Protein AF-A0A3D5D8F0-F1 (afdb_monomer_lite)

pLDDT: mean 74.07, std 18.64, range [22.62, 97.81]

Sequence (676 aa):
MRKVPIIALNAFMELIRQPVFLLLFTLAPLLCVALALPSYFGFGGTTTGPVNADLETTKDGALMVAFLSGLAAAVLCATASISREIETGTALAVLSKPVGRVHFLFGKYLGIVAALTVGAYLNLIGVLLASRMSHDAYTQYDIVGTITLLIVVALAYLAGGLVNYFLQKPFVPNTVLYLVVAMTAGFLIICAQDKTAAYYFIDDSAGIKASFWEIWKWTDTQGYYPPREAGADPEILPKLPEDKNLWQDVDFGLVPLNVLILFALWTIGAVAVACSTRLKWMPTMIICIGVFMAGMMSDYLLGKASEGGGAISPGEYLSYEPPPRKGGVVDAFIIEPRGIKRLDKLEYQVRISTGRKHEGAHLRREKGMVKSRWVAAESEAPLTEGIMLDAGAIENINISGGAGQRKESVQLEHEELRLLMRRELKDRWNQPLHQAIISVAREIMPSEFPAEDWETAAFVRSEEFLTEKDKKIAGWKQQAEQAGEDYSQREGELTANLIDIIRREKEEEMVQEIYLKLDQNEVELRLGEYELDPSGKSDDDIEEFKEQQKARYEHLQYLRGQAQMDTLPGHLSFWVRPQEGTVRKLNRRTGQDEPISRGSSAAKFLYVLLPNWQLFWLSDAVSPEEEELKVLRQDMEFKKGTVSWSYVLTSLFYVLFYVGLMLCGAFWLFEKRELS

Secondary structure (DSSP, 8-state):
-THHHHHHHHHHHHHTTSHHHHHHHHHHHHHHHHTTSS-SS--PPPTTSS--HHHHHHHHHHHHHHHHHHHHHHHHHHIIIIIHHHHTTHHHHHHTSS--HHHHHHHHHHHHHHHHHHHHHHHHHHHHHHHHH---SSSPP-HHHHHHHHHHHHHHHHHHHHHHHHH---HHHHHHHHHHHHHHHHHHHHHTB-HHHHHHTT--TTS-B--TTTTBTT-SEEEEEPPSSTTPPPEEEEPPTTTT-TTTT--TTHHHHHHHHHHHHHHHHHHHHHHHTTS-HHHHHHHHHHHHHHHHTHIIIIIHHHHB-EEE-TT-EEEEE--TT--SEEEEEEEEEESSTTTTT--EEEEEE---SSSTTTT-S-S-B--PEEPPSS--------------SS--EEE-PPSSS----EEEEHHHHHHHHHHHHHHHHHHHHHHHHHHHHHHH-TTTS-SSSTTSTTGGGSHHHHHHHHHHHHHHHHHHHHHT--HHHHHHHHHHTHHHHHHHHHHHHHHHHHHHHHHHSHHHHHHT-TT---TT--HHHHHHHHHHHHHHHHHHHHHHHHHT-SS-SS--EEEEEE-SSEEEEEETTTTEEEEEPBPPHHHHHHHHHS--GGGG--HHHHS-TTTTTGGG-SS------PPPHHHHHHHHHHHHHHHHHHHHHHHHHHHT----

Foldseek 3Di:
DVLLQVLLVVLLVVLLLDVVLLCLLPVLLLVLQVLQVDQDPLPAAPPLGDDRVQLLCSLQSLLVSLLVSLLVLLLVSLQVSFLVCLVVLVVVVVVVPPADPLSNLSSNLSNSLVSSVLSLLSSLLSSQNSLLQHDHNVDDGQPVLSVLLVVLLVVLLVVLVVCCVPVVDRRRNSSSVSSSVSSVVSSQVSLQFQRQLSRLCPDCVVQWHHDPVLRGLPDQFSTWRDDPDPPDDTHTHGDDPLSSDSPNRGDPLCVLLSLLSSLVSSLLSLQSNLCSLPDHSPVSVVVSVVLVVCLQCLCVVQVCQAQFFDKDFAFWKKKFFFDPDDAAKDFFWWKFKDDQVLRRPDIATEIEGRHADPVCPLVPDDFAEFPWDFDDDDDDDDDDDDDDGDDDPRDHRYYDDDDDDPGGITMDHPVSVCVRCLVVVLLSVCQVLLVVLLVLLCVQCVVVRPPDDDVDPVVCVDPVVVVVLVVVVVVVVVVCVVSVHDCVVCVCVRVVCSSVVVSSVVSVVVSVVSVVVCVVCVVCLCQLNPPDDPPPDDPVVSVVSSVVSNLSNVLSVLSVVVSPDSDDPDTIMMTMATDGGWMWIQDPVPRDTHTRDGNDPVSNVVSLLRNNSVLSVPSVQQPPPCPSPVVRHSDDDDPGRRDDVVSSVVSVVSSVVSSVVSSVSSSVSNVPDDSD

Structure (mmCIF, N/CA/C/O backbone):
data_AF-A0A3D5D8F0-F1
#
_entry.id   AF-A0A3D5D8F0-F1
#
loop_
_atom_site.group_PDB
_atom_site.id
_atom_site.type_symbol
_atom_site.label_atom_id
_atom_site.label_alt_id
_atom_site.label_comp_id
_atom_site.label_asym_id
_atom_site.label_entity_id
_atom_site.label_seq_id
_atom_site.pdbx_PDB_ins_code
_atom_site.Cartn_x
_atom_site.Cartn_y
_atom_site.Cartn_z
_atom_site.occupancy
_atom_site.B_iso_or_equiv
_atom_site.auth_seq_id
_atom_site.auth_comp_id
_atom_site.auth_asym_id
_atom_site.auth_atom_id
_atom_site.pdbx_PDB_model_num
ATOM 1 N N . MET A 1 1 ? -32.001 -15.604 0.451 1.00 57.38 1 MET A N 1
ATOM 2 C CA . MET A 1 1 ? -30.707 -15.118 -0.087 1.00 57.38 1 MET A CA 1
ATOM 3 C C . MET A 1 1 ? -30.798 -14.457 -1.471 1.00 57.38 1 MET A C 1
ATOM 5 O O . MET A 1 1 ? -30.353 -13.324 -1.555 1.00 57.38 1 MET A O 1
ATOM 9 N N . ARG A 1 2 ? -31.416 -15.051 -2.519 1.00 74.31 2 ARG A N 1
ATOM 10 C CA . ARG A 1 2 ? -31.452 -14.507 -3.916 1.00 74.31 2 ARG A CA 1
ATOM 11 C C . ARG A 1 2 ? -31.753 -12.998 -4.098 1.00 74.31 2 ARG A C 1
ATOM 13 O O . ARG A 1 2 ? -31.352 -12.433 -5.103 1.00 74.31 2 ARG A O 1
ATOM 20 N N . LYS A 1 3 ? -32.440 -12.341 -3.154 1.00 80.75 3 LYS A N 1
ATOM 21 C CA . LYS A 1 3 ? -32.781 -10.904 -3.212 1.00 80.75 3 LYS A CA 1
ATOM 22 C C . LYS A 1 3 ? -31.572 -9.969 -3.014 1.00 80.75 3 LYS A C 1
ATOM 24 O O . LYS A 1 3 ? -31.519 -8.932 -3.660 1.00 80.75 3 LYS A O 1
ATOM 29 N N . VAL A 1 4 ? -30.602 -10.335 -2.168 1.00 86.38 4 VAL A N 1
ATOM 30 C CA . VAL A 1 4 ? -29.426 -9.495 -1.846 1.00 86.38 4 VAL A CA 1
ATOM 31 C C . VAL A 1 4 ? -28.535 -9.211 -3.066 1.00 86.38 4 VAL A C 1
ATOM 33 O O . VAL A 1 4 ? -28.307 -8.034 -3.330 1.00 86.38 4 VAL A O 1
ATOM 36 N N . PRO A 1 5 ? -28.068 -10.209 -3.851 1.00 89.44 5 PRO A N 1
ATOM 37 C CA . PRO A 1 5 ? -27.195 -9.935 -4.996 1.00 89.44 5 PRO A CA 1
ATOM 38 C C . PRO A 1 5 ? -27.885 -9.113 -6.093 1.00 89.44 5 PRO A C 1
ATOM 40 O O . PRO A 1 5 ? -27.224 -8.337 -6.768 1.00 89.44 5 PRO A O 1
ATOM 43 N N . ILE A 1 6 ? -29.213 -9.216 -6.237 1.00 89.06 6 ILE A N 1
ATOM 44 C CA . ILE A 1 6 ? -29.982 -8.385 -7.180 1.00 89.06 6 ILE A CA 1
ATOM 45 C C . ILE A 1 6 ? -29.978 -6.915 -6.729 1.00 89.06 6 ILE A C 1
ATOM 47 O O . ILE A 1 6 ? -29.779 -6.022 -7.547 1.00 89.06 6 ILE A O 1
ATOM 51 N N . ILE A 1 7 ? -30.160 -6.654 -5.428 1.00 89.12 7 ILE A N 1
ATOM 52 C CA . ILE A 1 7 ? -30.079 -5.294 -4.868 1.00 89.12 7 ILE A CA 1
ATOM 53 C C . ILE A 1 7 ? -28.654 -4.745 -5.013 1.00 89.12 7 ILE A C 1
ATOM 55 O O . ILE A 1 7 ? -28.494 -3.603 -5.432 1.00 89.12 7 ILE A O 1
ATOM 59 N N . ALA A 1 8 ? -27.634 -5.563 -4.736 1.00 92.56 8 ALA A N 1
ATOM 60 C CA . ALA A 1 8 ? -26.232 -5.175 -4.873 1.00 92.56 8 ALA A CA 1
ATOM 61 C C . ALA A 1 8 ? -25.850 -4.841 -6.322 1.00 92.56 8 ALA A C 1
ATOM 63 O O . ALA A 1 8 ? -25.269 -3.788 -6.566 1.00 92.56 8 ALA A O 1
ATOM 64 N N . LEU A 1 9 ? -26.241 -5.678 -7.290 1.00 91.94 9 LEU A N 1
ATOM 65 C CA . LEU A 1 9 ? -25.990 -5.430 -8.712 1.00 91.94 9 LEU A CA 1
ATOM 66 C C . LEU A 1 9 ? -26.713 -4.169 -9.207 1.00 91.94 9 LEU A C 1
ATOM 68 O O . LEU A 1 9 ? -26.135 -3.382 -9.952 1.00 91.94 9 LEU A O 1
ATOM 72 N N . ASN A 1 10 ? -27.953 -3.939 -8.765 1.00 90.31 10 ASN A N 1
ATOM 73 C CA . ASN A 1 10 ? -28.688 -2.723 -9.111 1.00 90.31 10 ASN A CA 1
ATOM 74 C C . ASN A 1 10 ? -28.026 -1.469 -8.518 1.00 90.31 10 ASN A C 1
ATOM 76 O O . ASN A 1 10 ? -27.846 -0.496 -9.243 1.00 90.31 10 ASN A O 1
ATOM 80 N N . ALA A 1 11 ? -27.612 -1.504 -7.247 1.00 90.50 11 ALA A N 1
ATOM 81 C CA . ALA A 1 11 ? -26.903 -0.403 -6.590 1.00 90.50 11 ALA A CA 1
ATOM 82 C C . ALA A 1 11 ? -25.530 -0.123 -7.234 1.00 90.50 11 ALA A C 1
ATOM 84 O O . ALA A 1 11 ? -25.157 1.027 -7.440 1.00 90.50 11 ALA A O 1
ATOM 85 N N . PHE A 1 12 ? -24.799 -1.166 -7.627 1.00 94.00 12 PHE A N 1
ATOM 86 C CA . PHE A 1 12 ? -23.557 -1.056 -8.395 1.00 94.00 12 PHE A CA 1
ATOM 87 C C . PHE A 1 12 ? -23.777 -0.377 -9.759 1.00 94.00 12 PHE A C 1
ATOM 89 O O . PHE A 1 12 ? -23.085 0.581 -10.103 1.00 94.00 12 PHE A O 1
ATOM 96 N N . MET A 1 13 ? -24.789 -0.818 -10.516 1.00 91.00 13 MET A N 1
ATOM 97 C CA . MET A 1 13 ? -25.143 -0.239 -11.821 1.00 91.00 13 MET A CA 1
ATOM 98 C C . MET A 1 13 ? -25.723 1.180 -11.729 1.00 91.00 13 MET A C 1
ATOM 100 O O . MET A 1 13 ? -25.656 1.936 -12.699 1.00 91.00 13 MET A O 1
ATOM 104 N N . GLU A 1 14 ? -26.317 1.541 -10.592 1.00 90.62 14 GLU A N 1
ATOM 105 C CA . GLU A 1 14 ? -26.758 2.897 -10.264 1.00 90.62 14 GLU A CA 1
ATOM 106 C C . GLU A 1 14 ? -25.559 3.822 -10.010 1.00 90.62 14 GLU A C 1
ATOM 108 O O . GLU A 1 14 ? -25.517 4.924 -10.557 1.00 90.62 14 GLU A O 1
ATOM 113 N N . LEU A 1 15 ? -24.570 3.358 -9.237 1.00 90.56 15 LEU A N 1
ATOM 114 C CA . LEU A 1 15 ? -23.336 4.090 -8.946 1.00 90.56 15 LEU A CA 1
ATOM 115 C C . LEU A 1 15 ? -22.508 4.323 -10.210 1.00 90.56 15 LEU A C 1
ATOM 117 O O . LEU A 1 15 ? -22.285 5.469 -10.586 1.00 90.56 15 LEU A O 1
ATOM 121 N N . ILE A 1 16 ? -22.141 3.264 -10.936 1.00 89.69 16 ILE A N 1
ATOM 122 C CA . ILE A 1 16 ? -21.297 3.357 -12.143 1.00 89.69 16 ILE A CA 1
ATOM 123 C C . ILE A 1 16 ? -21.939 4.193 -13.270 1.00 89.69 16 ILE A C 1
ATOM 125 O O . ILE A 1 16 ? -21.250 4.677 -14.165 1.00 89.69 16 ILE A O 1
ATOM 129 N N . ARG A 1 17 ? -23.256 4.436 -13.229 1.00 90.62 17 ARG A N 1
ATOM 130 C CA . ARG A 1 17 ? -23.937 5.329 -14.179 1.00 90.62 17 ARG A CA 1
ATOM 131 C C . ARG A 1 17 ? -23.672 6.818 -13.924 1.00 90.62 17 ARG A C 1
ATOM 133 O O . ARG A 1 17 ? -23.916 7.622 -14.823 1.00 90.62 17 ARG A O 1
ATOM 140 N N . GLN A 1 18 ? -23.225 7.216 -12.733 1.00 90.06 18 GLN A N 1
ATOM 141 C CA . GLN A 1 18 ? -23.055 8.634 -12.403 1.00 90.06 18 GLN A CA 1
ATOM 142 C C . GLN A 1 18 ? -21.754 9.170 -13.034 1.00 90.06 18 GLN A C 1
ATOM 144 O O . GLN A 1 18 ? -20.693 8.592 -12.794 1.00 90.06 18 GLN A O 1
ATOM 149 N N . PRO A 1 19 ? -21.785 10.286 -13.797 1.00 91.88 19 PRO A N 1
ATOM 150 C CA . PRO A 1 19 ? -20.609 10.796 -14.516 1.00 91.88 19 PRO A CA 1
ATOM 151 C C . PRO A 1 19 ? -19.379 11.067 -13.639 1.00 91.88 19 PRO A C 1
ATOM 153 O O . PRO A 1 19 ? -18.253 10.949 -14.112 1.00 91.88 19 PRO A O 1
ATOM 156 N N . VAL A 1 20 ? -19.593 11.391 -12.358 1.00 90.44 20 VAL A N 1
ATOM 157 C CA . VAL A 1 20 ? -18.526 11.649 -11.380 1.00 90.44 20 VAL A CA 1
ATOM 158 C C . VAL A 1 20 ? -17.618 10.429 -11.191 1.00 90.44 20 VAL A C 1
ATOM 160 O O . VAL A 1 20 ? -16.410 10.606 -11.087 1.00 90.44 20 VAL A O 1
ATOM 163 N N . PHE A 1 21 ? -18.154 9.201 -11.213 1.00 88.12 21 PHE A N 1
ATOM 164 C CA . PHE A 1 21 ? -17.317 8.001 -11.086 1.00 88.12 21 PHE A CA 1
ATOM 165 C C . PHE A 1 21 ? -16.481 7.747 -12.328 1.00 88.12 21 PHE A C 1
ATOM 167 O O . PHE A 1 21 ? -15.310 7.436 -12.180 1.00 88.12 21 PHE A O 1
ATOM 174 N N . LEU A 1 22 ? -17.032 7.937 -13.533 1.00 93.50 22 LEU A N 1
ATOM 175 C CA . LEU A 1 22 ? -16.235 7.823 -14.756 1.00 93.50 22 LEU A CA 1
ATOM 176 C C . LEU A 1 22 ? -15.065 8.817 -14.736 1.00 93.50 22 LEU A C 1
ATOM 178 O O . LEU A 1 22 ? -13.939 8.399 -14.958 1.00 93.50 22 LEU A O 1
ATOM 182 N N . LEU A 1 23 ? -15.313 10.087 -14.388 1.00 93.62 23 LEU A N 1
ATOM 183 C CA . LEU A 1 23 ? -14.253 11.097 -14.262 1.00 93.62 23 LEU A CA 1
ATOM 184 C C . LEU A 1 23 ? -13.202 10.724 -13.208 1.00 93.62 23 LEU A C 1
ATOM 186 O O . LEU A 1 23 ? -12.008 10.867 -13.457 1.00 93.62 23 LEU A O 1
ATOM 190 N N . LEU A 1 24 ? -13.628 10.245 -12.038 1.00 92.38 24 LEU A N 1
ATOM 191 C CA . LEU A 1 24 ? -12.727 9.884 -10.942 1.00 92.38 24 LEU A CA 1
ATOM 192 C C . LEU A 1 24 ? -11.881 8.647 -11.283 1.00 92.38 24 LEU A C 1
ATOM 194 O O . LEU A 1 24 ? -10.673 8.650 -11.066 1.00 92.38 24 LEU A O 1
ATOM 198 N N . PHE A 1 25 ? -12.505 7.629 -11.880 1.00 92.19 25 PHE A N 1
ATOM 199 C CA . PHE A 1 25 ? -11.874 6.381 -12.318 1.00 92.19 25 PHE A CA 1
ATOM 200 C C . PHE A 1 25 ? -10.908 6.563 -13.496 1.00 92.19 25 PHE A C 1
ATOM 202 O O . PHE A 1 25 ? -10.105 5.673 -13.751 1.00 92.19 25 PHE A O 1
ATOM 209 N N . THR A 1 26 ? -10.971 7.687 -14.214 1.00 95.44 26 THR A N 1
ATOM 210 C CA . THR A 1 26 ? -10.030 8.012 -15.298 1.00 95.44 26 THR A CA 1
ATOM 211 C C . THR A 1 26 ? -8.958 8.988 -14.851 1.00 95.44 26 THR A C 1
ATOM 213 O O . THR A 1 26 ? -7.794 8.818 -15.193 1.00 95.44 26 THR A O 1
ATOM 216 N N . LEU A 1 27 ? -9.334 10.009 -14.076 1.00 96.38 27 LEU A N 1
ATOM 217 C CA . LEU A 1 27 ? -8.407 11.052 -13.656 1.00 96.38 27 LEU A CA 1
ATOM 218 C C . LEU A 1 27 ? -7.424 10.544 -12.600 1.00 96.38 27 LEU A C 1
ATOM 220 O O . LEU A 1 27 ? -6.264 10.929 -12.650 1.00 96.38 27 LEU A O 1
ATOM 224 N N . ALA A 1 28 ? -7.850 9.678 -11.673 1.00 96.00 28 ALA A N 1
ATOM 225 C CA . ALA A 1 28 ? -6.959 9.183 -10.626 1.00 96.00 28 ALA A CA 1
ATOM 226 C C . ALA A 1 28 ? -5.826 8.283 -11.166 1.00 96.00 28 ALA A C 1
ATOM 228 O O . ALA A 1 28 ? -4.676 8.597 -10.871 1.00 96.00 28 ALA A O 1
ATOM 229 N N . PRO A 1 29 ? -6.065 7.271 -12.030 1.00 95.69 29 PRO A N 1
ATOM 230 C CA . PRO A 1 29 ? -4.969 6.488 -12.608 1.00 95.69 29 PRO A CA 1
ATOM 231 C C . PRO A 1 29 ? -4.057 7.304 -13.533 1.00 95.69 29 PRO A C 1
ATOM 233 O O . PRO A 1 29 ? -2.846 7.094 -13.534 1.00 95.69 29 PRO A O 1
ATOM 236 N N . LEU A 1 30 ? -4.618 8.259 -14.290 1.00 96.12 30 LEU A N 1
ATOM 237 C CA . LEU A 1 30 ? -3.822 9.194 -15.093 1.00 96.12 30 LEU A CA 1
ATOM 238 C C . LEU A 1 30 ? -2.969 10.111 -14.212 1.00 96.12 30 LEU A C 1
ATOM 240 O O . LEU A 1 30 ? -1.837 10.402 -14.579 1.00 96.12 30 LEU A O 1
ATOM 244 N N . LEU A 1 31 ? -3.474 10.539 -13.051 1.00 95.56 31 LEU A N 1
ATOM 245 C CA . LEU A 1 31 ? -2.707 11.329 -12.093 1.00 95.56 31 LEU A CA 1
ATOM 246 C C . LEU A 1 31 ? -1.598 10.494 -11.436 1.00 95.56 31 LEU A C 1
ATOM 248 O O . LEU A 1 31 ? -0.494 11.006 -11.315 1.00 95.56 31 LEU A O 1
ATOM 252 N N . CYS A 1 32 ? -1.837 9.219 -11.097 1.00 93.75 32 CYS A N 1
ATOM 253 C CA . CYS A 1 32 ? -0.778 8.309 -10.638 1.00 93.75 32 CYS A CA 1
ATOM 254 C C . CYS A 1 32 ? 0.381 8.249 -11.644 1.00 93.75 32 CYS A C 1
ATOM 256 O O . CYS A 1 32 ? 1.532 8.417 -11.262 1.00 93.75 32 CYS A O 1
ATOM 258 N N . VAL A 1 33 ? 0.077 8.072 -12.934 1.00 92.94 33 VAL A N 1
ATOM 259 C CA . VAL A 1 33 ? 1.092 8.069 -14.000 1.00 92.94 33 VAL A CA 1
ATOM 260 C C . VAL A 1 33 ? 1.709 9.453 -14.220 1.00 92.94 33 VAL A C 1
ATOM 262 O O . VAL A 1 33 ? 2.906 9.556 -14.465 1.00 92.94 33 VAL A O 1
ATOM 265 N N . ALA A 1 34 ? 0.944 10.535 -14.073 1.00 91.62 34 ALA A N 1
ATOM 266 C CA . ALA A 1 34 ? 1.472 11.892 -14.187 1.00 91.62 34 ALA A CA 1
ATOM 267 C C . ALA A 1 34 ? 2.459 12.260 -13.063 1.00 91.62 34 ALA A C 1
ATOM 269 O O . ALA A 1 34 ? 3.264 13.167 -13.251 1.00 91.62 34 ALA A O 1
ATOM 270 N N . LEU A 1 35 ? 2.450 11.557 -11.925 1.00 90.31 35 LEU A N 1
ATOM 271 C CA . LEU A 1 35 ? 3.495 11.687 -10.904 1.00 90.31 35 LEU A CA 1
ATOM 272 C C . LEU A 1 35 ? 4.840 11.085 -11.344 1.00 90.31 35 LEU A C 1
ATOM 274 O O . LEU A 1 35 ? 5.859 11.446 -10.779 1.00 90.31 35 LEU A O 1
ATOM 278 N N . ALA A 1 36 ? 4.872 10.250 -12.388 1.00 86.44 36 ALA A N 1
ATOM 279 C CA . ALA A 1 36 ? 6.113 9.774 -13.001 1.00 86.44 36 ALA A CA 1
ATOM 280 C C . ALA A 1 36 ? 6.684 10.730 -14.076 1.00 86.44 36 ALA A C 1
ATOM 282 O O . ALA A 1 36 ? 7.716 10.417 -14.664 1.00 86.44 36 ALA A O 1
ATOM 283 N N . LEU A 1 37 ? 6.024 11.866 -14.364 1.00 83.12 37 LEU A N 1
ATOM 284 C CA . LEU A 1 37 ? 6.527 12.914 -15.273 1.00 83.12 37 LEU A CA 1
ATOM 285 C C . LEU A 1 37 ? 7.642 13.789 -14.664 1.00 83.12 37 LEU A C 1
ATOM 287 O O . LEU A 1 37 ? 8.612 14.047 -15.373 1.00 83.12 37 LEU A O 1
ATOM 291 N N . PRO A 1 38 ? 7.527 14.322 -13.429 1.00 80.88 38 PRO A N 1
ATOM 292 C CA . PRO A 1 38 ? 8.589 15.132 -12.841 1.00 80.88 38 PRO A CA 1
ATOM 293 C C . PRO A 1 38 ? 9.701 14.269 -12.231 1.00 80.88 38 PRO A C 1
ATOM 295 O O . PRO A 1 38 ? 9.440 13.405 -11.400 1.00 80.88 38 PRO A O 1
ATOM 298 N N . SER A 1 39 ? 10.956 14.597 -12.535 1.00 70.94 39 SER A N 1
ATOM 299 C CA . SER A 1 39 ? 12.087 14.253 -11.668 1.00 70.94 39 SER A CA 1
ATOM 300 C C . SER A 1 39 ? 11.975 15.073 -10.373 1.00 70.94 39 SER A C 1
ATOM 302 O O . SER A 1 39 ? 12.033 16.306 -10.431 1.00 70.94 39 SER A O 1
ATOM 304 N N . TYR A 1 40 ? 11.771 14.429 -9.221 1.00 69.31 40 TYR A N 1
ATOM 305 C CA . TYR A 1 40 ? 11.432 15.122 -7.969 1.00 69.31 40 TYR A CA 1
ATOM 306 C C . TYR A 1 40 ? 12.613 15.864 -7.345 1.00 69.31 40 TYR A C 1
ATOM 308 O O . TYR A 1 40 ? 12.556 17.076 -7.135 1.00 69.31 40 TYR A O 1
ATOM 316 N N . PHE A 1 41 ? 13.668 15.124 -7.025 1.00 61.66 41 PHE A N 1
ATOM 317 C CA . PHE A 1 41 ? 14.844 15.607 -6.319 1.00 61.66 41 PHE A CA 1
ATOM 318 C C . PHE A 1 41 ? 16.076 15.640 -7.218 1.00 61.66 41 PHE A C 1
ATOM 320 O O . PHE A 1 41 ? 16.954 16.473 -7.003 1.00 61.66 41 PHE A O 1
ATOM 327 N N . GLY A 1 42 ? 16.158 14.749 -8.211 1.00 56.09 42 GLY A N 1
ATOM 328 C CA . GLY A 1 42 ? 17.287 14.667 -9.140 1.00 56.09 42 GLY A CA 1
ATOM 329 C C . GLY A 1 42 ? 18.597 14.195 -8.499 1.00 56.09 42 GLY A C 1
ATOM 330 O O . GLY A 1 42 ? 19.615 14.078 -9.180 1.00 56.09 42 GLY A O 1
ATOM 331 N N . PHE A 1 43 ? 18.567 13.869 -7.205 1.00 52.38 43 PHE A N 1
ATOM 332 C CA . PHE A 1 43 ? 19.565 13.045 -6.539 1.00 52.38 43 PHE A CA 1
ATOM 333 C C . PHE A 1 43 ? 19.288 11.583 -6.899 1.00 52.38 43 PHE A C 1
ATOM 335 O O . PHE A 1 43 ? 18.796 10.811 -6.075 1.00 52.38 43 PHE A O 1
ATOM 342 N N . GLY A 1 44 ? 19.581 11.215 -8.149 1.00 44.47 44 GLY A N 1
ATOM 343 C CA . GLY A 1 44 ? 19.626 9.810 -8.531 1.00 44.47 44 GLY A CA 1
ATOM 344 C C . GLY A 1 44 ? 20.651 9.103 -7.650 1.00 44.47 44 GLY A C 1
ATOM 345 O O . GLY A 1 44 ? 21.806 9.535 -7.580 1.00 44.47 44 GLY A O 1
ATOM 346 N N . GLY A 1 45 ? 20.237 8.035 -6.968 1.00 44.41 45 GLY A N 1
ATOM 347 C CA . GLY A 1 45 ? 21.208 7.081 -6.461 1.00 44.41 45 GLY A CA 1
ATOM 348 C C . GLY A 1 45 ? 21.977 6.548 -7.664 1.00 44.41 45 GLY A C 1
ATOM 349 O O . GLY A 1 45 ? 21.402 6.304 -8.728 1.00 44.41 45 GLY A O 1
ATOM 350 N N . THR A 1 46 ? 23.294 6.412 -7.535 1.00 38.69 46 THR A N 1
ATOM 351 C CA . THR A 1 46 ? 24.043 5.679 -8.554 1.00 38.69 46 THR A CA 1
ATOM 352 C C . THR A 1 46 ? 23.484 4.260 -8.635 1.00 38.69 46 THR A C 1
ATOM 354 O O . THR A 1 46 ? 22.948 3.738 -7.657 1.00 38.69 46 THR A O 1
ATOM 357 N N . THR A 1 47 ? 23.696 3.580 -9.759 1.00 40.56 47 THR A N 1
ATOM 358 C CA . THR A 1 47 ? 23.421 2.138 -9.932 1.00 40.56 47 THR A CA 1
ATOM 359 C C . THR A 1 47 ? 24.171 1.226 -8.938 1.00 40.56 47 THR A C 1
ATOM 361 O O . THR A 1 47 ? 24.057 0.010 -9.007 1.00 40.56 47 THR A O 1
ATOM 364 N N . THR A 1 48 ? 24.913 1.821 -8.000 1.00 36.56 48 THR A N 1
ATOM 365 C CA . THR A 1 48 ? 25.753 1.237 -6.949 1.00 36.56 48 THR A CA 1
ATOM 366 C C . THR A 1 48 ? 25.504 1.882 -5.565 1.00 36.56 48 THR A C 1
ATOM 368 O O . THR A 1 48 ? 26.369 1.821 -4.691 1.00 36.56 48 THR A O 1
ATOM 371 N N . GLY A 1 49 ? 24.361 2.561 -5.357 1.00 35.66 49 GLY A N 1
ATOM 372 C CA . GLY A 1 49 ? 24.044 3.326 -4.136 1.00 35.66 49 GLY A CA 1
ATOM 373 C C . GLY A 1 49 ? 22.636 3.073 -3.553 1.00 35.66 49 GLY A C 1
ATOM 374 O O . GLY A 1 49 ? 21.764 2.569 -4.257 1.00 35.66 49 GLY A O 1
ATOM 375 N N . PRO A 1 50 ? 22.375 3.383 -2.260 1.00 43.47 50 PRO A N 1
ATOM 376 C CA . PRO A 1 50 ? 21.415 2.574 -1.493 1.00 43.47 50 PRO A CA 1
ATOM 377 C C . PRO A 1 50 ? 19.910 2.878 -1.612 1.00 43.47 50 PRO A C 1
ATOM 379 O O . PRO A 1 50 ? 19.129 2.051 -1.157 1.00 43.47 50 PRO A O 1
ATOM 382 N N . VAL A 1 51 ? 19.458 4.021 -2.146 1.00 49.69 51 VAL A N 1
ATOM 383 C CA . VAL A 1 51 ? 18.014 4.290 -2.361 1.00 49.69 51 VAL A CA 1
ATOM 384 C C . VAL A 1 51 ? 17.814 5.276 -3.516 1.00 49.69 51 VAL A C 1
ATOM 386 O O . VAL A 1 51 ? 18.302 6.404 -3.461 1.00 49.69 51 VAL A O 1
ATOM 389 N N . ASN A 1 52 ? 17.013 4.902 -4.520 1.00 62.41 52 ASN A N 1
ATOM 390 C CA . ASN A 1 52 ? 16.535 5.826 -5.555 1.00 62.41 52 ASN A CA 1
ATOM 391 C C . ASN A 1 52 ? 15.272 6.564 -5.084 1.00 62.41 52 ASN A C 1
ATOM 393 O O . ASN A 1 52 ? 14.147 6.186 -5.420 1.00 62.41 52 ASN A O 1
ATOM 397 N N . ALA A 1 53 ? 15.476 7.639 -4.316 1.00 65.81 53 ALA A N 1
ATOM 398 C CA . ALA A 1 53 ? 14.409 8.419 -3.684 1.00 65.81 53 ALA A CA 1
ATOM 399 C C . ALA A 1 53 ? 13.363 8.975 -4.676 1.00 65.81 53 ALA A C 1
ATOM 401 O O . ALA A 1 53 ? 12.189 9.080 -4.325 1.00 65.81 53 ALA A O 1
ATOM 402 N N . ASP A 1 54 ? 13.748 9.285 -5.920 1.00 70.50 54 ASP A N 1
ATOM 403 C CA . ASP A 1 54 ? 12.824 9.735 -6.977 1.00 70.50 54 ASP A CA 1
ATOM 404 C C . ASP A 1 54 ? 11.789 8.650 -7.350 1.00 70.50 54 ASP A C 1
ATOM 406 O O . ASP A 1 54 ? 10.589 8.925 -7.475 1.00 70.50 54 ASP A O 1
ATOM 410 N N . LEU A 1 55 ? 12.228 7.390 -7.465 1.00 77.31 55 LEU A N 1
ATOM 411 C CA . LEU A 1 55 ? 11.361 6.252 -7.790 1.00 77.31 55 LEU A CA 1
ATOM 412 C C . LEU A 1 55 ? 10.438 5.900 -6.614 1.00 77.31 55 LEU A C 1
ATOM 414 O O . LEU A 1 55 ? 9.273 5.563 -6.825 1.00 77.31 55 LEU A O 1
ATOM 418 N N . GLU A 1 56 ? 10.940 5.981 -5.382 1.00 74.88 56 GLU A N 1
ATOM 419 C CA . GLU A 1 56 ? 10.151 5.752 -4.167 1.00 74.88 56 GLU A CA 1
ATOM 420 C C . GLU A 1 56 ? 9.084 6.841 -3.980 1.00 74.88 56 GLU A C 1
ATOM 422 O O . GLU A 1 56 ? 7.898 6.523 -3.893 1.00 74.88 56 GLU A O 1
ATOM 427 N N . THR A 1 57 ? 9.471 8.118 -4.089 1.00 81.00 57 THR A N 1
ATOM 428 C CA . THR A 1 57 ? 8.556 9.276 -4.034 1.00 81.00 57 THR A CA 1
ATOM 429 C C . THR A 1 57 ? 7.430 9.160 -5.067 1.00 81.00 57 THR A C 1
ATOM 431 O O . THR A 1 57 ? 6.274 9.470 -4.767 1.00 81.00 57 THR A O 1
ATOM 434 N N . THR A 1 58 ? 7.735 8.665 -6.273 1.00 85.44 58 THR A N 1
ATOM 435 C CA . THR A 1 58 ? 6.732 8.421 -7.323 1.00 85.44 58 THR A CA 1
ATOM 436 C C . THR A 1 58 ? 5.718 7.346 -6.911 1.00 85.44 58 THR A C 1
ATOM 438 O O . THR A 1 58 ? 4.509 7.536 -7.075 1.00 85.44 58 THR A O 1
ATOM 441 N N . LYS A 1 59 ? 6.186 6.213 -6.366 1.00 85.81 59 LYS A N 1
ATOM 442 C CA . LYS A 1 59 ? 5.329 5.093 -5.934 1.00 85.81 59 LYS A CA 1
ATOM 443 C C . LYS A 1 59 ? 4.451 5.482 -4.752 1.00 85.81 59 LYS A C 1
ATOM 445 O O . LYS A 1 59 ? 3.241 5.259 -4.802 1.00 85.81 59 LYS A O 1
ATOM 450 N N . ASP A 1 60 ? 5.040 6.108 -3.737 1.00 83.31 60 ASP A N 1
ATOM 451 C CA . ASP A 1 60 ? 4.314 6.623 -2.580 1.00 83.31 60 ASP A CA 1
ATOM 452 C C . ASP A 1 60 ? 3.274 7.645 -3.023 1.00 83.31 60 ASP A C 1
ATOM 454 O O . ASP A 1 60 ? 2.094 7.486 -2.715 1.00 83.31 60 ASP A O 1
ATOM 458 N N . GLY A 1 61 ? 3.662 8.626 -3.844 1.00 87.50 61 GLY A N 1
ATOM 459 C CA . GLY A 1 61 ? 2.755 9.601 -4.447 1.00 87.50 61 GLY A CA 1
ATOM 460 C C . GLY A 1 61 ? 1.571 8.955 -5.178 1.00 87.50 61 GLY A C 1
ATOM 461 O O . GLY A 1 61 ? 0.420 9.359 -4.982 1.00 87.50 61 GLY A O 1
ATOM 462 N N . ALA A 1 62 ? 1.819 7.914 -5.976 1.00 92.12 62 ALA A N 1
ATOM 463 C CA . ALA A 1 62 ? 0.770 7.168 -6.667 1.00 92.12 62 ALA A CA 1
ATOM 464 C C . ALA A 1 62 ? -0.168 6.430 -5.688 1.00 92.12 62 ALA A C 1
ATOM 466 O O . ALA A 1 62 ? -1.386 6.424 -5.895 1.00 92.12 62 ALA A O 1
ATOM 467 N N . LEU A 1 63 ? 0.355 5.874 -4.589 1.00 90.44 63 LEU A N 1
ATOM 468 C CA . LEU A 1 63 ? -0.454 5.312 -3.500 1.00 90.44 63 LEU A CA 1
ATOM 469 C C . LEU A 1 63 ? -1.270 6.400 -2.772 1.00 90.44 63 LEU A C 1
ATOM 471 O O . LEU A 1 63 ? -2.451 6.168 -2.492 1.00 90.44 63 LEU A O 1
ATOM 475 N N . MET A 1 64 ? -0.718 7.607 -2.553 1.00 89.94 64 MET A N 1
ATOM 476 C CA . MET A 1 64 ? -1.469 8.755 -2.013 1.00 89.94 64 MET A CA 1
ATOM 477 C C . MET A 1 64 ? -2.688 9.061 -2.892 1.00 89.94 64 MET A C 1
ATOM 479 O O . MET A 1 64 ? -3.806 9.212 -2.397 1.00 89.94 64 MET A O 1
ATOM 483 N N . VAL A 1 65 ? -2.481 9.149 -4.212 1.00 93.50 65 VAL A N 1
ATOM 484 C CA . VAL A 1 65 ? -3.536 9.458 -5.188 1.00 93.50 65 VAL A CA 1
ATOM 485 C C . VAL A 1 65 ? -4.582 8.348 -5.223 1.00 93.50 65 VAL A C 1
ATOM 487 O O . VAL A 1 65 ? -5.783 8.642 -5.184 1.00 93.50 65 VAL A O 1
ATOM 490 N N . ALA A 1 66 ? -4.159 7.082 -5.232 1.00 93.19 66 ALA A N 1
ATOM 491 C CA . ALA A 1 66 ? -5.055 5.931 -5.190 1.00 93.19 66 ALA A CA 1
ATOM 492 C C . ALA A 1 66 ? -5.949 5.939 -3.937 1.00 93.19 66 ALA A C 1
ATOM 494 O O . ALA A 1 66 ? -7.159 5.713 -4.032 1.00 93.19 66 ALA A O 1
ATOM 495 N N . PHE A 1 67 ? -5.372 6.264 -2.778 1.00 90.19 67 PHE A N 1
ATOM 496 C CA . PHE A 1 67 ? -6.079 6.341 -1.505 1.00 90.19 67 PHE A CA 1
ATOM 497 C C . PHE A 1 67 ? -7.025 7.545 -1.415 1.00 90.19 67 PHE A C 1
ATOM 499 O O . PHE A 1 67 ? -8.204 7.370 -1.109 1.00 90.19 67 PHE A O 1
ATOM 506 N N . LEU A 1 68 ? -6.560 8.761 -1.722 1.00 90.25 68 LEU A N 1
ATOM 507 C CA . LEU A 1 68 ? -7.372 9.982 -1.624 1.00 90.25 68 LEU A CA 1
ATOM 508 C C . LEU A 1 68 ? -8.544 9.975 -2.615 1.00 90.25 68 LEU A C 1
ATOM 510 O O . LEU A 1 68 ? -9.671 10.323 -2.249 1.00 90.25 68 LEU A O 1
ATOM 514 N N . SER A 1 69 ? -8.309 9.531 -3.855 1.00 93.00 69 SER A N 1
ATOM 515 C CA . SER A 1 69 ? -9.378 9.360 -4.848 1.00 93.00 69 SER A CA 1
ATOM 516 C C . SER A 1 69 ? -10.366 8.265 -4.438 1.00 93.00 69 SER A C 1
ATOM 518 O O . SER A 1 69 ? -11.577 8.458 -4.550 1.00 93.00 69 SER A O 1
ATOM 520 N N . GLY A 1 70 ? -9.874 7.150 -3.888 1.00 91.75 70 GLY A N 1
ATOM 521 C CA . GLY A 1 70 ? -10.699 6.078 -3.341 1.00 91.75 70 GLY A CA 1
ATOM 522 C C . GLY A 1 70 ? -11.557 6.523 -2.153 1.00 91.75 70 GLY A C 1
ATOM 523 O O . GLY A 1 70 ? -12.740 6.186 -2.085 1.00 91.75 70 GLY A O 1
ATOM 524 N N . LEU A 1 71 ? -11.002 7.323 -1.240 1.00 88.88 71 LEU A N 1
ATOM 525 C CA . LEU A 1 71 ? -11.716 7.857 -0.080 1.00 88.88 71 LEU A CA 1
ATOM 526 C C . LEU A 1 71 ? -12.820 8.825 -0.522 1.00 88.88 71 LEU A C 1
ATOM 528 O O . LEU A 1 71 ? -13.962 8.698 -0.075 1.00 88.88 71 LEU A O 1
ATOM 532 N N . ALA A 1 72 ? -12.530 9.716 -1.476 1.00 88.50 72 ALA A N 1
ATOM 533 C CA . ALA A 1 72 ? -13.550 10.548 -2.111 1.00 88.50 72 ALA A CA 1
ATOM 534 C C . ALA A 1 72 ? -14.646 9.695 -2.782 1.00 88.50 72 ALA A C 1
ATOM 536 O O . ALA A 1 72 ? -15.836 9.942 -2.565 1.00 88.50 72 ALA A O 1
ATOM 537 N N . ALA A 1 73 ? -14.271 8.644 -3.524 1.00 91.38 73 ALA A N 1
ATOM 538 C CA . ALA A 1 73 ? -15.218 7.714 -4.138 1.00 91.38 73 ALA A CA 1
ATOM 539 C C . ALA A 1 73 ? -16.124 7.037 -3.097 1.00 91.38 73 ALA A C 1
ATOM 541 O O . ALA A 1 73 ? -17.327 6.920 -3.321 1.00 91.38 73 ALA A O 1
ATOM 542 N N . ALA A 1 74 ? -15.580 6.614 -1.952 1.00 90.50 74 ALA A N 1
ATOM 543 C CA . ALA A 1 74 ? -16.314 5.865 -0.932 1.00 90.50 74 ALA A CA 1
ATOM 544 C C . ALA A 1 74 ? -17.411 6.698 -0.270 1.00 90.50 74 ALA A C 1
ATOM 546 O O . ALA A 1 74 ? -18.552 6.235 -0.147 1.00 90.50 74 ALA A O 1
ATOM 547 N N . VAL A 1 75 ? -17.104 7.946 0.090 1.00 86.00 75 VAL A N 1
ATOM 548 C CA . VAL A 1 75 ? -18.097 8.822 0.719 1.00 86.00 75 VAL A CA 1
ATOM 549 C C . VAL A 1 75 ? -19.142 9.300 -0.299 1.00 86.00 75 VAL A C 1
ATOM 551 O O . VAL A 1 75 ? -20.333 9.330 0.028 1.00 86.00 75 VAL A O 1
ATOM 554 N N . LEU A 1 76 ? -18.747 9.570 -1.552 1.00 87.69 76 LEU A N 1
ATOM 555 C CA . LEU A 1 76 ? -19.684 9.872 -2.645 1.00 87.69 76 LEU A CA 1
ATOM 556 C C . LEU A 1 76 ? -20.618 8.685 -2.943 1.00 87.69 76 LEU A C 1
ATOM 558 O O . LEU A 1 76 ? -21.831 8.878 -3.040 1.00 87.69 76 LEU A O 1
ATOM 562 N N . CYS A 1 77 ? -20.085 7.459 -3.015 1.00 87.75 77 CYS A N 1
ATOM 563 C CA . CYS A 1 77 ? -20.847 6.224 -3.223 1.00 87.75 77 CYS A CA 1
ATOM 564 C C . CYS A 1 77 ? -21.950 6.043 -2.175 1.00 87.75 77 CYS A C 1
ATOM 566 O O . CYS A 1 77 ? -23.124 5.903 -2.520 1.00 87.75 77 CYS A O 1
ATOM 568 N N . ALA A 1 78 ? -21.592 6.057 -0.888 1.00 83.38 78 ALA A N 1
ATOM 569 C CA . ALA A 1 78 ? -22.554 5.846 0.193 1.00 83.38 78 ALA A CA 1
ATOM 570 C C . ALA A 1 78 ? -23.640 6.930 0.228 1.00 83.38 78 ALA A C 1
ATOM 572 O O . ALA A 1 78 ? -24.833 6.635 0.349 1.00 83.38 78 ALA A O 1
ATOM 573 N N . THR A 1 79 ? -23.224 8.180 0.037 1.00 83.81 79 THR A N 1
ATOM 574 C CA . THR A 1 79 ? -24.103 9.348 0.025 1.00 83.81 79 THR A CA 1
ATOM 575 C C . THR A 1 79 ? -25.110 9.292 -1.128 1.00 83.81 79 THR A C 1
ATOM 577 O O . THR A 1 79 ? -26.314 9.458 -0.911 1.00 83.81 79 THR A O 1
ATOM 580 N N . ALA A 1 80 ? -24.649 9.011 -2.350 1.00 82.25 80 ALA A N 1
ATOM 581 C CA . ALA A 1 80 ? -25.508 8.955 -3.528 1.00 82.25 80 ALA A CA 1
ATOM 582 C C . ALA A 1 80 ? -26.431 7.723 -3.538 1.00 82.25 80 ALA A C 1
ATOM 584 O O . ALA A 1 80 ? -27.561 7.829 -4.002 1.00 82.25 80 ALA A O 1
ATOM 585 N N . SER A 1 81 ? -25.968 6.588 -3.004 1.00 84.94 81 SER A N 1
ATOM 586 C CA . SER A 1 81 ? -26.694 5.309 -2.993 1.00 84.94 81 SER A CA 1
ATOM 587 C C . SER A 1 81 ? -27.801 5.234 -1.932 1.00 84.94 81 SER A C 1
ATOM 589 O O . SER A 1 81 ? -28.792 4.534 -2.141 1.00 84.94 81 SER A O 1
ATOM 591 N N . ILE A 1 82 ? -27.648 5.937 -0.798 1.00 83.25 82 ILE A N 1
ATOM 592 C CA . ILE A 1 82 ? -28.568 5.848 0.354 1.00 83.25 82 ILE A CA 1
ATOM 593 C C . ILE A 1 82 ? -29.230 7.188 0.676 1.00 83.25 82 ILE A C 1
ATOM 595 O O . ILE A 1 82 ? -30.457 7.275 0.645 1.00 83.25 82 ILE A O 1
ATOM 599 N N . SER A 1 83 ? -28.456 8.238 0.983 1.00 82.44 83 SER A N 1
ATOM 600 C CA . SER A 1 83 ? -29.031 9.516 1.444 1.00 82.44 83 SER A CA 1
ATOM 601 C C . SER A 1 83 ? -29.994 10.086 0.399 1.00 82.44 83 SER A C 1
ATOM 603 O O . SER A 1 83 ? -31.100 10.503 0.739 1.00 82.44 83 SER A O 1
ATOM 605 N N . ARG A 1 84 ? -29.608 10.036 -0.882 1.00 79.31 84 ARG A N 1
ATOM 606 C CA . ARG A 1 84 ? -30.416 10.547 -1.996 1.00 79.31 84 ARG A CA 1
ATOM 607 C C . ARG A 1 84 ? -31.696 9.740 -2.245 1.00 79.31 84 ARG A C 1
ATOM 609 O O . ARG A 1 84 ? -32.723 10.337 -2.557 1.00 79.31 84 ARG A O 1
ATOM 616 N N . GLU A 1 85 ? -31.676 8.414 -2.090 1.00 83.19 85 GLU A N 1
ATOM 617 C CA . GLU A 1 85 ? -32.890 7.586 -2.222 1.00 83.19 85 GLU A CA 1
ATOM 618 C C . GLU A 1 85 ? -33.888 7.815 -1.084 1.00 83.19 85 GLU A C 1
ATOM 620 O O . GLU A 1 85 ? -35.100 7.725 -1.286 1.00 83.19 85 GLU A O 1
ATOM 625 N N . ILE A 1 86 ? -33.395 8.124 0.118 1.00 80.50 86 ILE A N 1
ATOM 626 C CA . ILE A 1 86 ? -34.266 8.464 1.243 1.00 80.50 86 ILE A CA 1
ATOM 627 C C . ILE A 1 86 ? -34.844 9.875 1.055 1.00 80.50 86 ILE A C 1
ATOM 629 O O . ILE A 1 86 ? -36.045 10.056 1.224 1.00 80.50 86 ILE A O 1
ATOM 633 N N . GLU A 1 87 ? -34.036 10.861 0.647 1.00 79.88 87 GLU A N 1
ATOM 634 C CA . GLU A 1 87 ? -34.511 12.231 0.373 1.00 79.88 87 GLU A CA 1
ATOM 635 C C . GLU A 1 87 ? -35.503 12.314 -0.800 1.00 79.88 87 GLU A C 1
ATOM 637 O O . GLU A 1 87 ? -36.389 13.164 -0.788 1.00 79.88 87 GLU A O 1
ATOM 642 N N . THR A 1 88 ? -35.385 11.437 -1.801 1.00 81.12 88 THR A N 1
ATOM 643 C CA . THR A 1 88 ? -36.312 11.374 -2.950 1.00 81.12 88 THR A CA 1
ATOM 644 C C . THR A 1 88 ? -37.510 10.443 -2.730 1.00 81.12 88 THR A C 1
ATOM 646 O O . THR A 1 88 ? -38.332 10.286 -3.631 1.00 81.12 88 THR A O 1
ATOM 649 N N . GLY A 1 89 ? -37.620 9.799 -1.561 1.00 78.56 89 GLY A N 1
ATOM 650 C CA . GLY A 1 89 ? -38.694 8.854 -1.232 1.00 78.56 89 GLY A CA 1
ATOM 651 C C . GLY A 1 89 ? -38.647 7.517 -1.992 1.00 78.56 89 GLY A C 1
ATOM 652 O O . GLY A 1 89 ? -39.478 6.640 -1.747 1.00 78.56 89 GLY A O 1
ATOM 653 N N . THR A 1 90 ? -37.674 7.302 -2.883 1.00 80.94 90 THR A N 1
ATOM 654 C CA . THR A 1 90 ? -37.571 6.080 -3.699 1.00 80.94 90 THR A CA 1
ATOM 655 C C . THR A 1 90 ? -37.260 4.841 -2.858 1.00 80.94 90 THR A C 1
ATOM 657 O O . THR A 1 90 ? -37.753 3.754 -3.171 1.00 80.94 90 THR A O 1
ATOM 660 N N . ALA A 1 91 ? -36.551 5.000 -1.734 1.00 76.50 91 ALA A N 1
ATOM 661 C CA . ALA A 1 91 ? -36.307 3.924 -0.772 1.00 76.50 91 ALA A CA 1
ATOM 662 C C . ALA A 1 91 ? -37.615 3.296 -0.237 1.00 76.50 91 ALA A C 1
ATOM 664 O O . ALA A 1 91 ? -37.701 2.074 -0.073 1.00 76.50 91 ALA A O 1
ATOM 665 N N . LEU A 1 92 ? -38.667 4.099 -0.024 1.00 73.00 92 LEU A N 1
ATOM 666 C CA . LEU A 1 92 ? -39.967 3.619 0.463 1.00 73.00 92 LEU A CA 1
ATOM 667 C C . LEU A 1 92 ? -40.654 2.696 -0.562 1.00 73.00 92 LEU A C 1
ATOM 669 O O . LEU A 1 92 ? -41.239 1.680 -0.190 1.00 73.00 92 LEU A O 1
ATOM 673 N N . ALA A 1 93 ? -40.510 2.987 -1.859 1.00 77.12 93 ALA A N 1
ATOM 674 C CA . ALA A 1 93 ? -41.056 2.174 -2.951 1.00 77.12 93 ALA A CA 1
ATOM 675 C C . ALA A 1 93 ? -40.336 0.821 -3.147 1.00 77.12 93 ALA A C 1
ATOM 677 O O . ALA A 1 93 ? -40.874 -0.091 -3.784 1.00 77.12 93 ALA A O 1
ATOM 678 N N . VAL A 1 94 ? -39.122 0.667 -2.605 1.00 74.81 94 VAL A N 1
ATOM 679 C CA . VAL A 1 94 ? -38.409 -0.621 -2.555 1.00 74.81 94 VAL A CA 1
ATOM 680 C C . VAL A 1 94 ? -38.799 -1.409 -1.303 1.00 74.81 94 VAL A C 1
ATOM 682 O O . VAL A 1 94 ? -39.000 -2.621 -1.387 1.00 74.81 94 VAL A O 1
ATOM 685 N N . LEU A 1 95 ? -38.961 -0.729 -0.164 1.00 76.56 95 LEU A N 1
ATOM 686 C CA . LEU A 1 95 ? -39.331 -1.333 1.122 1.00 76.56 95 LEU A CA 1
ATOM 687 C C . LEU A 1 95 ? -40.817 -1.714 1.240 1.00 76.56 95 LEU A C 1
ATOM 689 O O . LEU A 1 95 ? -41.165 -2.507 2.111 1.00 76.56 95 LEU A O 1
ATOM 693 N N . SER A 1 96 ? -41.686 -1.209 0.359 1.00 75.25 96 SER A N 1
ATOM 694 C CA . SER A 1 96 ? -43.081 -1.663 0.231 1.00 75.25 96 SER A CA 1
ATOM 695 C C . SER A 1 96 ? -43.215 -3.052 -0.413 1.00 75.25 96 SER A C 1
ATOM 697 O O . SER A 1 96 ? -44.255 -3.702 -0.301 1.00 75.25 96 SER A O 1
ATOM 699 N N . LYS A 1 97 ? -42.158 -3.544 -1.072 1.00 80.75 97 LYS A N 1
ATOM 700 C CA . LYS A 1 97 ? -42.041 -4.936 -1.538 1.00 80.75 97 LYS A CA 1
ATOM 701 C C . LYS A 1 97 ? -41.582 -5.821 -0.368 1.00 80.75 97 LYS A C 1
ATOM 703 O O . LYS A 1 97 ? -40.985 -5.309 0.573 1.00 80.75 97 LYS A O 1
ATOM 708 N N . PRO A 1 98 ? -41.766 -7.158 -0.407 1.00 76.69 98 PRO A N 1
ATOM 709 C CA . PRO A 1 98 ? -41.339 -8.054 0.675 1.00 76.69 98 PRO A CA 1
ATOM 710 C C . PRO A 1 98 ? -39.804 -8.216 0.729 1.00 76.69 98 PRO A C 1
ATOM 712 O O . PRO A 1 98 ? -39.251 -9.271 0.394 1.00 76.69 98 PRO A O 1
ATOM 715 N N . VAL A 1 99 ? -39.099 -7.156 1.123 1.00 78.75 99 VAL A N 1
ATOM 716 C CA . VAL A 1 99 ? -37.645 -7.040 1.268 1.00 78.75 99 VAL A CA 1
ATOM 717 C C . VAL A 1 99 ? -37.376 -6.379 2.618 1.00 78.75 99 VAL A C 1
ATOM 719 O O . VAL A 1 99 ? -37.678 -5.208 2.815 1.00 78.75 99 VAL A O 1
ATOM 722 N N . GLY A 1 100 ? -36.819 -7.127 3.572 1.00 80.25 100 GLY A N 1
ATOM 723 C CA . GLY A 1 100 ? -36.522 -6.577 4.897 1.00 80.25 100 GLY A CA 1
ATOM 724 C C . GLY A 1 100 ? -35.427 -5.506 4.847 1.00 80.25 100 GLY A C 1
ATOM 725 O O . GLY A 1 100 ? -34.475 -5.637 4.074 1.00 80.25 100 GLY A O 1
ATOM 726 N N . ARG A 1 101 ? -35.522 -4.496 5.725 1.00 84.00 101 ARG A N 1
ATOM 727 C CA . ARG A 1 101 ? -34.583 -3.357 5.821 1.00 84.00 101 ARG A CA 1
ATOM 728 C C . ARG A 1 101 ? -33.103 -3.782 5.839 1.00 84.00 101 ARG A C 1
ATOM 730 O O . ARG A 1 101 ? -32.303 -3.201 5.113 1.00 84.00 101 ARG A O 1
ATOM 737 N N . VAL A 1 102 ? -32.764 -4.852 6.571 1.00 84.19 102 VAL A N 1
ATOM 738 C CA . VAL A 1 102 ? -31.415 -5.465 6.603 1.00 84.19 102 VAL A CA 1
ATOM 739 C C . VAL A 1 102 ? -30.925 -5.858 5.205 1.00 84.19 102 VAL A C 1
ATOM 741 O O . VAL A 1 102 ? -29.814 -5.523 4.812 1.00 84.19 102 VAL A O 1
ATOM 744 N N . HIS A 1 103 ? -31.763 -6.554 4.430 1.00 87.31 103 HIS A N 1
ATOM 745 C CA . HIS A 1 103 ? -31.403 -7.073 3.107 1.00 87.31 103 HIS A CA 1
ATOM 746 C C . HIS A 1 103 ? -31.220 -5.949 2.080 1.00 87.31 103 HIS A C 1
ATOM 748 O O . HIS A 1 103 ? -30.401 -6.079 1.173 1.00 87.31 103 HIS A O 1
ATOM 754 N N . PHE A 1 104 ? -31.981 -4.861 2.228 1.00 87.56 104 PHE A N 1
ATOM 755 C CA . PHE A 1 104 ? -31.837 -3.651 1.425 1.00 87.56 104 PHE A CA 1
ATOM 756 C C . PHE A 1 104 ? -30.513 -2.936 1.727 1.00 87.56 104 PHE A C 1
ATOM 758 O O . PHE A 1 104 ? -29.707 -2.746 0.819 1.00 87.56 104 PHE A O 1
ATOM 765 N N . LEU A 1 105 ? -30.251 -2.626 3.002 1.00 89.56 105 LEU A N 1
ATOM 766 C CA . LEU A 1 105 ? -29.052 -1.901 3.430 1.00 89.56 105 LEU A CA 1
ATOM 767 C C . LEU A 1 105 ? -27.762 -2.682 3.131 1.00 89.56 105 LEU A C 1
ATOM 769 O O . LEU A 1 105 ? -26.816 -2.129 2.575 1.00 89.56 105 LEU A O 1
ATOM 773 N N . PHE A 1 106 ? -27.746 -3.985 3.427 1.00 90.81 106 PHE A N 1
ATOM 774 C CA . PHE A 1 106 ? -26.604 -4.856 3.142 1.00 90.81 106 PHE A CA 1
ATOM 775 C C . PHE A 1 106 ? -26.363 -5.019 1.633 1.00 90.81 106 PHE A C 1
ATOM 777 O O . PHE A 1 106 ? -25.222 -4.970 1.182 1.00 90.81 106 PHE A O 1
ATOM 784 N N . GLY A 1 107 ? -27.428 -5.132 0.828 1.00 91.06 107 GLY A N 1
ATOM 785 C CA . GLY A 1 107 ? -27.318 -5.130 -0.633 1.00 91.06 107 GLY A CA 1
ATOM 786 C C . GLY A 1 107 ? -26.726 -3.824 -1.172 1.00 91.06 107 GLY A C 1
ATOM 787 O O . GLY A 1 107 ? -25.800 -3.861 -1.977 1.00 91.06 107 GLY A O 1
ATOM 788 N N . LYS A 1 108 ? -27.198 -2.669 -0.683 1.00 91.81 108 LYS A N 1
ATOM 789 C CA . LYS A 1 108 ? -26.659 -1.345 -1.040 1.00 91.81 108 LYS A CA 1
ATOM 790 C C . LYS A 1 108 ? -25.176 -1.207 -0.673 1.00 91.81 108 LYS A C 1
ATOM 792 O O . LYS A 1 108 ? -24.401 -0.751 -1.512 1.00 91.81 108 LYS A O 1
ATOM 797 N N . TYR A 1 109 ? -24.760 -1.673 0.509 1.00 94.00 109 TYR A N 1
ATOM 798 C CA . TYR A 1 109 ? -23.344 -1.712 0.898 1.00 94.00 109 TYR A CA 1
ATOM 799 C C . TYR A 1 109 ? -22.497 -2.602 -0.027 1.00 94.00 109 TYR A C 1
ATOM 801 O O . TYR A 1 109 ? -21.453 -2.161 -0.496 1.00 94.00 109 TYR A O 1
ATOM 809 N N . LEU A 1 110 ? -22.958 -3.809 -0.376 1.00 95.00 110 LEU A N 1
ATOM 810 C CA . LEU A 1 110 ? -22.239 -4.675 -1.323 1.00 95.00 110 LEU A CA 1
ATOM 811 C C . LEU A 1 110 ? -22.107 -4.050 -2.726 1.00 95.00 110 LEU A C 1
ATOM 813 O O . LEU A 1 110 ? -21.085 -4.237 -3.381 1.00 95.00 110 LEU A O 1
ATOM 817 N N . GLY A 1 111 ? -23.101 -3.276 -3.177 1.00 94.25 111 GLY A N 1
ATOM 818 C CA . GLY A 1 111 ? -23.008 -2.508 -4.425 1.00 94.25 111 GLY A CA 1
ATOM 819 C C . GLY A 1 111 ? -21.961 -1.387 -4.370 1.00 94.25 111 GLY A C 1
ATOM 820 O O . GLY A 1 111 ? -21.235 -1.180 -5.341 1.00 94.25 111 GLY A O 1
ATOM 821 N N . ILE A 1 112 ? -21.838 -0.710 -3.220 1.00 94.38 112 ILE A N 1
ATOM 822 C CA . ILE A 1 112 ? -20.792 0.293 -2.951 1.00 94.38 112 ILE A CA 1
ATOM 823 C C . ILE A 1 112 ? -19.407 -0.363 -2.940 1.00 94.38 112 ILE A C 1
ATOM 825 O O . ILE A 1 112 ? -18.508 0.112 -3.628 1.00 94.38 112 ILE A O 1
ATOM 829 N N . VAL A 1 113 ? -19.250 -1.481 -2.225 1.00 95.38 113 VAL A N 1
ATOM 830 C CA . VAL A 1 113 ? -18.015 -2.283 -2.190 1.00 95.38 113 VAL A CA 1
ATOM 831 C C . VAL A 1 113 ? -17.581 -2.680 -3.601 1.00 95.38 113 VAL A C 1
ATOM 833 O O . VAL A 1 113 ? -16.435 -2.446 -3.967 1.00 95.38 113 VAL A O 1
ATOM 836 N N . ALA A 1 114 ? -18.495 -3.198 -4.428 1.00 95.31 114 ALA A N 1
ATOM 837 C CA . ALA A 1 114 ? -18.185 -3.566 -5.808 1.00 95.31 114 ALA A CA 1
ATOM 838 C C . ALA A 1 114 ? -17.743 -2.362 -6.665 1.00 95.31 114 ALA A C 1
ATOM 840 O O . ALA A 1 114 ? -16.794 -2.482 -7.439 1.00 95.31 114 ALA A O 1
ATOM 841 N N . ALA A 1 115 ? -18.382 -1.196 -6.513 1.00 94.44 115 ALA A N 1
ATOM 842 C CA . ALA A 1 115 ? -17.994 0.019 -7.234 1.00 94.44 115 ALA A CA 1
ATOM 843 C C . ALA A 1 115 ? -16.603 0.520 -6.802 1.00 94.44 115 ALA A C 1
ATOM 845 O O . ALA A 1 115 ? -15.797 0.915 -7.644 1.00 94.44 115 ALA A O 1
ATOM 846 N N . LEU A 1 116 ? -16.295 0.439 -5.504 1.00 95.06 116 LEU A N 1
ATOM 847 C CA . LEU A 1 116 ? -14.981 0.777 -4.953 1.00 95.06 116 LEU A CA 1
ATOM 848 C C . LEU A 1 116 ? -13.883 -0.182 -5.408 1.00 95.06 116 LEU A C 1
ATOM 850 O O . LEU A 1 116 ? -12.797 0.276 -5.743 1.00 95.06 116 LEU A O 1
ATOM 854 N N . THR A 1 117 ? -14.168 -1.481 -5.504 1.00 96.25 117 THR A N 1
ATOM 855 C CA . THR A 1 117 ? -13.223 -2.463 -6.051 1.00 96.25 117 THR A CA 1
ATOM 856 C C . THR A 1 117 ? -12.886 -2.178 -7.518 1.00 96.25 117 THR A C 1
ATOM 858 O O . THR A 1 117 ? -11.726 -2.305 -7.896 1.00 96.25 117 THR A O 1
ATOM 861 N N . VAL A 1 118 ? -13.846 -1.730 -8.341 1.00 96.00 118 VAL A N 1
ATOM 862 C CA . VAL A 1 118 ? -13.563 -1.312 -9.731 1.00 96.00 118 VAL A CA 1
ATOM 863 C C . VAL A 1 118 ? -12.649 -0.082 -9.769 1.00 96.00 118 VAL A C 1
ATOM 865 O O . VAL A 1 118 ? -11.666 -0.083 -10.507 1.00 96.00 118 VAL A O 1
ATOM 868 N N . GLY A 1 119 ? -12.918 0.936 -8.945 1.00 95.25 119 GLY A N 1
ATOM 869 C CA . GLY A 1 119 ? -12.052 2.118 -8.843 1.00 95.25 119 GLY A CA 1
ATOM 870 C C . GLY A 1 119 ? -10.640 1.784 -8.348 1.00 95.25 119 GLY A C 1
ATOM 871 O O . GLY A 1 119 ? -9.658 2.201 -8.955 1.00 95.25 119 GLY A O 1
ATOM 872 N N . ALA A 1 120 ? -10.526 0.967 -7.299 1.00 95.81 120 ALA A N 1
ATOM 873 C CA . ALA A 1 120 ? -9.245 0.522 -6.751 1.00 95.81 120 ALA A CA 1
ATOM 874 C C . ALA A 1 120 ? -8.460 -0.393 -7.708 1.00 95.81 120 ALA A C 1
ATOM 876 O O . ALA A 1 120 ? -7.235 -0.412 -7.652 1.00 95.81 120 ALA A O 1
ATOM 877 N N . TYR A 1 121 ? -9.135 -1.131 -8.596 1.00 97.44 121 TYR A N 1
ATOM 878 C CA . TYR A 1 121 ? -8.487 -1.911 -9.655 1.00 97.44 121 TYR A CA 1
ATOM 879 C C . TYR A 1 121 ? -7.904 -1.018 -10.760 1.00 97.44 121 TYR A C 1
ATOM 881 O O . TYR A 1 121 ? -6.776 -1.229 -11.199 1.00 97.44 121 TYR A O 1
ATOM 889 N N . LEU A 1 122 ? -8.636 0.017 -11.180 1.00 97.12 122 LEU A N 1
ATOM 890 C CA . LEU A 1 122 ? -8.124 1.003 -12.138 1.00 97.12 122 LEU A CA 1
ATOM 891 C C . LEU A 1 122 ? -6.957 1.804 -11.541 1.00 97.12 122 LEU A C 1
ATOM 893 O O . LEU A 1 122 ? -5.944 2.004 -12.211 1.00 97.12 122 LEU A O 1
ATOM 897 N N . ASN A 1 123 ? -7.053 2.178 -10.261 1.00 96.12 123 ASN A N 1
ATOM 898 C CA . ASN A 1 123 ? -5.950 2.791 -9.522 1.00 96.12 123 ASN A CA 1
ATOM 899 C C . ASN A 1 123 ? -4.749 1.839 -9.379 1.00 96.12 123 ASN A C 1
ATOM 901 O O . ASN A 1 123 ? -3.629 2.300 -9.559 1.00 96.12 123 ASN A O 1
ATOM 905 N N . LEU A 1 124 ? -4.947 0.530 -9.155 1.00 96.38 124 LEU A N 1
ATOM 906 C CA . LEU A 1 124 ? -3.849 -0.451 -9.150 1.00 96.38 124 LEU A CA 1
ATOM 907 C C . LEU A 1 124 ? -3.080 -0.440 -10.473 1.00 96.38 124 LEU A C 1
ATOM 909 O O . LEU A 1 124 ? -1.855 -0.405 -10.460 1.00 96.38 124 LEU A O 1
ATOM 913 N N . ILE A 1 125 ? -3.786 -0.438 -11.609 1.00 96.75 125 ILE A N 1
ATOM 914 C CA . ILE A 1 125 ? -3.137 -0.336 -12.921 1.00 96.75 125 ILE A CA 1
ATOM 915 C C . ILE A 1 125 ? -2.363 0.985 -13.027 1.00 96.75 125 ILE A C 1
ATOM 917 O O . ILE A 1 125 ? -1.212 0.972 -13.448 1.00 96.75 125 ILE A O 1
ATOM 921 N N . GLY A 1 126 ? -2.950 2.107 -12.597 1.00 95.94 126 GLY A N 1
ATOM 922 C CA . GLY A 1 126 ? -2.265 3.404 -12.556 1.00 95.94 126 GLY A CA 1
ATOM 923 C C . GLY A 1 126 ? -1.000 3.408 -11.689 1.00 95.94 126 GLY A C 1
ATOM 924 O O . GLY A 1 126 ? 0.007 3.971 -12.096 1.00 95.94 126 GLY A O 1
ATOM 925 N N . VAL A 1 127 ? -1.022 2.747 -10.528 1.00 94.44 127 VAL A N 1
ATOM 926 C CA . VAL A 1 127 ? 0.116 2.622 -9.598 1.00 94.44 127 VAL A CA 1
ATOM 927 C C . VAL A 1 127 ? 1.214 1.711 -10.164 1.00 94.44 127 VAL A C 1
ATOM 929 O O . VAL A 1 127 ? 2.389 2.068 -10.118 1.00 94.44 127 VAL A O 1
ATOM 932 N N . LEU A 1 128 ? 0.856 0.566 -10.756 1.00 94.50 128 LEU A N 1
ATOM 933 C CA . LEU A 1 128 ? 1.822 -0.331 -11.405 1.00 94.50 128 LEU A CA 1
ATOM 934 C C . LEU A 1 128 ? 2.459 0.317 -12.645 1.00 94.50 128 LEU A C 1
ATOM 936 O O . LEU A 1 128 ? 3.663 0.184 -12.856 1.00 94.50 128 LEU A O 1
ATOM 940 N N . LEU A 1 129 ? 1.677 1.062 -13.435 1.00 94.19 129 LEU A N 1
ATOM 941 C CA . LEU A 1 129 ? 2.192 1.848 -14.560 1.00 94.19 129 LEU A CA 1
ATOM 942 C C . LEU A 1 129 ? 3.078 3.005 -14.092 1.00 94.19 129 L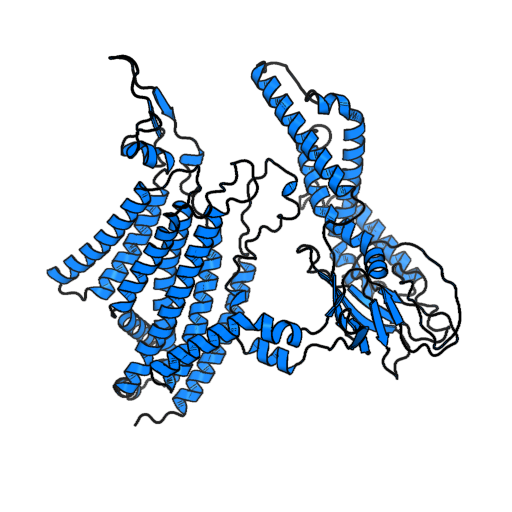EU A C 1
ATOM 944 O O . LEU A 1 129 ? 4.144 3.192 -14.665 1.00 94.19 129 LEU A O 1
ATOM 948 N N . ALA A 1 130 ? 2.708 3.721 -13.026 1.00 92.25 130 ALA A N 1
ATOM 949 C CA . ALA A 1 130 ? 3.556 4.754 -12.430 1.00 92.25 130 ALA A CA 1
ATOM 950 C C . ALA A 1 130 ? 4.906 4.182 -11.966 1.00 92.25 130 ALA A C 1
ATOM 952 O O . ALA A 1 130 ? 5.943 4.789 -12.214 1.00 92.25 130 ALA A O 1
ATOM 953 N N . SER A 1 131 ? 4.920 2.974 -11.389 1.00 88.69 131 SER A N 1
ATOM 954 C CA . SER A 1 131 ? 6.170 2.279 -11.065 1.00 88.69 131 SER A CA 1
ATOM 955 C C . SER A 1 131 ? 7.012 1.951 -12.302 1.00 88.69 131 SER A C 1
ATOM 957 O O . SER A 1 131 ? 8.229 2.090 -12.235 1.00 88.69 131 SER A O 1
ATOM 959 N N . ARG A 1 132 ? 6.397 1.534 -13.418 1.00 88.75 132 ARG A N 1
ATOM 960 C CA . ARG A 1 132 ? 7.101 1.235 -14.682 1.00 88.75 132 ARG A CA 1
ATOM 961 C C . ARG A 1 132 ? 7.656 2.497 -15.354 1.00 88.75 132 ARG A C 1
ATOM 963 O O . ARG A 1 132 ? 8.743 2.488 -15.926 1.00 88.75 132 ARG A O 1
ATOM 970 N N . MET A 1 133 ? 6.885 3.579 -15.288 1.00 89.06 133 MET A N 1
ATOM 971 C CA . MET A 1 133 ? 7.162 4.870 -15.925 1.00 89.06 133 MET A CA 1
ATOM 972 C C . MET A 1 133 ? 8.091 5.769 -15.105 1.00 89.06 133 MET A C 1
ATOM 974 O O . MET A 1 133 ? 8.638 6.724 -15.653 1.00 89.06 133 MET A O 1
ATOM 978 N N . SER A 1 134 ? 8.277 5.474 -13.813 1.00 84.06 134 SER A N 1
ATOM 979 C CA . SER A 1 134 ? 9.182 6.225 -12.939 1.00 84.06 134 SER A CA 1
ATOM 980 C C . SER A 1 134 ? 10.618 6.254 -13.480 1.00 84.06 134 SER A C 1
ATOM 982 O O . SER A 1 134 ? 11.081 5.327 -14.154 1.00 84.06 134 SER A O 1
ATOM 984 N N . HIS A 1 135 ? 11.301 7.367 -13.232 1.00 79.12 135 HIS A N 1
ATOM 985 C CA . HIS A 1 135 ? 12.663 7.634 -13.678 1.00 79.12 135 HIS A CA 1
ATOM 986 C C . HIS A 1 135 ? 13.356 8.558 -12.667 1.00 79.12 135 HIS A C 1
ATOM 988 O O . HIS A 1 135 ? 12.691 9.272 -11.915 1.00 79.12 135 HIS A O 1
ATOM 994 N N . ASP A 1 136 ? 14.682 8.511 -12.637 1.00 73.25 136 ASP A N 1
ATOM 995 C CA . ASP A 1 136 ? 15.542 9.455 -11.920 1.00 73.25 136 ASP A CA 1
ATOM 996 C C . ASP A 1 136 ? 16.187 10.438 -12.921 1.00 73.25 136 ASP A C 1
ATOM 998 O O . ASP A 1 136 ? 15.854 10.439 -14.106 1.00 73.25 136 ASP A O 1
ATOM 1002 N N . ALA A 1 137 ? 17.109 11.290 -12.464 1.00 66.06 137 ALA A N 1
ATOM 1003 C CA . ALA A 1 137 ? 17.783 12.276 -13.318 1.00 66.06 137 ALA A CA 1
ATOM 1004 C C . ALA A 1 137 ? 18.710 11.692 -14.407 1.00 66.06 137 ALA A C 1
ATOM 1006 O O . ALA A 1 137 ? 19.129 12.438 -15.294 1.00 66.06 137 ALA A O 1
ATOM 1007 N N . TYR A 1 138 ? 19.058 10.404 -14.340 1.00 65.12 138 TYR A N 1
ATOM 1008 C CA . TYR A 1 138 ? 19.965 9.738 -15.283 1.00 65.12 138 TYR A CA 1
ATOM 1009 C C . TYR A 1 138 ? 19.237 8.718 -16.175 1.00 65.12 138 TYR A C 1
ATOM 1011 O O . TYR A 1 138 ? 19.711 8.386 -17.261 1.00 65.12 138 TYR A O 1
ATOM 1019 N N . THR A 1 139 ? 18.072 8.249 -15.732 1.00 67.62 139 THR A N 1
ATOM 1020 C CA . THR A 1 139 ? 17.221 7.270 -16.406 1.00 67.62 139 THR A CA 1
ATOM 1021 C C . THR A 1 139 ? 16.252 7.939 -17.381 1.00 67.62 139 THR A C 1
ATOM 1023 O O . THR A 1 139 ? 15.647 8.973 -17.110 1.00 67.62 139 THR A O 1
ATOM 1026 N N . GLN A 1 140 ? 16.047 7.299 -18.528 1.00 74.19 140 GLN A N 1
ATOM 1027 C CA . GLN A 1 140 ? 15.181 7.790 -19.597 1.00 74.19 140 GLN A CA 1
ATOM 1028 C C . GLN A 1 140 ? 13.686 7.752 -19.224 1.00 74.19 140 GLN A C 1
ATOM 1030 O O . GLN A 1 140 ? 13.198 6.800 -18.607 1.00 74.19 140 GLN A O 1
ATOM 1035 N N . TYR A 1 141 ? 12.936 8.776 -19.643 1.00 77.56 141 TYR A N 1
ATOM 1036 C CA . TYR A 1 141 ? 11.489 8.856 -19.431 1.00 77.56 141 TYR A CA 1
ATOM 1037 C C . TYR A 1 141 ? 10.697 8.013 -20.452 1.00 77.56 141 TYR A C 1
ATOM 1039 O O . TYR A 1 141 ? 10.946 8.058 -21.657 1.00 77.56 141 TYR A O 1
ATOM 1047 N N . ASP A 1 142 ? 9.695 7.266 -19.974 1.00 86.38 142 ASP A N 1
ATOM 1048 C CA . ASP A 1 142 ? 8.862 6.358 -20.777 1.00 86.38 142 ASP A CA 1
ATOM 1049 C C . ASP A 1 142 ? 7.751 7.097 -21.553 1.00 86.38 142 ASP A C 1
ATOM 1051 O O . ASP A 1 142 ? 6.552 7.035 -21.246 1.00 86.38 142 ASP A O 1
ATOM 1055 N N . ILE A 1 143 ? 8.163 7.822 -22.595 1.00 87.31 143 ILE A N 1
ATOM 1056 C CA . ILE A 1 143 ? 7.255 8.580 -23.465 1.00 87.31 143 ILE A CA 1
ATOM 1057 C C . ILE A 1 143 ? 6.326 7.633 -24.247 1.00 87.31 143 ILE A C 1
ATOM 1059 O O . ILE A 1 143 ? 5.123 7.892 -24.333 1.00 87.31 143 ILE A O 1
ATOM 1063 N N . VAL A 1 144 ? 6.843 6.523 -24.799 1.00 91.19 144 VAL A N 1
ATOM 1064 C CA . VAL A 1 144 ? 6.044 5.582 -25.614 1.00 91.19 144 VAL A CA 1
ATOM 1065 C C . VAL A 1 144 ? 4.953 4.913 -24.782 1.00 91.19 144 VAL A C 1
ATOM 1067 O O . VAL A 1 144 ? 3.802 4.873 -25.225 1.00 91.19 144 VAL A O 1
ATOM 1070 N N . GLY A 1 145 ? 5.264 4.437 -23.572 1.00 92.00 145 GLY A N 1
ATOM 1071 C CA . GLY A 1 145 ? 4.268 3.846 -22.680 1.00 92.00 145 GLY A CA 1
ATOM 1072 C C . GLY A 1 145 ? 3.201 4.859 -22.268 1.00 92.00 145 GLY A C 1
ATOM 1073 O O . GLY A 1 145 ? 2.008 4.547 -22.270 1.00 92.00 145 GLY A O 1
ATOM 1074 N N . THR A 1 146 ? 3.602 6.105 -22.005 1.00 91.81 146 THR A N 1
ATOM 1075 C CA . THR A 1 146 ? 2.678 7.186 -21.631 1.00 91.81 146 THR A CA 1
ATOM 1076 C C . THR A 1 146 ? 1.733 7.554 -22.780 1.00 91.81 146 THR A C 1
ATOM 1078 O O . THR A 1 146 ? 0.519 7.641 -22.584 1.00 91.81 146 THR A O 1
ATOM 1081 N N . ILE A 1 147 ? 2.246 7.688 -24.009 1.00 93.12 147 ILE A N 1
ATOM 1082 C CA . ILE A 1 147 ? 1.419 7.892 -25.210 1.00 93.12 147 ILE A CA 1
ATOM 1083 C C . ILE A 1 147 ? 0.494 6.688 -25.436 1.00 93.12 147 ILE A C 1
ATOM 1085 O O . ILE A 1 147 ? -0.692 6.869 -25.719 1.00 93.12 147 ILE A O 1
ATOM 1089 N N . THR A 1 148 ? 1.000 5.465 -25.257 1.00 94.75 148 THR A N 1
ATOM 1090 C CA . THR A 1 148 ? 0.214 4.228 -25.383 1.00 94.75 148 THR A CA 1
ATOM 1091 C C . THR A 1 148 ? -0.963 4.222 -24.403 1.00 94.75 148 THR A C 1
ATOM 1093 O O . THR A 1 148 ? -2.092 3.953 -24.815 1.00 94.75 148 THR A O 1
ATOM 1096 N N . LEU A 1 149 ? -0.751 4.605 -23.138 1.00 95.38 149 LEU A N 1
ATOM 1097 C CA . LEU A 1 149 ? -1.820 4.738 -22.144 1.00 95.38 149 LEU A CA 1
ATOM 1098 C C . LEU A 1 149 ? -2.875 5.774 -22.561 1.00 95.38 149 LEU A C 1
ATOM 1100 O O . LEU A 1 149 ? -4.073 5.490 -22.494 1.00 95.38 149 LEU A O 1
ATOM 1104 N N . LEU A 1 150 ? -2.456 6.955 -23.026 1.00 95.81 150 LEU A N 1
ATOM 1105 C CA . LEU A 1 150 ? -3.381 8.002 -23.477 1.00 95.81 150 LEU A CA 1
ATOM 1106 C C . LEU A 1 150 ? -4.224 7.545 -24.678 1.00 95.81 150 LEU A C 1
ATOM 1108 O O . LEU A 1 150 ? -5.434 7.780 -24.697 1.00 95.81 150 LEU A O 1
ATOM 1112 N N . ILE A 1 151 ? -3.622 6.838 -25.640 1.00 96.88 151 ILE A N 1
ATOM 1113 C CA . ILE A 1 151 ? -4.331 6.231 -26.779 1.00 96.88 151 ILE A CA 1
ATOM 1114 C C . ILE A 1 151 ? -5.342 5.190 -26.288 1.00 96.88 151 ILE A C 1
ATOM 1116 O O . ILE A 1 151 ? -6.501 5.220 -26.696 1.00 96.88 151 ILE A O 1
ATOM 1120 N N . VAL A 1 152 ? -4.940 4.295 -25.385 1.00 97.00 152 VAL A N 1
ATOM 1121 C CA . VAL A 1 152 ? -5.801 3.246 -24.814 1.00 97.00 152 VAL A CA 1
ATOM 1122 C C . VAL A 1 152 ? -7.017 3.840 -24.090 1.00 97.00 152 VAL A C 1
ATOM 1124 O O . VAL A 1 152 ? -8.147 3.393 -24.311 1.00 97.00 152 VAL A O 1
ATOM 1127 N N . VAL A 1 153 ? -6.826 4.889 -23.282 1.00 96.94 153 VAL A N 1
ATOM 1128 C CA . VAL A 1 153 ? -7.927 5.602 -22.612 1.00 96.94 153 VAL A CA 1
ATOM 1129 C C . VAL A 1 153 ? -8.825 6.311 -23.635 1.00 96.94 153 VAL A C 1
ATOM 1131 O O . VAL A 1 153 ? -10.050 6.187 -23.564 1.00 96.94 153 VAL A O 1
ATOM 1134 N N . ALA A 1 154 ? -8.252 6.993 -24.631 1.00 97.81 154 ALA A N 1
ATOM 1135 C CA . ALA A 1 154 ? -9.021 7.648 -25.691 1.00 97.81 154 ALA A CA 1
ATOM 1136 C C . ALA A 1 154 ? -9.862 6.647 -26.508 1.00 97.81 154 ALA A C 1
ATOM 1138 O O . ALA A 1 154 ? -11.025 6.923 -26.808 1.00 97.81 154 ALA A O 1
ATOM 1139 N N . LEU A 1 155 ? -9.323 5.460 -26.806 1.00 97.31 155 LEU A N 1
ATOM 1140 C CA . LEU A 1 155 ? -10.039 4.377 -27.485 1.00 97.31 155 LEU A CA 1
ATOM 1141 C C . LEU A 1 155 ? -11.196 3.823 -26.643 1.00 97.31 155 LEU A C 1
ATOM 1143 O O . LEU A 1 155 ? -12.261 3.553 -27.198 1.00 97.31 155 LEU A O 1
ATOM 1147 N N . ALA A 1 156 ? -11.049 3.710 -25.318 1.00 97.19 156 ALA A N 1
ATOM 1148 C CA . ALA A 1 156 ? -12.146 3.308 -24.431 1.00 97.19 156 ALA A CA 1
ATOM 1149 C C . ALA A 1 156 ? -13.307 4.320 -24.447 1.00 97.19 156 ALA A C 1
ATOM 1151 O O . ALA A 1 156 ? -14.479 3.938 -24.539 1.00 97.19 156 ALA A O 1
ATOM 1152 N N . TYR A 1 157 ? -12.985 5.618 -24.421 1.00 97.25 157 TYR A N 1
ATOM 1153 C CA . TYR A 1 157 ? -13.963 6.700 -24.559 1.00 97.25 157 TYR A CA 1
ATOM 1154 C C . TYR A 1 157 ? -14.628 6.719 -25.936 1.00 97.25 157 TYR A C 1
ATOM 1156 O O . TYR A 1 157 ? -15.851 6.857 -26.021 1.00 97.25 157 TYR A O 1
ATOM 1164 N N . LEU A 1 158 ? -13.849 6.534 -27.004 1.00 97.62 158 LEU A N 1
ATOM 1165 C CA . LEU A 1 158 ? -14.355 6.444 -28.369 1.00 97.62 158 LEU A CA 1
ATOM 1166 C C . LEU A 1 158 ? -15.303 5.248 -28.518 1.00 97.62 158 LEU A C 1
ATOM 1168 O O . LEU A 1 158 ? -16.417 5.422 -29.000 1.00 97.62 158 LEU A O 1
ATOM 1172 N N . ALA A 1 159 ? -14.926 4.062 -28.033 1.00 96.69 159 ALA A N 1
ATOM 1173 C CA . ALA A 1 159 ? -15.780 2.875 -28.036 1.00 96.69 159 ALA A CA 1
ATOM 1174 C C . ALA A 1 159 ? -17.091 3.108 -27.266 1.00 96.69 159 ALA A C 1
ATOM 1176 O O . ALA A 1 159 ? -18.169 2.803 -27.780 1.00 96.69 159 ALA A O 1
ATOM 1177 N N . GLY A 1 160 ? -17.025 3.724 -26.079 1.00 96.12 160 GLY A N 1
ATOM 1178 C CA . GLY A 1 160 ? -18.208 4.131 -25.315 1.00 96.12 160 GLY A CA 1
ATOM 1179 C C . GLY A 1 160 ? -19.112 5.102 -26.082 1.00 96.12 160 GLY A C 1
ATOM 1180 O O . GLY A 1 160 ? -20.334 4.938 -26.090 1.00 96.12 160 GLY A O 1
ATOM 1181 N N . GLY A 1 161 ? -18.519 6.076 -26.779 1.00 97.00 161 GLY A N 1
ATOM 1182 C CA . GLY A 1 161 ? -19.219 7.057 -27.611 1.00 97.00 161 GLY A CA 1
ATOM 1183 C C . GLY A 1 161 ? -19.889 6.433 -28.835 1.00 97.00 161 GLY A C 1
ATOM 1184 O O . GLY A 1 161 ? -21.072 6.667 -29.073 1.00 97.00 161 GLY A O 1
ATOM 1185 N N . LEU A 1 162 ? -19.180 5.571 -29.568 1.00 97.50 162 LEU A N 1
ATOM 1186 C CA . LEU A 1 162 ? -19.709 4.840 -30.724 1.00 97.50 162 LEU A CA 1
ATOM 1187 C C . LEU A 1 162 ? -20.847 3.893 -30.309 1.00 97.50 162 LEU A C 1
ATOM 1189 O O . LEU A 1 162 ? -21.872 3.824 -30.982 1.00 97.50 162 LEU A O 1
ATOM 1193 N N . VAL A 1 163 ? -20.719 3.206 -29.172 1.00 97.00 163 VAL A N 1
ATOM 1194 C CA . VAL A 1 163 ? -21.768 2.329 -28.622 1.00 97.00 163 VAL A CA 1
ATOM 1195 C C . VAL A 1 163 ? -22.985 3.123 -28.143 1.00 97.00 163 VAL A C 1
ATOM 1197 O O . VAL A 1 163 ? -24.118 2.664 -28.305 1.00 97.00 163 VAL A O 1
ATOM 1200 N N . ASN A 1 164 ? -22.789 4.330 -27.611 1.00 96.50 164 ASN A N 1
ATOM 1201 C CA . ASN A 1 164 ? -23.891 5.237 -27.314 1.00 96.50 164 ASN A CA 1
ATOM 1202 C C . ASN A 1 164 ? -24.586 5.733 -28.594 1.00 96.50 164 ASN A C 1
ATOM 1204 O O . ASN A 1 164 ? -25.809 5.671 -28.673 1.00 96.50 164 ASN A O 1
ATOM 1208 N N . TYR A 1 165 ? -23.824 6.139 -29.611 1.00 96.88 165 TYR A N 1
ATOM 1209 C CA . TYR A 1 165 ? -24.349 6.663 -30.872 1.00 96.88 165 TYR A CA 1
ATOM 1210 C C . TYR A 1 165 ? -25.085 5.600 -31.707 1.00 96.88 165 TYR A C 1
ATOM 1212 O O . TYR A 1 165 ? -26.247 5.787 -32.068 1.00 96.88 165 TYR A O 1
ATOM 1220 N N . PHE A 1 166 ? -24.451 4.454 -31.976 1.00 97.62 166 PHE A N 1
ATOM 1221 C CA . PHE A 1 166 ? -25.011 3.415 -32.849 1.00 97.62 166 PHE A CA 1
ATOM 1222 C C . PHE A 1 166 ? -25.995 2.478 -32.146 1.00 97.62 166 PHE A C 1
ATOM 1224 O O . PHE A 1 166 ? -27.003 2.103 -32.738 1.00 97.62 166 PHE A O 1
ATOM 1231 N N . LEU A 1 167 ? -25.720 2.076 -30.899 1.00 95.94 167 LEU A N 1
ATOM 1232 C CA . LEU A 1 167 ? -26.541 1.086 -30.184 1.00 95.94 167 LEU A CA 1
ATOM 1233 C C . LEU A 1 167 ? -27.510 1.718 -29.175 1.00 95.94 167 LEU A C 1
ATOM 1235 O O . LEU A 1 167 ? -28.232 0.982 -28.504 1.00 95.94 167 LEU A O 1
ATOM 1239 N N . GLN A 1 168 ? -27.514 3.052 -29.037 1.00 95.38 168 GLN A N 1
ATOM 1240 C CA . GLN A 1 168 ? -28.376 3.807 -28.112 1.00 95.38 168 GLN A CA 1
ATOM 1241 C C . GLN A 1 168 ? -28.275 3.323 -26.649 1.00 95.38 168 GLN A C 1
ATOM 1243 O O . GLN A 1 168 ? -29.184 3.494 -25.834 1.00 95.38 168 GLN A O 1
ATOM 1248 N N . LYS A 1 169 ? -27.138 2.708 -26.292 1.00 93.56 169 LYS A N 1
ATOM 1249 C CA . LYS A 1 169 ? -26.842 2.224 -24.938 1.00 93.56 169 LYS A CA 1
ATOM 1250 C C . LYS A 1 169 ? -26.315 3.370 -24.063 1.00 93.56 169 LYS A C 1
ATOM 1252 O O . LYS A 1 169 ? -25.692 4.294 -24.582 1.00 93.56 169 LYS A O 1
ATOM 1257 N N . PRO A 1 170 ? -26.522 3.344 -22.733 1.00 93.38 170 PRO A N 1
ATOM 1258 C CA . PRO A 1 170 ? -26.074 4.424 -21.852 1.00 93.38 170 PRO A CA 1
ATOM 1259 C C . PRO A 1 170 ? -24.545 4.554 -21.868 1.00 93.38 170 PRO A C 1
ATOM 1261 O O . PRO A 1 170 ? -23.859 3.585 -21.556 1.00 93.38 170 PRO A O 1
ATOM 1264 N N . PHE A 1 171 ? -24.023 5.741 -22.190 1.00 95.19 171 PHE A N 1
ATOM 1265 C CA . PHE A 1 171 ? -22.582 6.004 -22.319 1.00 95.19 171 PHE A CA 1
ATOM 1266 C C . PHE A 1 171 ? -21.785 5.570 -21.075 1.00 95.19 171 PHE A C 1
ATOM 1268 O O . PHE A 1 171 ? -21.067 4.575 -21.123 1.00 95.19 171 PHE A O 1
ATOM 1275 N N . VAL A 1 172 ? -21.989 6.253 -19.939 1.00 95.56 172 VAL A N 1
ATOM 1276 C CA . VAL A 1 172 ? -21.145 6.148 -18.730 1.00 95.56 172 VAL A CA 1
ATOM 1277 C C . VAL A 1 172 ? -20.819 4.703 -18.302 1.00 95.56 172 VAL A C 1
ATOM 1279 O O . VAL A 1 172 ? -19.633 4.383 -18.234 1.00 95.56 172 VAL A O 1
ATOM 1282 N N . PRO A 1 173 ? -21.791 3.793 -18.064 1.00 93.56 173 PRO A N 1
ATOM 1283 C CA . PRO A 1 173 ? -21.472 2.448 -17.584 1.00 93.56 173 PRO A CA 1
ATOM 1284 C C . PRO A 1 173 ? -20.793 1.556 -18.634 1.00 93.56 173 PRO A C 1
ATOM 1286 O O . PRO A 1 173 ? -20.033 0.668 -18.259 1.00 93.56 173 PRO A O 1
ATOM 1289 N N . ASN A 1 174 ? -21.034 1.782 -19.932 1.00 94.69 174 ASN A N 1
ATOM 1290 C CA . ASN A 1 174 ? -20.306 1.060 -20.979 1.00 94.69 174 ASN A CA 1
ATOM 1291 C C . ASN A 1 174 ? -18.876 1.602 -21.101 1.00 94.69 174 ASN A C 1
ATOM 1293 O O . ASN A 1 174 ? -17.947 0.809 -21.189 1.00 94.69 174 ASN A O 1
ATOM 1297 N N . THR A 1 175 ? -18.678 2.922 -21.011 1.00 96.56 175 THR A N 1
ATOM 1298 C CA . THR A 1 175 ? -17.340 3.532 -20.999 1.00 96.56 175 THR A CA 1
ATOM 1299 C C . THR A 1 175 ? -16.507 3.059 -19.808 1.00 96.56 175 THR A C 1
ATOM 1301 O O . THR A 1 175 ? -15.342 2.743 -20.001 1.00 96.56 175 THR A O 1
ATOM 1304 N N . VAL A 1 176 ? -17.083 2.916 -18.605 1.00 95.50 176 VAL A N 1
ATOM 1305 C CA . VAL A 1 176 ? -16.367 2.331 -17.449 1.00 95.50 176 VAL A CA 1
ATOM 1306 C C . VAL A 1 176 ? -15.967 0.873 -17.713 1.00 95.50 176 VAL A C 1
ATOM 1308 O O . VAL A 1 176 ? -14.837 0.494 -17.418 1.00 95.50 176 VAL A O 1
ATOM 1311 N N . LEU A 1 177 ? -16.841 0.057 -18.314 1.00 95.00 177 LEU A N 1
ATOM 1312 C CA . LEU A 1 177 ? -16.497 -1.322 -18.684 1.00 95.00 177 LEU A CA 1
ATOM 1313 C C . LEU A 1 177 ? -15.375 -1.373 -19.735 1.00 95.00 177 LEU A C 1
ATOM 1315 O O . LEU A 1 177 ? -14.436 -2.155 -19.590 1.00 95.00 177 LEU A O 1
ATOM 1319 N N . TYR A 1 178 ? -15.449 -0.533 -20.771 1.00 96.56 178 TYR A N 1
ATOM 1320 C CA . TYR A 1 178 ? -14.399 -0.441 -21.787 1.00 96.56 178 TYR A CA 1
ATOM 1321 C C . TYR A 1 178 ? -13.093 0.096 -21.216 1.00 96.56 178 TYR A C 1
ATOM 1323 O O . TYR A 1 178 ? -12.047 -0.395 -21.610 1.00 96.56 178 TYR A O 1
ATOM 1331 N N . LEU A 1 179 ? -13.136 1.028 -20.262 1.00 96.56 179 LEU A N 1
ATOM 1332 C CA . LEU A 1 179 ? -11.955 1.538 -19.572 1.00 96.56 179 LEU A CA 1
ATOM 1333 C C . LEU A 1 179 ? -11.248 0.437 -18.778 1.00 96.56 179 LEU A C 1
ATOM 1335 O O . LEU A 1 179 ? -10.035 0.329 -18.881 1.00 96.56 179 LEU A O 1
ATOM 1339 N N . VAL A 1 180 ? -11.987 -0.406 -18.045 1.00 96.94 180 VAL A N 1
ATOM 1340 C CA . VAL A 1 180 ? -11.411 -1.566 -17.340 1.00 96.94 180 VAL A CA 1
ATOM 1341 C C . VAL A 1 180 ? -10.689 -2.482 -18.326 1.00 96.94 180 VAL A C 1
ATOM 1343 O O . VAL A 1 180 ? -9.498 -2.720 -18.167 1.00 96.94 180 VAL A O 1
ATOM 1346 N N . VAL A 1 181 ? -11.370 -2.932 -19.385 1.00 97.50 181 VAL A N 1
ATOM 1347 C CA . VAL A 1 181 ? -10.771 -3.832 -20.388 1.00 97.50 181 VAL A CA 1
ATOM 1348 C C . VAL A 1 181 ? -9.577 -3.181 -21.095 1.00 97.50 181 VAL A C 1
ATOM 1350 O O . VAL A 1 181 ? -8.537 -3.816 -21.263 1.00 97.50 181 VAL A O 1
ATOM 1353 N N . ALA A 1 182 ? -9.714 -1.916 -21.490 1.00 97.06 182 ALA A N 1
ATOM 1354 C CA . ALA A 1 182 ? -8.683 -1.169 -22.191 1.00 97.06 182 ALA A CA 1
ATOM 1355 C C . ALA A 1 182 ? -7.461 -0.938 -21.301 1.00 97.06 182 ALA A C 1
ATOM 1357 O O . ALA A 1 182 ? -6.361 -1.227 -21.744 1.00 97.06 182 ALA A O 1
ATOM 1358 N N . MET A 1 183 ? -7.620 -0.501 -20.048 1.00 96.38 183 MET A N 1
ATOM 1359 C CA . MET A 1 183 ? -6.490 -0.299 -19.136 1.00 96.38 183 MET A CA 1
ATOM 1360 C C . MET A 1 183 ? -5.775 -1.609 -18.794 1.00 96.38 183 MET A C 1
ATOM 1362 O O . MET A 1 183 ? -4.549 -1.612 -18.749 1.00 96.38 183 MET A O 1
ATOM 1366 N N . THR A 1 184 ? -6.489 -2.730 -18.629 1.00 97.25 184 THR A N 1
ATOM 1367 C CA . THR A 1 184 ? -5.846 -4.045 -18.451 1.00 97.25 184 THR A CA 1
ATOM 1368 C C . THR A 1 184 ? -5.038 -4.445 -19.689 1.00 97.25 184 THR A C 1
ATOM 1370 O O . THR A 1 184 ? -3.900 -4.890 -19.561 1.00 97.25 184 THR A O 1
ATOM 1373 N N . ALA A 1 185 ? -5.590 -4.263 -20.894 1.00 97.06 185 ALA A N 1
ATOM 1374 C CA . ALA A 1 185 ? -4.871 -4.537 -22.138 1.00 97.06 185 ALA A CA 1
ATOM 1375 C C . ALA A 1 185 ? -3.683 -3.579 -22.339 1.00 97.06 185 ALA A C 1
ATOM 1377 O O . ALA A 1 185 ? -2.600 -4.016 -22.712 1.00 97.06 185 ALA A O 1
ATOM 1378 N N . GLY A 1 186 ? -3.865 -2.293 -22.038 1.00 96.38 186 GLY A N 1
ATOM 1379 C CA . GLY A 1 186 ? -2.838 -1.259 -22.095 1.00 96.38 186 GLY A CA 1
ATOM 1380 C C . GLY A 1 186 ? -1.680 -1.550 -21.152 1.00 96.38 186 GLY A C 1
ATOM 1381 O O . GLY A 1 186 ? -0.541 -1.471 -21.582 1.00 96.38 186 GLY A O 1
ATOM 1382 N N . PHE A 1 187 ? -1.954 -1.980 -19.917 1.00 96.31 187 PHE A N 1
ATOM 1383 C CA . PHE A 1 187 ? -0.927 -2.452 -18.988 1.00 96.31 187 PHE A CA 1
ATOM 1384 C C . PHE A 1 187 ? -0.074 -3.569 -19.601 1.00 96.31 187 PHE A C 1
ATOM 1386 O O . PHE A 1 187 ? 1.143 -3.443 -19.652 1.00 96.31 187 PHE A O 1
ATOM 1393 N N . LEU A 1 188 ? -0.703 -4.613 -20.151 1.00 95.94 188 LEU A N 1
ATOM 1394 C CA . LEU A 1 188 ? 0.018 -5.724 -20.783 1.00 95.94 188 LEU A CA 1
ATOM 1395 C C . LEU A 1 188 ? 0.813 -5.289 -22.025 1.00 95.94 188 LEU A C 1
ATOM 1397 O O . LEU A 1 188 ? 1.934 -5.749 -22.218 1.00 95.94 188 LEU A O 1
ATOM 1401 N N . ILE A 1 189 ? 0.259 -4.391 -22.846 1.00 95.38 189 ILE A N 1
ATOM 1402 C CA . ILE A 1 189 ? 0.941 -3.816 -24.016 1.00 95.38 189 ILE A CA 1
ATOM 1403 C C . ILE A 1 189 ? 2.167 -3.005 -23.582 1.00 95.38 189 ILE A C 1
ATOM 1405 O O . ILE A 1 189 ? 3.233 -3.165 -24.163 1.00 95.38 189 ILE A O 1
ATOM 1409 N N . ILE A 1 190 ? 2.030 -2.169 -22.553 1.00 94.69 190 ILE A N 1
ATOM 1410 C CA . ILE A 1 190 ? 3.096 -1.307 -22.032 1.00 94.69 190 ILE A CA 1
ATOM 1411 C C . ILE A 1 190 ? 4.202 -2.147 -21.374 1.00 94.69 190 ILE A C 1
ATOM 1413 O O . ILE A 1 190 ? 5.377 -1.896 -21.614 1.00 94.69 190 ILE A O 1
ATOM 1417 N N . CYS A 1 191 ? 3.860 -3.202 -20.626 1.00 92.88 191 CYS A N 1
ATOM 1418 C CA . CYS A 1 191 ? 4.842 -4.167 -20.112 1.00 92.88 191 CYS A CA 1
ATOM 1419 C C . CYS A 1 191 ? 5.553 -4.955 -21.228 1.00 92.88 191 CYS A C 1
ATOM 1421 O O . CYS A 1 191 ? 6.678 -5.406 -21.036 1.00 92.88 191 CYS A O 1
ATOM 1423 N N . ALA A 1 192 ? 4.918 -5.115 -22.394 1.00 93.44 192 ALA A N 1
ATOM 1424 C CA . ALA A 1 192 ? 5.519 -5.730 -23.577 1.00 93.44 192 ALA A CA 1
ATOM 1425 C C . ALA A 1 192 ? 6.376 -4.773 -24.421 1.00 93.44 192 ALA A C 1
ATOM 1427 O O . ALA A 1 192 ? 7.061 -5.229 -25.340 1.00 93.44 192 ALA A O 1
ATOM 1428 N N . GLN A 1 193 ? 6.360 -3.476 -24.116 1.00 92.56 193 GLN A N 1
ATOM 1429 C CA . GLN A 1 193 ? 7.300 -2.506 -24.663 1.00 92.56 193 GLN A CA 1
ATOM 1430 C C . GLN A 1 193 ? 8.577 -2.525 -23.809 1.00 92.56 193 GLN A C 1
ATOM 1432 O O . GLN A 1 193 ? 8.533 -2.557 -22.581 1.00 92.56 193 GLN A O 1
ATOM 1437 N N . ASP A 1 194 ? 9.726 -2.503 -24.461 1.00 89.19 194 ASP A N 1
ATOM 1438 C CA . ASP A 1 194 ? 11.020 -2.200 -23.869 1.00 89.19 194 ASP A CA 1
ATOM 1439 C C . ASP A 1 194 ? 11.140 -0.679 -23.691 1.00 89.19 194 ASP A C 1
ATOM 1441 O O . ASP A 1 194 ? 10.762 0.080 -24.583 1.00 89.19 194 ASP A O 1
ATOM 1445 N N . LYS A 1 195 ? 11.625 -0.234 -22.530 1.00 85.81 195 LYS A N 1
ATOM 1446 C CA . LYS A 1 195 ? 11.786 1.185 -22.188 1.00 85.81 195 LYS A CA 1
ATOM 1447 C C . LYS A 1 195 ? 12.971 1.805 -22.939 1.00 85.81 195 LYS A C 1
ATOM 1449 O O . LYS A 1 195 ? 12.868 2.946 -23.383 1.00 85.81 195 LYS A O 1
ATOM 1454 N N . THR A 1 196 ? 14.038 1.035 -23.145 1.00 84.69 196 THR A N 1
ATOM 1455 C CA . THR A 1 196 ? 15.289 1.495 -23.762 1.00 84.69 196 THR A CA 1
ATOM 1456 C C . THR A 1 196 ? 15.123 1.657 -25.276 1.00 84.69 196 THR A C 1
ATOM 1458 O O . THR A 1 196 ? 15.279 2.759 -25.806 1.00 84.69 196 THR A O 1
ATOM 1461 N N . ALA A 1 197 ? 14.669 0.617 -25.987 1.00 87.38 197 ALA A N 1
ATOM 1462 C CA . ALA A 1 197 ? 14.364 0.729 -27.417 1.00 87.38 197 ALA A CA 1
ATOM 1463 C C . ALA A 1 197 ? 13.214 1.716 -27.720 1.00 87.38 197 ALA A C 1
ATOM 1465 O O . ALA A 1 197 ? 13.209 2.362 -28.769 1.00 87.38 197 ALA A O 1
ATOM 1466 N N . ALA A 1 198 ? 12.251 1.886 -26.802 1.00 88.06 198 ALA A N 1
ATOM 1467 C CA . ALA A 1 198 ? 11.227 2.931 -26.907 1.00 88.06 198 ALA A CA 1
ATOM 1468 C C . ALA A 1 198 ? 11.812 4.352 -26.901 1.00 88.06 198 ALA A C 1
ATOM 1470 O O . ALA A 1 198 ? 11.291 5.223 -27.602 1.00 88.06 198 ALA A O 1
ATOM 1471 N N . TYR A 1 199 ? 12.874 4.594 -26.130 1.00 86.69 199 TYR A N 1
ATOM 1472 C CA . TYR A 1 199 ? 13.549 5.886 -26.098 1.00 86.69 199 TYR A CA 1
ATOM 1473 C C . TYR A 1 199 ? 14.282 6.164 -27.416 1.00 86.69 199 TYR A C 1
ATOM 1475 O O . TYR A 1 199 ? 14.037 7.199 -28.033 1.00 86.69 199 TYR A O 1
ATOM 1483 N N . TYR A 1 200 ? 15.077 5.208 -27.914 1.00 87.06 200 TYR A N 1
ATOM 1484 C CA . TYR A 1 200 ? 15.802 5.318 -29.196 1.00 87.06 200 TYR A CA 1
ATOM 1485 C C . TYR A 1 200 ? 14.896 5.411 -30.440 1.00 87.06 200 TYR A C 1
ATOM 1487 O O . TYR A 1 200 ? 15.372 5.667 -31.546 1.00 87.06 200 TYR A O 1
ATOM 1495 N N . PHE A 1 201 ? 13.589 5.174 -30.293 1.00 87.69 201 PHE A N 1
ATOM 1496 C CA . PHE A 1 201 ? 12.594 5.427 -31.338 1.00 87.69 201 PHE A CA 1
ATOM 1497 C C . PHE A 1 201 ? 12.122 6.896 -31.371 1.00 87.69 201 PHE A C 1
ATOM 1499 O O . PHE A 1 201 ? 11.627 7.361 -32.399 1.00 87.69 201 PHE A O 1
ATOM 1506 N N . ILE A 1 202 ? 12.248 7.625 -30.257 1.00 86.19 202 ILE A N 1
ATOM 1507 C CA . ILE A 1 202 ? 11.796 9.018 -30.108 1.00 86.19 202 ILE A CA 1
ATOM 1508 C C . ILE A 1 202 ? 12.963 10.007 -30.141 1.00 86.19 202 ILE A C 1
ATOM 1510 O O . ILE A 1 202 ? 12.810 11.088 -30.711 1.00 86.19 202 ILE A O 1
ATOM 1514 N N . ASP A 1 203 ? 14.100 9.658 -29.539 1.00 82.94 203 ASP A N 1
ATOM 1515 C CA . ASP A 1 203 ? 15.267 10.529 -29.424 1.00 82.94 203 ASP A CA 1
ATOM 1516 C C . ASP A 1 203 ? 16.535 9.890 -30.013 1.00 82.94 203 ASP A C 1
ATOM 1518 O O . ASP A 1 203 ? 16.993 8.832 -29.584 1.00 82.94 203 ASP A O 1
ATOM 1522 N N . ASP A 1 204 ? 17.124 10.603 -30.974 1.00 78.19 204 ASP A N 1
ATOM 1523 C CA . ASP A 1 204 ? 18.371 10.259 -31.662 1.00 78.19 204 ASP A CA 1
ATOM 1524 C C . ASP A 1 204 ? 19.632 10.708 -30.881 1.00 78.19 204 ASP A C 1
ATOM 1526 O O . ASP A 1 204 ? 20.748 10.513 -31.368 1.00 78.19 204 ASP A O 1
ATOM 1530 N N . SER A 1 205 ? 19.506 11.360 -29.714 1.00 74.75 205 SER A N 1
ATOM 1531 C CA . SER A 1 205 ? 20.629 12.023 -29.015 1.00 74.75 205 SER A CA 1
ATOM 1532 C C . SER A 1 205 ? 21.811 11.109 -28.666 1.00 74.75 205 SER A C 1
ATOM 1534 O O . SER A 1 205 ? 22.954 11.570 -28.651 1.00 74.75 205 SER A O 1
ATOM 1536 N N . ALA A 1 206 ? 21.563 9.814 -28.451 1.00 74.81 206 ALA A N 1
ATOM 1537 C CA . ALA A 1 206 ? 22.592 8.799 -28.211 1.00 74.81 206 ALA A CA 1
ATOM 1538 C C . ALA A 1 206 ? 23.321 8.331 -29.492 1.00 74.81 206 ALA A C 1
ATOM 1540 O O . ALA A 1 206 ? 24.231 7.510 -29.423 1.00 74.81 206 ALA A O 1
ATOM 1541 N N . GLY A 1 207 ? 22.905 8.794 -30.677 1.00 80.50 207 GLY A N 1
ATOM 1542 C CA . GLY A 1 207 ? 23.392 8.314 -31.975 1.00 80.50 207 GLY A CA 1
ATOM 1543 C C . GLY A 1 207 ? 22.865 6.931 -32.383 1.00 80.50 207 GLY A C 1
ATOM 1544 O O . GLY A 1 207 ? 23.173 6.470 -33.481 1.00 80.50 207 GLY A O 1
ATOM 1545 N N . ILE A 1 208 ? 22.064 6.288 -31.530 1.00 85.50 208 ILE A N 1
ATOM 1546 C CA . ILE A 1 208 ? 21.373 5.017 -31.776 1.00 85.50 208 ILE A CA 1
ATOM 1547 C C . ILE A 1 208 ? 20.001 5.320 -32.381 1.00 85.50 208 ILE A C 1
ATOM 1549 O O . ILE A 1 208 ? 19.339 6.267 -31.962 1.00 85.50 208 ILE A O 1
ATOM 1553 N N . LYS A 1 209 ? 19.555 4.501 -33.337 1.00 87.19 209 LYS A N 1
ATOM 1554 C CA . LYS A 1 209 ? 18.200 4.555 -33.900 1.00 87.19 209 LYS A CA 1
ATOM 1555 C C . LYS A 1 209 ? 17.483 3.234 -33.675 1.00 87.19 209 LYS A C 1
ATOM 1557 O O . LYS A 1 209 ? 18.035 2.184 -33.991 1.00 87.19 209 LYS A O 1
ATOM 1562 N N . ALA A 1 210 ? 16.240 3.281 -33.205 1.00 88.50 210 ALA A N 1
ATOM 1563 C CA . ALA A 1 210 ? 15.362 2.114 -33.152 1.00 88.50 210 ALA A CA 1
ATOM 1564 C C . ALA A 1 210 ? 14.173 2.256 -34.109 1.00 88.50 210 ALA A C 1
ATOM 1566 O O . ALA A 1 210 ? 13.638 3.341 -34.343 1.00 88.50 210 ALA A O 1
ATOM 1567 N N . SER A 1 211 ? 13.739 1.132 -34.669 1.00 89.38 211 SER A N 1
ATOM 1568 C CA . SER A 1 211 ? 12.496 1.019 -35.429 1.00 89.38 211 SER A CA 1
ATOM 1569 C C . SER A 1 211 ? 11.321 0.622 -34.525 1.00 89.38 211 SER A C 1
ATOM 1571 O O . SER A 1 211 ? 11.503 0.047 -33.455 1.00 89.38 211 SER A O 1
ATOM 1573 N N . PHE A 1 212 ? 10.082 0.857 -34.977 1.00 90.06 212 PHE A N 1
ATOM 1574 C CA . PHE A 1 212 ? 8.872 0.485 -34.222 1.00 90.06 212 PHE A CA 1
ATOM 1575 C C . PHE A 1 212 ? 8.825 -0.999 -33.805 1.00 90.06 212 PHE A C 1
ATOM 1577 O O . PHE A 1 212 ? 8.231 -1.339 -32.784 1.00 90.06 212 PHE A O 1
ATOM 1584 N N . TRP A 1 213 ? 9.433 -1.891 -34.591 1.00 89.12 213 TRP A N 1
ATOM 1585 C CA . TRP A 1 213 ? 9.475 -3.316 -34.268 1.00 89.12 213 TRP A CA 1
ATOM 1586 C C . TRP A 1 213 ? 10.371 -3.611 -33.064 1.00 89.12 213 TRP A C 1
ATOM 1588 O O . TRP A 1 213 ? 10.028 -4.469 -32.260 1.00 89.12 213 TRP A O 1
ATOM 1598 N N . GLU A 1 214 ? 11.460 -2.866 -32.895 1.00 89.69 214 GLU A N 1
ATOM 1599 C CA . GLU A 1 214 ? 12.469 -3.087 -31.851 1.00 89.69 214 GLU A CA 1
ATOM 1600 C C . GLU A 1 214 ? 12.016 -2.600 -30.474 1.00 89.69 214 GLU A C 1
ATOM 1602 O O . GLU A 1 214 ? 12.575 -3.004 -29.459 1.00 89.69 214 GLU A O 1
ATOM 1607 N N . ILE A 1 215 ? 10.941 -1.808 -30.421 1.00 90.81 215 ILE A N 1
ATOM 1608 C CA . ILE A 1 215 ? 10.271 -1.408 -29.179 1.00 90.81 215 ILE A CA 1
ATOM 1609 C C . ILE A 1 215 ? 9.751 -2.629 -28.403 1.00 90.81 215 ILE A C 1
ATOM 1611 O O . ILE A 1 215 ? 9.599 -2.557 -27.191 1.00 90.81 215 ILE A O 1
ATOM 1615 N N . TRP A 1 216 ? 9.454 -3.763 -29.040 1.00 92.69 216 TRP A N 1
ATOM 1616 C CA . TRP A 1 216 ? 8.810 -4.889 -28.355 1.00 92.69 216 TRP A CA 1
ATOM 1617 C C . TRP A 1 216 ? 9.819 -5.807 -27.646 1.00 92.69 216 TRP A C 1
ATOM 1619 O O . TRP A 1 216 ? 10.869 -6.141 -28.190 1.00 92.69 216 TRP A O 1
ATOM 1629 N N . LYS A 1 217 ? 9.504 -6.274 -26.430 1.00 88.94 217 LYS A N 1
ATOM 1630 C CA . LYS A 1 217 ? 10.409 -7.122 -25.621 1.00 88.94 217 LYS A CA 1
ATOM 1631 C C . LYS A 1 217 ? 10.706 -8.502 -26.231 1.00 88.94 217 LYS A C 1
ATOM 1633 O O . LYS A 1 217 ? 11.662 -9.152 -25.831 1.00 88.94 217 LYS A O 1
ATOM 1638 N N . TRP A 1 218 ? 9.927 -8.949 -27.218 1.00 88.88 218 TRP A N 1
ATOM 1639 C CA . TRP A 1 218 ? 10.157 -10.213 -27.932 1.00 88.88 218 TRP A CA 1
ATOM 1640 C C . TRP A 1 218 ? 11.080 -10.094 -29.159 1.00 88.88 218 TRP A C 1
ATOM 1642 O O . TRP A 1 218 ? 11.245 -11.085 -29.869 1.00 88.88 218 TRP A O 1
ATOM 1652 N N . THR A 1 219 ? 11.648 -8.919 -29.461 1.00 90.06 219 THR A N 1
ATOM 1653 C CA . THR A 1 219 ? 12.688 -8.799 -30.498 1.00 90.06 219 THR A CA 1
ATOM 1654 C C . THR A 1 219 ? 14.076 -9.105 -29.955 1.00 90.06 219 THR A C 1
ATOM 1656 O O . THR A 1 219 ? 14.386 -8.856 -28.791 1.00 90.06 219 THR A O 1
ATOM 1659 N N . ASP A 1 220 ? 14.944 -9.611 -30.829 1.00 88.31 220 ASP A N 1
ATOM 1660 C CA . ASP A 1 220 ? 16.342 -9.878 -30.486 1.00 88.31 220 ASP A CA 1
ATOM 1661 C C . ASP A 1 220 ? 17.245 -8.641 -30.573 1.00 88.31 220 ASP A C 1
ATOM 1663 O O . ASP A 1 220 ? 18.339 -8.658 -30.013 1.00 88.31 220 ASP A O 1
ATOM 1667 N N . THR A 1 221 ? 16.783 -7.565 -31.217 1.00 87.75 221 THR A N 1
ATOM 1668 C CA . THR A 1 221 ? 17.507 -6.295 -31.376 1.00 87.75 221 THR A CA 1
ATOM 1669 C C . THR A 1 221 ? 16.809 -5.158 -30.627 1.00 87.75 221 THR A C 1
ATOM 1671 O O . THR A 1 221 ? 15.590 -5.194 -30.412 1.00 87.75 221 THR A O 1
ATOM 1674 N N . GLN A 1 222 ? 17.598 -4.165 -30.208 1.00 84.12 222 GLN A N 1
ATOM 1675 C CA . GLN A 1 222 ? 17.148 -2.958 -29.492 1.00 84.12 222 GLN A CA 1
ATOM 1676 C C . GLN A 1 222 ? 17.336 -1.654 -30.293 1.00 84.12 222 GLN A C 1
ATOM 1678 O O . GLN A 1 222 ? 16.931 -0.584 -29.844 1.00 84.12 222 GLN A O 1
ATOM 1683 N N . GLY A 1 223 ? 17.943 -1.742 -31.476 1.00 87.50 223 GLY A N 1
ATOM 1684 C CA . GLY A 1 223 ? 18.255 -0.623 -32.360 1.00 87.50 223 GLY A CA 1
ATOM 1685 C C . GLY A 1 223 ? 19.553 -0.868 -33.128 1.00 87.50 223 GLY A C 1
ATOM 1686 O O . GLY A 1 223 ? 20.137 -1.952 -33.070 1.00 87.50 223 GLY A O 1
ATOM 1687 N N . TYR A 1 224 ? 20.027 0.153 -33.835 1.00 88.56 224 TYR A N 1
ATOM 1688 C CA . TYR A 1 224 ? 21.276 0.115 -34.592 1.00 88.56 224 TYR A CA 1
ATOM 1689 C C . TYR A 1 224 ? 21.990 1.471 -34.590 1.00 88.56 224 TYR A C 1
ATOM 1691 O O . TYR A 1 224 ? 21.354 2.527 -34.512 1.00 88.56 224 TYR A O 1
ATOM 1699 N N . TYR A 1 225 ? 23.316 1.451 -34.738 1.00 87.25 225 TYR A N 1
ATOM 1700 C CA . TYR A 1 225 ? 24.068 2.648 -35.107 1.00 87.25 225 TYR A CA 1
ATOM 1701 C C . TYR A 1 225 ? 24.000 2.856 -36.628 1.00 87.25 225 TYR A C 1
ATOM 1703 O O . TYR A 1 225 ? 24.278 1.924 -37.394 1.00 87.25 225 TYR A O 1
ATOM 1711 N N . PRO A 1 226 ? 23.650 4.064 -37.108 1.00 85.19 226 PRO A N 1
ATOM 1712 C CA . PRO A 1 226 ? 23.677 4.367 -38.530 1.00 85.19 226 PRO A CA 1
ATOM 1713 C C . PRO A 1 226 ? 25.125 4.310 -39.055 1.00 85.19 226 PRO A C 1
ATOM 1715 O O . PRO A 1 226 ? 26.046 4.771 -38.372 1.00 85.19 226 PRO A O 1
ATOM 1718 N N . PRO A 1 227 ? 25.354 3.770 -40.266 1.00 84.00 227 PRO A N 1
ATOM 1719 C CA . PRO A 1 227 ? 26.698 3.578 -40.794 1.00 84.00 227 PRO A CA 1
ATOM 1720 C C . PRO A 1 227 ? 27.421 4.917 -40.983 1.00 84.00 227 PRO A C 1
ATOM 1722 O O . PRO A 1 227 ? 26.882 5.862 -41.561 1.00 84.00 227 PRO A O 1
ATOM 1725 N N . ARG A 1 228 ? 28.673 4.988 -40.508 1.00 79.31 228 ARG A N 1
ATOM 1726 C CA . ARG A 1 228 ? 29.520 6.196 -40.588 1.00 79.31 228 ARG A CA 1
ATOM 1727 C C . ARG A 1 228 ? 29.966 6.527 -42.016 1.00 79.31 228 ARG A C 1
ATOM 1729 O O . ARG A 1 228 ? 30.317 7.670 -42.292 1.00 79.31 228 ARG A O 1
ATOM 1736 N N . GLU A 1 229 ? 29.939 5.542 -42.911 1.00 80.25 229 GLU A N 1
ATOM 1737 C CA . GLU A 1 229 ? 30.321 5.665 -44.318 1.00 80.25 229 GLU A CA 1
ATOM 1738 C C . GLU A 1 229 ? 29.185 5.195 -45.237 1.00 80.25 229 GLU A C 1
ATOM 1740 O O . GLU A 1 229 ? 28.450 4.254 -44.929 1.00 80.25 229 GLU A O 1
ATOM 1745 N N . ALA A 1 230 ? 29.031 5.854 -46.388 1.00 68.19 230 ALA A N 1
ATOM 1746 C CA . ALA A 1 230 ? 27.952 5.567 -47.326 1.00 68.19 230 ALA A CA 1
ATOM 1747 C C . ALA A 1 230 ? 28.154 4.203 -48.014 1.00 68.19 230 ALA A C 1
ATOM 1749 O O . ALA A 1 230 ? 28.943 4.086 -48.950 1.00 68.19 230 ALA A O 1
ATOM 1750 N N . GLY A 1 231 ? 27.397 3.195 -47.571 1.00 72.25 231 GLY A N 1
ATOM 1751 C CA . GLY A 1 231 ? 27.422 1.832 -48.116 1.00 72.25 231 GLY A CA 1
ATOM 1752 C C . GLY A 1 231 ? 27.968 0.760 -47.168 1.00 72.25 231 GLY A C 1
ATOM 1753 O O . GLY A 1 231 ? 28.025 -0.397 -47.573 1.00 72.25 231 GLY A O 1
ATOM 1754 N N . ALA A 1 232 ? 28.347 1.115 -45.936 1.00 78.38 232 ALA A N 1
ATOM 1755 C CA . ALA A 1 232 ? 28.618 0.139 -44.881 1.00 78.38 232 ALA A CA 1
ATOM 1756 C C . ALA A 1 232 ? 27.312 -0.393 -44.259 1.00 78.38 232 ALA A C 1
ATOM 1758 O O . ALA A 1 232 ? 26.307 0.324 -44.208 1.00 78.38 232 ALA A O 1
ATOM 1759 N N . ASP A 1 233 ? 27.338 -1.631 -43.762 1.00 81.56 233 ASP A N 1
ATOM 1760 C CA . ASP A 1 233 ? 26.220 -2.219 -43.019 1.00 81.56 233 ASP A CA 1
ATOM 1761 C C . ASP A 1 233 ? 26.059 -1.550 -41.634 1.00 81.56 233 ASP A C 1
ATOM 1763 O O . ASP A 1 233 ? 27.056 -1.146 -41.025 1.00 81.56 233 ASP A O 1
ATOM 1767 N N . PRO A 1 234 ? 24.822 -1.401 -41.118 1.00 84.81 234 PRO A N 1
ATOM 1768 C CA . PRO A 1 234 ? 24.577 -0.837 -39.793 1.00 84.81 234 PRO A CA 1
ATOM 1769 C C . PRO A 1 234 ? 25.016 -1.799 -38.681 1.00 84.81 234 PRO A C 1
ATOM 1771 O O . PRO A 1 234 ? 24.792 -3.008 -38.759 1.00 84.81 234 PRO A O 1
ATOM 1774 N N . GLU A 1 235 ? 25.578 -1.254 -37.604 1.00 87.62 235 GLU A N 1
ATOM 1775 C CA . GLU A 1 235 ? 25.925 -2.028 -36.409 1.00 87.62 235 GLU A CA 1
ATOM 1776 C C . GLU A 1 235 ? 24.660 -2.245 -35.569 1.00 87.62 235 GLU A C 1
ATOM 1778 O O . GLU A 1 235 ? 24.104 -1.303 -35.001 1.00 87.62 235 GLU A O 1
ATOM 1783 N N . ILE A 1 236 ? 24.171 -3.486 -35.543 1.00 87.94 236 ILE A N 1
ATOM 1784 C CA . ILE A 1 236 ? 22.928 -3.875 -34.869 1.00 87.94 236 ILE A CA 1
ATOM 1785 C C . ILE A 1 236 ? 23.210 -4.172 -33.395 1.00 87.94 236 ILE A C 1
ATOM 1787 O O . ILE A 1 236 ? 24.051 -5.011 -33.075 1.00 87.94 236 ILE A O 1
ATOM 1791 N N . LEU A 1 237 ? 22.452 -3.541 -32.500 1.00 85.81 237 LEU A N 1
ATOM 1792 C CA . LEU A 1 237 ? 22.554 -3.760 -31.064 1.00 85.81 237 LEU A CA 1
ATOM 1793 C C . LEU A 1 237 ? 21.650 -4.931 -30.633 1.00 85.81 237 LEU A C 1
ATOM 1795 O O . LEU A 1 237 ? 20.427 -4.852 -30.818 1.00 85.81 237 LEU A O 1
ATOM 1799 N N . PRO A 1 238 ? 22.202 -6.006 -30.038 1.00 87.94 238 PRO A N 1
ATOM 1800 C CA . PRO A 1 238 ? 21.401 -7.073 -29.449 1.00 87.94 238 PRO A CA 1
ATOM 1801 C C . PRO A 1 238 ? 20.703 -6.572 -28.178 1.00 87.94 238 PRO A C 1
ATOM 1803 O O . PRO A 1 238 ? 21.267 -5.786 -27.419 1.00 87.94 238 PRO A O 1
ATOM 1806 N N . LYS A 1 239 ? 19.476 -7.037 -27.940 1.00 85.88 239 LYS A N 1
ATOM 1807 C CA . LYS A 1 239 ? 18.702 -6.739 -26.727 1.00 85.88 239 LYS A CA 1
ATOM 1808 C C . LYS A 1 239 ? 19.135 -7.654 -25.578 1.00 85.88 239 LYS A C 1
ATOM 1810 O O . LYS A 1 239 ? 19.224 -8.871 -25.785 1.00 85.88 239 LYS A O 1
ATOM 1815 N N . LEU A 1 240 ? 19.382 -7.099 -24.386 1.00 82.62 240 LEU A N 1
ATOM 1816 C CA . LEU A 1 240 ? 19.852 -7.883 -23.240 1.00 82.62 240 LEU A CA 1
ATOM 1817 C C . LEU A 1 240 ? 18.781 -8.883 -22.755 1.00 82.62 240 LEU A C 1
ATOM 1819 O O . LEU A 1 240 ? 17.585 -8.667 -22.970 1.00 82.62 240 LEU A O 1
ATOM 1823 N N . PRO A 1 241 ? 19.171 -9.984 -22.079 1.00 82.12 241 PRO A N 1
ATOM 1824 C CA . PRO A 1 241 ? 18.215 -10.949 -21.529 1.00 82.12 241 PRO A CA 1
ATOM 1825 C C . PRO A 1 241 ? 17.198 -10.325 -20.560 1.00 82.12 241 PRO A C 1
ATOM 1827 O O . PRO A 1 241 ? 16.041 -10.744 -20.538 1.00 82.12 241 PRO A O 1
ATOM 1830 N N . GLU A 1 242 ? 17.609 -9.308 -19.798 1.00 76.12 242 GLU A N 1
ATOM 1831 C CA . GLU A 1 242 ? 16.749 -8.579 -18.858 1.00 76.12 242 GLU A CA 1
ATOM 1832 C C . GLU A 1 242 ? 15.703 -7.710 -19.565 1.00 76.12 242 GLU A C 1
ATOM 1834 O O . GLU A 1 242 ? 14.533 -7.733 -19.188 1.00 76.12 242 GLU A O 1
ATOM 1839 N N . ASP A 1 243 ? 16.070 -7.030 -20.653 1.00 80.06 243 ASP A N 1
ATOM 1840 C CA . ASP A 1 243 ? 15.139 -6.207 -21.438 1.00 80.06 243 ASP A CA 1
ATOM 1841 C C . ASP A 1 243 ? 14.056 -7.051 -22.129 1.00 80.06 243 ASP A C 1
ATOM 1843 O O . ASP A 1 243 ? 12.982 -6.548 -22.462 1.00 80.06 243 ASP A O 1
ATOM 1847 N N . LYS A 1 244 ? 14.300 -8.358 -22.313 1.00 83.31 244 LYS A N 1
ATOM 1848 C CA . LYS A 1 244 ? 13.295 -9.325 -22.787 1.00 83.31 244 LYS A CA 1
ATOM 1849 C C . LYS A 1 244 ? 12.316 -9.763 -21.687 1.00 83.31 244 LYS A C 1
ATOM 1851 O O . LYS A 1 244 ? 11.255 -10.311 -21.997 1.00 83.31 244 LYS A O 1
ATOM 1856 N N . ASN A 1 245 ? 12.610 -9.511 -20.407 1.00 86.81 245 ASN A N 1
ATOM 1857 C CA . ASN A 1 245 ? 11.711 -9.821 -19.296 1.00 86.81 245 ASN A CA 1
ATOM 1858 C C . ASN A 1 245 ? 10.539 -8.825 -19.248 1.00 86.81 245 ASN A C 1
ATOM 1860 O O . ASN A 1 245 ? 10.709 -7.629 -18.997 1.00 86.81 245 ASN A O 1
ATOM 1864 N N . LEU A 1 246 ? 9.316 -9.338 -19.418 1.00 85.56 246 LEU A N 1
ATOM 1865 C CA . LEU A 1 246 ? 8.071 -8.558 -19.396 1.00 85.56 246 LEU A CA 1
ATOM 1866 C C . LEU A 1 246 ? 7.868 -7.762 -18.092 1.00 85.56 246 LEU A C 1
ATOM 1868 O O . LEU A 1 246 ? 7.168 -6.752 -18.079 1.00 85.56 246 LEU A O 1
ATOM 1872 N N . TRP A 1 247 ? 8.463 -8.229 -16.993 1.00 85.94 247 TRP A N 1
ATOM 1873 C CA . TRP A 1 247 ? 8.145 -7.781 -15.639 1.00 85.94 247 TRP A CA 1
ATOM 1874 C C . TRP A 1 247 ? 9.234 -6.944 -14.956 1.00 85.94 247 TRP A C 1
ATOM 1876 O O . TRP A 1 247 ? 8.978 -6.457 -13.859 1.00 85.94 247 TRP A O 1
ATOM 1886 N N . GLN A 1 248 ? 10.402 -6.757 -15.587 1.00 80.25 248 GLN A N 1
ATOM 1887 C CA . GLN A 1 248 ? 11.598 -6.135 -14.985 1.00 80.25 248 GLN A CA 1
ATOM 1888 C C . GLN A 1 248 ? 11.298 -4.794 -14.287 1.00 80.25 248 GLN A C 1
ATOM 1890 O O . GLN A 1 248 ? 11.675 -4.569 -13.139 1.00 80.25 248 GLN A O 1
ATOM 1895 N N . ASP A 1 249 ? 10.529 -3.937 -14.958 1.00 81.62 249 ASP A N 1
ATOM 1896 C CA . ASP A 1 249 ? 10.224 -2.569 -14.528 1.00 81.62 249 ASP A CA 1
ATOM 1897 C C . ASP A 1 249 ? 9.032 -2.458 -13.548 1.00 81.62 249 ASP A C 1
ATOM 1899 O O . ASP A 1 249 ? 8.720 -1.374 -13.049 1.00 81.62 249 ASP A O 1
ATOM 1903 N N . VAL A 1 250 ? 8.298 -3.552 -13.299 1.00 87.19 250 VAL A N 1
ATOM 1904 C CA . VAL A 1 250 ? 6.994 -3.517 -12.613 1.00 87.19 250 VAL A CA 1
ATOM 1905 C C . VAL A 1 250 ? 7.121 -3.934 -11.151 1.00 87.19 250 VAL A C 1
ATOM 1907 O O . VAL A 1 250 ? 7.472 -5.066 -10.823 1.00 87.19 250 VAL A O 1
ATOM 1910 N N . ASP A 1 251 ? 6.754 -3.036 -10.238 1.00 84.38 251 ASP A N 1
ATOM 1911 C CA . ASP A 1 251 ? 6.800 -3.318 -8.806 1.00 84.38 251 ASP A CA 1
ATOM 1912 C C . ASP A 1 251 ? 5.521 -3.985 -8.281 1.00 84.38 251 ASP A C 1
ATOM 1914 O O . ASP A 1 251 ? 4.575 -3.341 -7.821 1.00 84.38 251 ASP A O 1
ATOM 1918 N N . PHE A 1 252 ? 5.506 -5.317 -8.313 1.00 87.06 252 PHE A N 1
ATOM 1919 C CA . PHE A 1 252 ? 4.414 -6.110 -7.746 1.00 87.06 252 PHE A CA 1
ATOM 1920 C C . PHE A 1 252 ? 4.290 -6.009 -6.214 1.00 87.06 252 PHE A C 1
ATOM 1922 O O . PHE A 1 252 ? 3.247 -6.393 -5.677 1.00 87.06 252 PHE A O 1
ATOM 1929 N N . GLY A 1 253 ? 5.270 -5.428 -5.504 1.00 81.31 253 GLY A N 1
ATOM 1930 C CA . GLY A 1 253 ? 5.151 -5.100 -4.078 1.00 81.31 253 GLY A CA 1
ATOM 1931 C C . GLY A 1 253 ? 4.028 -4.096 -3.779 1.00 81.31 253 GLY A C 1
ATOM 1932 O O . GLY A 1 253 ? 3.482 -4.082 -2.677 1.00 81.31 253 GLY A O 1
ATOM 1933 N N . LEU A 1 254 ? 3.596 -3.328 -4.786 1.00 86.44 254 LEU A N 1
ATOM 1934 C CA . LEU A 1 254 ? 2.494 -2.368 -4.687 1.00 86.44 254 LEU A CA 1
ATOM 1935 C C . LEU A 1 254 ? 1.101 -3.032 -4.694 1.00 86.44 254 LEU A C 1
ATOM 1937 O O . LEU A 1 254 ? 0.118 -2.419 -4.271 1.00 86.44 254 LEU A O 1
ATOM 1941 N N . VAL A 1 255 ? 0.991 -4.298 -5.122 1.00 91.00 255 VAL A N 1
ATOM 1942 C CA . VAL A 1 255 ? -0.279 -5.049 -5.134 1.00 91.00 255 VAL A CA 1
ATOM 1943 C C . VAL A 1 255 ? -0.866 -5.230 -3.723 1.00 91.00 255 VAL A C 1
ATOM 1945 O O . VAL A 1 255 ? -2.013 -4.817 -3.526 1.00 91.00 255 VAL A O 1
ATOM 1948 N N . PRO A 1 256 ? -0.153 -5.799 -2.723 1.00 87.69 256 PRO A N 1
ATOM 1949 C CA . PRO A 1 256 ? -0.692 -5.934 -1.367 1.00 87.69 256 PRO A CA 1
ATOM 1950 C C . PRO A 1 256 ? -1.002 -4.579 -0.710 1.00 87.69 256 PRO A C 1
ATOM 1952 O O . PRO A 1 256 ? -2.010 -4.474 -0.013 1.00 87.69 256 PRO A O 1
ATOM 1955 N N . LEU A 1 257 ? -0.225 -3.525 -0.989 1.00 87.06 257 LEU A N 1
ATOM 1956 C CA . LEU A 1 257 ? -0.514 -2.165 -0.511 1.00 87.06 257 LEU A CA 1
ATOM 1957 C C . LEU A 1 257 ? -1.848 -1.636 -1.057 1.00 87.06 257 LEU A C 1
ATOM 1959 O O . LEU A 1 257 ? -2.685 -1.158 -0.294 1.00 87.06 257 LEU A O 1
ATOM 1963 N N . ASN A 1 258 ? -2.114 -1.790 -2.356 1.00 90.75 258 ASN A N 1
ATOM 1964 C CA . ASN A 1 258 ? -3.396 -1.376 -2.929 1.00 90.75 258 ASN A CA 1
ATOM 1965 C C . ASN A 1 258 ? -4.580 -2.229 -2.420 1.00 90.75 258 ASN A C 1
ATOM 1967 O O . ASN A 1 258 ? -5.705 -1.736 -2.331 1.00 90.75 258 ASN A O 1
ATOM 1971 N N . VAL A 1 259 ? -4.351 -3.494 -2.043 1.00 92.25 259 VAL A N 1
ATOM 1972 C CA . VAL A 1 259 ? -5.364 -4.322 -1.359 1.00 92.25 259 VAL A CA 1
ATOM 1973 C C . VAL A 1 259 ? -5.665 -3.784 0.046 1.00 92.25 259 VAL A C 1
ATOM 1975 O O . VAL A 1 259 ? -6.835 -3.708 0.423 1.00 92.25 259 VAL A O 1
ATOM 1978 N N . LEU A 1 260 ? -4.653 -3.336 0.797 1.00 89.88 260 LEU A N 1
ATOM 1979 C CA . LEU A 1 260 ? -4.855 -2.657 2.082 1.00 89.88 260 LEU A CA 1
ATOM 1980 C C . LEU A 1 260 ? -5.606 -1.324 1.916 1.00 89.88 260 LEU A C 1
ATOM 1982 O O . LEU A 1 260 ? -6.555 -1.070 2.660 1.00 89.88 260 LEU A O 1
ATOM 1986 N N . ILE A 1 261 ? -5.276 -0.526 0.893 1.00 90.44 261 ILE A N 1
ATOM 1987 C CA . ILE A 1 261 ? -6.049 0.672 0.521 1.00 90.44 261 ILE A CA 1
ATOM 1988 C C . ILE A 1 261 ? -7.517 0.297 0.273 1.00 90.44 261 ILE A C 1
ATOM 1990 O O . ILE A 1 261 ? -8.407 0.898 0.872 1.00 90.44 261 ILE A O 1
ATOM 1994 N N . LEU A 1 262 ? -7.797 -0.728 -0.542 1.00 93.62 262 LEU A N 1
ATOM 1995 C CA . LEU A 1 262 ? -9.163 -1.193 -0.814 1.00 93.62 262 LEU A CA 1
ATOM 1996 C C . LEU A 1 262 ? -9.916 -1.588 0.468 1.00 93.62 262 LEU A C 1
ATOM 1998 O O . LEU A 1 262 ? -11.097 -1.262 0.610 1.00 93.62 262 LEU A O 1
ATOM 2002 N N . PHE A 1 263 ? -9.247 -2.235 1.423 1.00 92.19 263 PHE A N 1
ATOM 2003 C CA . PHE A 1 263 ? -9.841 -2.539 2.722 1.00 92.19 263 PHE A CA 1
ATOM 2004 C C . PHE A 1 263 ? -10.197 -1.276 3.514 1.00 92.19 263 PHE A C 1
ATOM 2006 O O . PHE A 1 263 ? -11.307 -1.197 4.050 1.00 92.19 263 PHE A O 1
ATOM 2013 N N . ALA A 1 264 ? -9.326 -0.261 3.514 1.00 89.56 264 ALA A N 1
ATOM 2014 C CA . ALA A 1 264 ? -9.633 1.031 4.119 1.00 89.56 264 ALA A CA 1
ATOM 2015 C C . ALA A 1 264 ? -10.876 1.680 3.474 1.00 89.56 264 ALA A C 1
ATOM 2017 O O . ALA A 1 264 ? -11.763 2.181 4.182 1.00 89.56 264 ALA A O 1
ATOM 2018 N N . LEU A 1 265 ? -11.002 1.586 2.140 1.00 92.19 265 LEU A N 1
ATOM 2019 C CA . LEU A 1 265 ? -12.171 2.070 1.393 1.00 92.19 265 LEU A CA 1
ATOM 2020 C C . LEU A 1 265 ? -13.469 1.344 1.788 1.00 92.19 265 LEU A C 1
ATOM 2022 O O . LEU A 1 265 ? -14.527 1.972 1.863 1.00 92.19 265 LEU A O 1
ATOM 2026 N N . TRP A 1 266 ? -13.412 0.041 2.077 1.00 94.00 266 TRP A N 1
ATOM 2027 C CA . TRP A 1 266 ? -14.572 -0.719 2.559 1.00 94.00 266 TRP A CA 1
ATOM 2028 C C . TRP A 1 266 ? -15.017 -0.254 3.950 1.00 94.00 266 TRP A C 1
ATOM 2030 O O . TRP A 1 266 ? -16.202 0.007 4.163 1.00 94.00 266 TRP A O 1
ATOM 2040 N N . THR A 1 267 ? -14.081 -0.065 4.883 1.00 91.38 267 THR A N 1
ATOM 2041 C CA . THR A 1 267 ? -14.390 0.440 6.231 1.00 91.38 267 THR A CA 1
ATOM 2042 C C . THR A 1 267 ? -14.957 1.860 6.222 1.00 91.38 267 THR A C 1
ATOM 2044 O O . THR A 1 267 ? -15.996 2.087 6.844 1.00 91.38 267 THR A O 1
ATOM 2047 N N . ILE A 1 268 ? -14.366 2.812 5.483 1.00 90.44 268 ILE A N 1
ATOM 2048 C CA . ILE A 1 268 ? -14.928 4.173 5.395 1.00 90.44 268 ILE A CA 1
ATOM 2049 C C . ILE A 1 268 ? -16.265 4.172 4.636 1.00 90.44 268 ILE A C 1
ATOM 2051 O O . ILE A 1 268 ? -17.179 4.906 5.004 1.00 90.44 268 ILE A O 1
ATOM 2055 N N . GLY A 1 269 ? -16.441 3.277 3.655 1.00 91.88 269 GLY A N 1
ATOM 2056 C CA . GLY A 1 269 ? -17.726 3.020 3.006 1.00 91.88 269 GLY A CA 1
ATOM 2057 C C . GLY A 1 269 ? -18.805 2.538 3.984 1.00 91.88 269 GLY A C 1
ATOM 2058 O O . GLY A 1 269 ? -19.942 3.000 3.910 1.00 91.88 269 GLY A O 1
ATOM 2059 N N . ALA A 1 270 ? -18.465 1.669 4.942 1.00 92.25 270 ALA A N 1
ATOM 2060 C CA . ALA A 1 270 ? -19.396 1.193 5.969 1.00 92.25 270 ALA A CA 1
ATOM 2061 C C . ALA A 1 270 ? -19.793 2.310 6.952 1.00 92.25 270 ALA A C 1
ATOM 2063 O O . ALA A 1 270 ? -20.978 2.462 7.261 1.00 92.25 270 ALA A O 1
ATOM 2064 N N . VAL A 1 271 ? -18.832 3.141 7.377 1.00 91.06 271 VAL A N 1
ATOM 2065 C CA . VAL A 1 271 ? -19.083 4.350 8.188 1.00 91.06 271 VAL A CA 1
ATOM 2066 C C . VAL A 1 271 ? -19.992 5.327 7.435 1.00 91.06 271 VAL 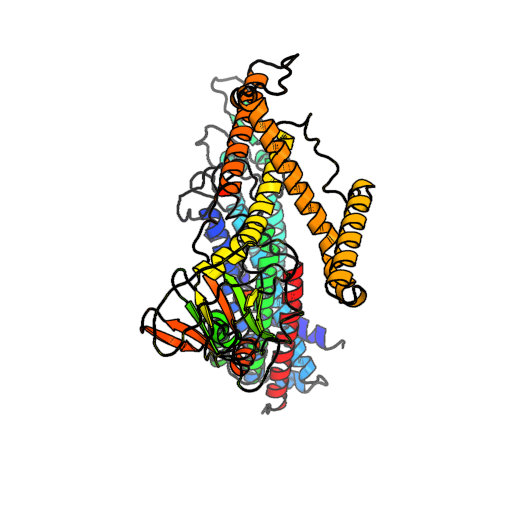A C 1
ATOM 2068 O O . VAL A 1 271 ? -21.017 5.765 7.962 1.00 91.06 271 VAL A O 1
ATOM 2071 N N . ALA A 1 272 ? -19.677 5.620 6.172 1.00 90.69 272 ALA A N 1
ATOM 2072 C CA . ALA A 1 272 ? -20.453 6.531 5.339 1.00 90.69 272 ALA A CA 1
ATOM 2073 C C . ALA A 1 272 ? -21.883 6.018 5.092 1.00 90.69 272 ALA A C 1
ATOM 2075 O O . ALA A 1 272 ? -22.834 6.807 5.117 1.00 90.69 272 ALA A O 1
ATOM 2076 N N . VAL A 1 273 ? -22.064 4.701 4.923 1.00 91.06 273 VAL A N 1
ATOM 2077 C CA . VAL A 1 273 ? -23.382 4.047 4.878 1.00 91.06 273 VAL A CA 1
ATOM 2078 C C . VAL A 1 273 ? -24.136 4.256 6.189 1.00 91.06 273 VAL A C 1
ATOM 2080 O O . VAL A 1 273 ? -25.284 4.700 6.147 1.00 91.06 273 VAL A O 1
ATOM 2083 N N . ALA A 1 274 ? -23.502 4.010 7.341 1.00 90.31 274 ALA A N 1
ATOM 2084 C CA . ALA A 1 274 ? -24.119 4.191 8.655 1.00 90.31 274 ALA A CA 1
ATOM 2085 C C . ALA A 1 274 ? -24.621 5.626 8.864 1.00 90.31 274 ALA A C 1
ATOM 2087 O O . ALA A 1 274 ? -25.793 5.824 9.198 1.00 90.31 274 ALA A O 1
ATOM 2088 N N . CYS A 1 275 ? -23.789 6.630 8.573 1.00 88.25 275 CYS A N 1
ATOM 2089 C CA . CYS A 1 275 ? -24.174 8.039 8.647 1.00 88.25 275 CYS A CA 1
ATOM 2090 C C . CYS A 1 275 ? -25.315 8.382 7.667 1.00 88.25 275 CYS A C 1
ATOM 2092 O O . CYS A 1 275 ? -26.280 9.048 8.053 1.00 88.25 275 CYS A O 1
ATOM 2094 N N . SER A 1 276 ? -25.258 7.877 6.428 1.00 88.62 276 SER A N 1
ATOM 2095 C CA . SER A 1 276 ? -26.259 8.143 5.376 1.00 88.62 276 SER A CA 1
ATOM 2096 C C . SER A 1 276 ? -27.650 7.567 5.674 1.00 88.62 276 SER A C 1
ATOM 2098 O O . SER A 1 276 ? -28.634 8.003 5.079 1.00 88.62 276 SER A O 1
ATOM 2100 N N . THR A 1 277 ? -27.785 6.634 6.627 1.00 86.81 277 THR A N 1
ATOM 2101 C CA . THR A 1 277 ? -29.108 6.149 7.077 1.00 86.81 277 THR A CA 1
ATOM 2102 C C . THR A 1 277 ? -29.952 7.225 7.768 1.00 86.81 277 THR A C 1
ATOM 2104 O O . THR A 1 277 ? -31.179 7.102 7.825 1.00 86.81 277 THR A O 1
ATOM 2107 N N . ARG A 1 278 ? -29.321 8.278 8.304 1.00 84.88 278 ARG A N 1
ATOM 2108 C CA . ARG A 1 278 ? -29.937 9.307 9.165 1.00 84.88 278 ARG A CA 1
ATOM 2109 C C . ARG A 1 278 ? -29.680 10.729 8.685 1.00 84.88 278 ARG A C 1
ATOM 2111 O O . ARG A 1 278 ? -30.559 11.575 8.818 1.00 84.88 278 ARG A O 1
ATOM 2118 N N . LEU A 1 279 ? -28.481 10.986 8.180 1.00 82.94 279 LEU A N 1
ATOM 2119 C CA . LEU A 1 279 ? -27.985 12.322 7.886 1.00 82.94 279 LEU A CA 1
ATOM 2120 C C . LEU A 1 279 ? -28.070 12.633 6.393 1.00 82.94 279 LEU A C 1
ATOM 2122 O O . LEU A 1 279 ? -28.032 11.733 5.558 1.00 82.94 279 LEU A O 1
ATOM 2126 N N . LYS A 1 280 ? -28.170 13.928 6.080 1.00 83.12 280 LYS A N 1
ATOM 2127 C CA . LYS A 1 280 ? -28.066 14.437 4.709 1.00 83.12 280 LYS A CA 1
ATOM 2128 C C . LYS A 1 280 ? -26.626 14.355 4.202 1.00 83.12 280 LYS A C 1
ATOM 2130 O O . LYS A 1 280 ? -25.687 14.262 4.992 1.00 83.12 280 LYS A O 1
ATOM 2135 N N . TRP A 1 281 ? -26.466 14.515 2.892 1.00 78.69 281 TRP A N 1
ATOM 2136 C CA . TRP A 1 281 ? -25.190 14.408 2.180 1.00 78.69 281 TRP A CA 1
ATOM 2137 C C . TRP A 1 281 ? -24.039 15.273 2.730 1.00 78.69 281 TRP A C 1
ATOM 2139 O O . TRP A 1 281 ? -22.882 14.884 2.636 1.00 78.69 281 TRP A O 1
ATOM 2149 N N . MET A 1 282 ? -24.320 16.452 3.296 1.00 83.88 282 MET A N 1
ATOM 2150 C CA . MET A 1 282 ? -23.263 17.362 3.752 1.00 83.88 282 MET A CA 1
ATOM 2151 C C . MET A 1 282 ? -22.719 16.986 5.150 1.00 83.88 282 MET A C 1
ATOM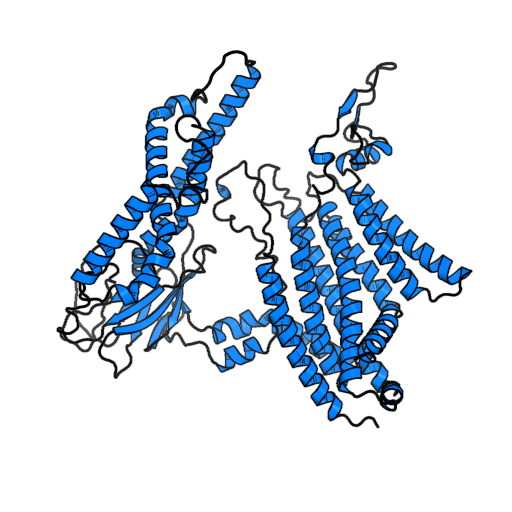 2153 O O . MET A 1 282 ? -21.502 16.857 5.288 1.00 83.88 282 MET A O 1
ATOM 2157 N N . PRO A 1 283 ? -23.555 16.700 6.175 1.00 87.56 283 PRO A N 1
ATOM 2158 C CA . PRO A 1 283 ? -23.065 16.125 7.431 1.00 87.56 283 PRO A CA 1
ATOM 2159 C C . PRO A 1 283 ? -22.385 14.753 7.299 1.00 87.56 283 PRO A C 1
ATOM 2161 O O . PRO A 1 283 ? -21.456 14.487 8.059 1.00 87.56 283 PRO A O 1
ATOM 2164 N N . THR A 1 284 ? -22.797 13.883 6.362 1.00 86.25 284 THR A N 1
ATOM 2165 C CA . THR A 1 284 ? -22.122 12.581 6.161 1.00 86.25 284 THR A CA 1
ATOM 2166 C C . THR A 1 284 ? -20.671 12.769 5.724 1.00 86.25 284 THR A C 1
ATOM 2168 O O . THR A 1 284 ? -19.788 12.144 6.310 1.00 86.25 284 THR A O 1
ATOM 2171 N N . MET A 1 285 ? -20.410 13.675 4.773 1.00 82.25 285 MET A N 1
ATOM 2172 C CA . MET A 1 285 ? -19.054 14.036 4.338 1.00 82.25 285 MET A CA 1
ATOM 2173 C C . MET A 1 285 ? -18.192 14.530 5.506 1.00 82.25 285 MET A C 1
ATOM 2175 O O . MET A 1 285 ? -17.091 14.023 5.711 1.00 82.25 285 MET A O 1
ATOM 2179 N N . ILE A 1 286 ? -18.708 15.470 6.307 1.00 88.19 286 ILE A N 1
ATOM 2180 C CA . ILE A 1 286 ? -17.982 16.056 7.448 1.00 88.19 286 ILE A CA 1
ATOM 2181 C C . ILE A 1 286 ? -17.614 14.983 8.482 1.00 88.19 286 ILE A C 1
ATOM 2183 O O . ILE A 1 286 ? -16.481 14.955 8.959 1.00 88.19 286 ILE A O 1
ATOM 2187 N N . ILE A 1 287 ? -18.535 14.067 8.802 1.00 88.25 287 ILE A N 1
ATOM 2188 C CA . ILE A 1 287 ? -18.266 12.986 9.762 1.00 88.25 287 ILE A CA 1
ATOM 2189 C C . ILE A 1 287 ? -17.258 11.981 9.202 1.00 88.25 287 ILE A C 1
ATOM 2191 O O . ILE A 1 287 ? -16.372 11.563 9.938 1.00 88.25 287 ILE A O 1
ATOM 2195 N N . CYS A 1 288 ? -17.332 11.622 7.917 1.00 86.62 288 CYS A N 1
ATOM 2196 C CA . CYS A 1 288 ? -16.359 10.701 7.320 1.00 86.62 288 CYS A CA 1
ATOM 2197 C C . CYS A 1 288 ? -14.945 11.297 7.318 1.00 86.62 288 CYS A C 1
ATOM 2199 O O . CYS A 1 288 ? -14.000 10.602 7.675 1.00 86.62 288 CYS A O 1
ATOM 2201 N N . ILE A 1 289 ? -14.806 12.590 7.007 1.00 85.12 289 ILE A N 1
ATOM 2202 C CA . ILE A 1 289 ? -13.528 13.313 7.102 1.00 85.12 289 ILE A CA 1
ATOM 2203 C C . ILE A 1 289 ? -13.042 13.368 8.560 1.00 85.12 289 ILE A C 1
ATOM 2205 O O . ILE A 1 289 ? -11.871 13.114 8.823 1.00 85.12 289 ILE A O 1
ATOM 2209 N N . GLY A 1 290 ? -13.934 13.633 9.522 1.00 88.06 290 GLY A N 1
ATOM 2210 C CA . GLY A 1 290 ? -13.597 13.651 10.949 1.00 88.06 290 GLY A CA 1
ATOM 2211 C C . GLY A 1 290 ? -13.141 12.290 11.490 1.00 88.06 290 GLY A C 1
ATOM 2212 O O . GLY A 1 290 ? -12.137 12.223 12.192 1.00 88.06 290 GLY A O 1
ATOM 2213 N N . VAL A 1 291 ? -13.829 11.201 11.130 1.00 86.75 291 VAL A N 1
ATOM 2214 C CA . VAL A 1 291 ? -13.448 9.819 11.487 1.00 86.75 291 VAL A CA 1
ATOM 2215 C C . VAL A 1 291 ? -12.151 9.407 10.791 1.00 86.75 291 VAL A C 1
ATOM 2217 O O . VAL A 1 291 ? -11.319 8.734 11.399 1.00 86.75 291 VAL A O 1
ATOM 2220 N N . PHE A 1 292 ? -11.940 9.838 9.544 1.00 84.69 292 PHE A N 1
ATOM 2221 C CA . PHE A 1 292 ? -10.671 9.637 8.854 1.00 84.69 292 PHE A CA 1
ATOM 2222 C C . PHE A 1 292 ? -9.516 10.333 9.591 1.00 84.69 292 PHE A C 1
ATOM 2224 O O . PHE A 1 292 ? -8.549 9.686 9.980 1.00 84.69 292 PHE A O 1
ATOM 2231 N N . MET A 1 293 ? -9.647 11.628 9.883 1.00 83.69 293 MET A N 1
ATOM 2232 C CA . MET A 1 293 ? -8.593 12.393 10.553 1.00 83.69 293 MET A CA 1
ATOM 2233 C C . MET A 1 293 ? -8.338 11.906 11.991 1.00 83.69 293 MET A C 1
ATOM 2235 O O . MET A 1 293 ? -7.188 11.807 12.408 1.00 83.69 293 MET A O 1
ATOM 2239 N N . ALA A 1 294 ? -9.384 11.519 12.729 1.00 83.44 294 ALA A N 1
ATOM 2240 C CA . ALA A 1 294 ? -9.248 10.931 14.063 1.00 83.44 294 ALA A CA 1
ATOM 2241 C C . ALA A 1 294 ? -8.532 9.569 14.046 1.00 83.44 294 ALA A C 1
ATOM 2243 O O . ALA A 1 294 ? -7.730 9.302 14.937 1.00 83.44 294 ALA A O 1
ATOM 2244 N N . GLY A 1 295 ? -8.787 8.731 13.035 1.00 80.38 295 GLY A N 1
ATOM 2245 C CA . GLY A 1 295 ? -8.091 7.453 12.856 1.00 80.38 295 GLY A CA 1
ATOM 2246 C C . GLY A 1 295 ? -6.647 7.602 12.366 1.00 80.38 295 GLY A C 1
ATOM 2247 O O . GLY A 1 295 ? -5.792 6.823 12.757 1.00 80.38 295 GLY A O 1
ATOM 2248 N N . MET A 1 296 ? -6.329 8.638 11.579 1.00 80.50 296 MET A N 1
ATOM 2249 C CA . MET A 1 296 ? -4.937 8.957 11.214 1.00 80.50 296 MET A CA 1
ATOM 2250 C C . MET A 1 296 ? -4.126 9.407 12.433 1.00 80.50 296 MET A C 1
ATOM 2252 O O . MET A 1 296 ? -2.914 9.215 12.483 1.00 80.50 296 MET A O 1
ATOM 2256 N N . MET A 1 297 ? -4.797 10.002 13.422 1.00 76.69 297 MET A N 1
ATOM 2257 C CA . MET A 1 297 ? -4.197 10.477 14.666 1.00 76.69 297 MET A CA 1
ATOM 2258 C C . MET A 1 297 ? -4.355 9.499 15.845 1.00 76.69 297 MET A C 1
ATOM 2260 O O . MET A 1 297 ? -3.974 9.869 16.957 1.00 76.69 297 MET A O 1
ATOM 2264 N N . SER A 1 298 ? -4.890 8.280 15.661 1.00 74.44 298 SER A N 1
ATOM 2265 C CA . SER A 1 298 ? -5.176 7.355 16.778 1.00 74.44 298 SER A CA 1
ATOM 2266 C C . SER A 1 298 ? -3.939 7.054 17.618 1.00 74.44 298 SER A C 1
ATOM 2268 O O . SER A 1 298 ? -3.997 7.074 18.846 1.00 74.44 298 SER A O 1
ATOM 2270 N N . ASP A 1 299 ? -2.804 6.848 16.966 1.00 67.44 299 ASP A N 1
ATOM 2271 C CA . ASP A 1 299 ? -1.593 6.335 17.607 1.00 67.44 299 ASP A CA 1
ATOM 2272 C C . ASP A 1 299 ? -0.878 7.470 18.357 1.00 67.44 299 ASP A C 1
ATOM 2274 O O . ASP A 1 299 ? -0.381 7.287 19.469 1.00 67.44 299 ASP A O 1
ATOM 2278 N N . TYR A 1 300 ? -0.969 8.694 17.824 1.00 69.00 300 TYR A N 1
ATOM 2279 C CA . TYR A 1 300 ? -0.526 9.913 18.499 1.00 69.00 300 TYR A CA 1
ATOM 2280 C C . TYR A 1 300 ? -1.413 10.289 19.699 1.00 69.00 300 TYR A C 1
ATOM 2282 O O . TYR A 1 300 ? -0.899 10.622 20.767 1.00 69.00 300 TYR A O 1
ATOM 2290 N N . LEU A 1 301 ? -2.742 10.248 19.536 1.00 67.56 301 LEU A N 1
ATOM 2291 C CA . LEU A 1 301 ? -3.706 10.689 20.554 1.00 67.56 301 LEU A CA 1
ATOM 2292 C C . LEU A 1 301 ? -3.912 9.663 21.672 1.00 67.56 301 LEU A C 1
ATOM 2294 O O . LEU A 1 301 ? -4.149 10.041 22.819 1.00 67.56 301 LEU A O 1
ATOM 2298 N N . LEU A 1 302 ? -3.879 8.373 21.333 1.00 66.69 302 LEU A N 1
ATOM 2299 C CA . LEU A 1 302 ? -4.279 7.286 22.221 1.00 66.69 302 LEU A CA 1
ATOM 2300 C C . LEU A 1 302 ? -3.242 6.172 22.345 1.00 66.69 302 LEU A C 1
ATOM 2302 O O . LEU A 1 302 ? -3.292 5.504 23.366 1.00 66.69 302 LEU A O 1
ATOM 2306 N N . GLY A 1 303 ? -2.299 5.978 21.414 1.00 60.25 303 GLY A N 1
ATOM 2307 C CA . GLY A 1 303 ? -1.314 4.880 21.477 1.00 60.25 303 GLY A CA 1
ATOM 2308 C C . GLY A 1 303 ? -0.535 4.854 22.798 1.00 60.25 303 GLY A C 1
ATOM 2309 O O . GLY A 1 303 ? -0.651 3.919 23.588 1.00 60.25 303 GLY A O 1
ATOM 2310 N N . LYS A 1 304 ? 0.138 5.961 23.142 1.00 63.19 304 LYS A N 1
ATOM 2311 C CA . LYS A 1 304 ? 0.846 6.095 24.435 1.00 63.19 304 LYS A CA 1
ATOM 2312 C C . LYS A 1 304 ? -0.070 5.946 25.655 1.00 63.19 304 LYS A C 1
ATOM 2314 O O . LYS A 1 304 ? 0.363 5.452 26.691 1.00 63.19 304 LYS A O 1
ATOM 2319 N N . ALA A 1 305 ? -1.329 6.374 25.553 1.00 65.69 305 ALA A N 1
ATOM 2320 C CA . ALA A 1 305 ? -2.303 6.272 26.640 1.00 65.69 305 ALA A CA 1
ATOM 2321 C C . ALA A 1 305 ? -2.937 4.871 26.753 1.00 65.69 305 ALA A C 1
ATOM 2323 O O . ALA A 1 305 ? -3.438 4.514 27.823 1.00 65.69 305 ALA A O 1
ATOM 2324 N N . SER A 1 306 ? -2.941 4.092 25.668 1.00 58.31 306 SER A N 1
ATOM 2325 C CA . SER A 1 306 ? -3.538 2.764 25.566 1.00 58.31 306 SER A CA 1
ATOM 2326 C C . SER A 1 306 ? -2.532 1.685 25.948 1.00 58.31 306 SER A C 1
ATOM 2328 O O . SER A 1 306 ? -2.869 0.832 26.759 1.00 58.31 306 SER A O 1
ATOM 2330 N N . GLU A 1 307 ? -1.291 1.744 25.472 1.00 61.81 307 GLU A N 1
ATOM 2331 C CA . GLU A 1 307 ? -0.212 0.847 25.903 1.00 61.81 307 GLU A CA 1
ATOM 2332 C C . GLU A 1 307 ? 0.235 1.189 27.330 1.00 61.81 307 GLU A C 1
ATOM 2334 O O . GLU A 1 307 ? 0.322 0.317 28.203 1.00 61.81 307 GLU A O 1
ATOM 2339 N N . GLY A 1 308 ? 0.415 2.488 27.589 1.00 64.69 308 GLY A N 1
ATOM 2340 C CA . GLY A 1 308 ? 1.112 2.993 28.764 1.00 64.69 308 GLY A CA 1
ATOM 2341 C C . GLY A 1 308 ? 2.590 2.616 28.757 1.00 64.69 308 GLY A C 1
ATOM 2342 O O . GLY A 1 308 ? 3.111 2.028 27.809 1.00 64.69 308 GLY A O 1
ATOM 2343 N N . GLY A 1 309 ? 3.267 2.948 29.848 1.00 71.19 309 GLY A N 1
ATOM 2344 C CA . GLY A 1 309 ? 4.716 2.832 29.923 1.00 71.19 309 GLY A CA 1
ATOM 2345 C C . GLY A 1 309 ? 5.453 4.137 29.621 1.00 71.19 309 GLY A C 1
ATOM 2346 O O . GLY A 1 309 ? 4.847 5.195 29.439 1.00 71.19 309 GLY A O 1
ATOM 2347 N N . GLY A 1 310 ? 6.782 4.071 29.634 1.00 74.75 310 GLY A N 1
ATOM 2348 C CA . GLY A 1 310 ? 7.642 5.221 29.369 1.00 74.75 310 GLY A CA 1
ATOM 2349 C C . GLY A 1 310 ? 9.026 4.814 28.879 1.00 74.75 310 GLY A C 1
ATOM 2350 O O . GLY A 1 310 ? 9.595 3.838 29.359 1.00 74.75 310 GLY A O 1
ATOM 2351 N N . ALA A 1 311 ? 9.567 5.583 27.932 1.00 75.31 311 ALA A N 1
ATOM 2352 C CA . ALA A 1 311 ? 10.931 5.425 27.434 1.00 75.31 311 ALA A CA 1
ATOM 2353 C C . ALA A 1 311 ? 11.970 5.980 28.419 1.00 75.31 311 ALA A C 1
ATOM 2355 O O . ALA A 1 311 ? 11.797 7.078 28.956 1.00 75.31 311 ALA A O 1
ATOM 2356 N N . ILE A 1 312 ? 13.087 5.272 28.566 1.00 75.69 312 ILE A N 1
ATOM 2357 C CA . ILE A 1 312 ? 14.297 5.677 29.290 1.00 75.69 312 ILE A CA 1
ATOM 2358 C C . ILE A 1 312 ? 15.427 5.838 28.274 1.00 75.69 312 ILE A C 1
ATOM 2360 O O . ILE A 1 312 ? 15.655 4.960 27.443 1.00 75.69 312 ILE A O 1
ATOM 2364 N N . SER A 1 313 ? 16.135 6.956 28.349 1.00 76.50 313 SER A N 1
ATOM 2365 C CA . SER A 1 313 ? 17.256 7.319 27.480 1.00 76.50 313 SER A CA 1
ATOM 2366 C C . SER A 1 313 ? 18.594 7.288 28.239 1.00 76.50 313 SER A C 1
ATOM 2368 O O . SER A 1 313 ? 18.590 7.309 29.474 1.00 76.50 313 SER A O 1
ATOM 2370 N N . PRO A 1 314 ? 19.746 7.291 27.537 1.00 72.00 314 PRO A N 1
ATOM 2371 C CA . PRO A 1 314 ? 21.069 7.300 28.163 1.00 72.00 314 PRO A CA 1
ATOM 2372 C C . PRO A 1 314 ? 21.233 8.399 29.216 1.00 72.00 314 PRO A C 1
ATOM 2374 O O . PRO A 1 314 ? 21.099 9.587 28.908 1.00 72.00 314 PRO A O 1
ATOM 2377 N N . GLY A 1 315 ? 21.523 7.999 30.459 1.00 69.31 315 GLY A N 1
ATOM 2378 C CA . GLY A 1 315 ? 21.650 8.878 31.630 1.00 69.31 315 GLY A CA 1
ATOM 2379 C C . GLY A 1 315 ? 20.326 9.282 32.303 1.00 69.31 315 GLY A C 1
ATOM 2380 O O . GLY A 1 315 ? 20.234 10.379 32.858 1.00 69.31 315 GLY A O 1
ATOM 2381 N N . GLU A 1 316 ? 19.285 8.461 32.201 1.00 75.94 316 GLU A N 1
ATOM 2382 C CA . GLU A 1 316 ? 18.076 8.518 33.037 1.00 75.94 316 GLU A CA 1
ATOM 2383 C C . GLU A 1 316 ? 18.002 7.262 33.930 1.00 75.94 316 GLU A C 1
ATOM 2385 O O . GLU A 1 316 ? 18.655 6.255 33.640 1.00 75.94 316 GLU A O 1
ATOM 2390 N N . TYR A 1 317 ? 17.212 7.311 35.009 1.00 74.75 317 TYR A N 1
ATOM 2391 C CA . TYR A 1 317 ? 16.999 6.173 35.911 1.00 74.75 317 TYR A CA 1
ATOM 2392 C C . TYR A 1 317 ? 15.511 5.892 36.159 1.00 74.75 317 TYR A C 1
ATOM 2394 O O . TYR A 1 317 ? 14.659 6.783 36.060 1.00 74.75 317 TYR A O 1
ATOM 2402 N N . LEU A 1 318 ? 15.225 4.636 36.503 1.00 74.56 318 LEU A N 1
ATOM 2403 C CA . LEU A 1 318 ? 13.957 4.181 37.068 1.00 74.56 318 LEU A CA 1
ATOM 2404 C C . LEU A 1 318 ? 14.029 4.125 38.588 1.00 74.56 318 LEU A C 1
ATOM 2406 O O . LEU A 1 318 ? 15.059 3.755 39.146 1.00 74.56 318 LEU A O 1
ATOM 2410 N N . SER A 1 319 ? 12.899 4.381 39.238 1.00 74.50 319 SER A N 1
ATOM 2411 C CA . SER A 1 319 ? 12.652 4.076 40.645 1.00 74.50 319 SER A CA 1
ATOM 2412 C C . SER A 1 319 ? 11.445 3.142 40.742 1.00 74.50 319 SER A C 1
ATOM 2414 O O . SER A 1 319 ? 10.377 3.454 40.216 1.00 74.50 319 SER A O 1
ATOM 2416 N N . TYR A 1 320 ? 11.605 1.982 41.374 1.00 72.81 320 TYR A N 1
ATOM 2417 C CA . TYR A 1 320 ? 10.552 0.983 41.556 1.00 72.81 320 TYR A CA 1
ATOM 2418 C C . TYR A 1 320 ? 10.210 0.791 43.034 1.00 72.81 320 TYR A C 1
ATOM 2420 O O . TYR A 1 320 ? 11.082 0.480 43.844 1.00 72.81 320 TYR A O 1
ATOM 2428 N N . GLU A 1 321 ? 8.929 0.907 43.371 1.00 71.31 321 GLU A N 1
ATOM 2429 C CA . GLU A 1 321 ? 8.390 0.704 44.716 1.00 71.31 321 GLU A CA 1
ATOM 2430 C C . GLU A 1 321 ? 7.513 -0.571 44.726 1.00 71.31 321 GLU A C 1
ATOM 2432 O O . GLU A 1 321 ? 6.515 -0.647 43.996 1.00 71.31 321 GLU A O 1
ATOM 2437 N N . PRO A 1 322 ? 7.849 -1.598 45.532 1.00 67.06 322 PRO A N 1
ATOM 2438 C CA . PRO A 1 322 ? 7.104 -2.854 45.553 1.00 67.06 322 PRO A CA 1
ATOM 2439 C C . PRO A 1 322 ? 5.724 -2.720 46.230 1.00 67.06 322 PRO A C 1
ATOM 2441 O O . PRO A 1 322 ? 5.554 -1.935 47.168 1.00 67.06 322 PRO A O 1
ATOM 2444 N N . PRO A 1 323 ? 4.720 -3.525 45.824 1.00 69.19 323 PRO A N 1
ATOM 2445 C CA . PRO A 1 323 ? 3.372 -3.444 46.380 1.00 69.19 323 PRO A CA 1
ATOM 2446 C C . PRO A 1 323 ? 3.341 -3.852 47.872 1.00 69.19 323 PRO A C 1
ATOM 2448 O O . PRO A 1 323 ? 3.928 -4.868 48.253 1.00 69.19 323 PRO A O 1
ATOM 2451 N N . PRO A 1 324 ? 2.598 -3.138 48.743 1.00 58.72 324 PRO A N 1
ATOM 2452 C CA . PRO A 1 324 ? 2.824 -3.134 50.198 1.00 58.72 324 PRO A CA 1
ATOM 2453 C C . PRO A 1 324 ? 2.463 -4.419 50.977 1.00 58.72 324 PRO A C 1
ATOM 2455 O O . PRO A 1 324 ? 2.461 -4.388 52.211 1.00 58.72 324 PRO A O 1
ATOM 2458 N N . ARG A 1 325 ? 2.111 -5.533 50.311 1.00 54.06 325 ARG A N 1
ATOM 2459 C CA . ARG A 1 325 ? 1.634 -6.779 50.959 1.00 54.06 325 ARG A CA 1
ATOM 2460 C C . ARG A 1 325 ? 2.069 -8.111 50.316 1.00 54.06 325 ARG A C 1
ATOM 2462 O O . ARG A 1 325 ? 1.606 -9.145 50.786 1.00 54.06 325 ARG A O 1
ATOM 2469 N N . LYS A 1 326 ? 2.955 -8.130 49.310 1.00 46.97 326 LYS A N 1
ATOM 2470 C CA . LYS A 1 326 ? 3.564 -9.383 48.813 1.00 46.97 326 LYS A CA 1
ATOM 2471 C C . LYS A 1 326 ? 5.004 -9.520 49.317 1.00 46.97 326 LYS A C 1
ATOM 2473 O O . LYS A 1 326 ? 5.847 -8.679 49.012 1.00 46.97 326 LYS A O 1
ATOM 2478 N N . GLY A 1 327 ? 5.272 -10.584 50.071 1.00 51.56 327 GLY A N 1
ATOM 2479 C CA . GLY A 1 327 ? 6.618 -11.143 50.212 1.00 51.56 327 GLY A CA 1
ATOM 2480 C C . GLY A 1 327 ? 6.777 -12.277 49.201 1.00 51.56 327 GLY A C 1
ATOM 2481 O O . GLY A 1 327 ? 5.826 -13.031 48.999 1.00 51.56 327 GLY A O 1
ATOM 2482 N N . GLY A 1 328 ? 7.933 -12.360 48.546 1.00 55.50 328 GLY A N 1
ATOM 2483 C CA . GLY A 1 328 ? 8.215 -13.348 47.500 1.00 55.50 328 GLY A CA 1
ATOM 2484 C C . GLY A 1 328 ? 8.824 -12.703 46.256 1.00 55.50 328 GLY A C 1
ATOM 2485 O O . GLY A 1 328 ? 9.366 -11.601 46.330 1.00 55.50 328 GLY A O 1
ATOM 2486 N N . VAL A 1 329 ? 8.742 -13.389 45.117 1.00 55.53 329 VAL A N 1
ATOM 2487 C CA . VAL A 1 329 ? 9.108 -12.834 43.804 1.00 55.53 329 VAL A CA 1
ATOM 2488 C C . VAL A 1 329 ? 7.917 -12.057 43.237 1.00 55.53 329 VAL A C 1
ATOM 2490 O O . VAL A 1 329 ? 6.786 -12.540 43.273 1.00 55.53 329 VAL A O 1
ATOM 2493 N N . VAL A 1 330 ? 8.170 -10.847 42.740 1.00 60.62 330 VAL A N 1
ATOM 2494 C CA . VAL A 1 330 ? 7.167 -9.945 42.161 1.00 60.62 330 VAL A CA 1
ATOM 2495 C C . VAL A 1 330 ? 7.592 -9.549 40.748 1.00 60.62 330 VAL A C 1
ATOM 2497 O O . VAL A 1 330 ? 8.710 -9.070 40.553 1.00 60.62 330 VAL A O 1
ATOM 2500 N N . ASP A 1 331 ? 6.687 -9.706 39.782 1.00 64.81 331 ASP A N 1
ATOM 2501 C CA . ASP A 1 331 ? 6.855 -9.221 38.409 1.00 64.81 331 ASP A CA 1
ATOM 2502 C C . ASP A 1 331 ? 6.725 -7.691 38.389 1.00 64.81 331 ASP A C 1
ATOM 2504 O O . ASP A 1 331 ? 5.627 -7.145 38.488 1.00 64.81 331 ASP A O 1
ATOM 2508 N N . ALA A 1 332 ? 7.847 -6.981 38.307 1.00 66.00 332 ALA A N 1
ATOM 2509 C CA . ALA A 1 332 ? 7.883 -5.536 38.506 1.00 66.00 332 ALA A CA 1
ATOM 2510 C C . ALA A 1 332 ? 7.449 -4.772 37.244 1.00 66.00 332 ALA A C 1
ATOM 2512 O O . ALA A 1 332 ? 6.518 -3.962 37.272 1.00 66.00 332 ALA A O 1
ATOM 2513 N N . PHE A 1 333 ? 8.112 -5.036 36.117 1.00 70.94 333 PHE A N 1
ATOM 2514 C CA . PHE A 1 333 ? 7.856 -4.388 34.830 1.00 70.94 333 PHE A CA 1
ATOM 2515 C C . PHE A 1 333 ? 8.464 -5.188 33.670 1.00 70.94 333 PHE A C 1
ATOM 2517 O O . PHE A 1 333 ? 9.342 -6.022 33.875 1.00 70.94 333 PHE A O 1
ATOM 2524 N N . ILE A 1 334 ? 7.981 -4.930 32.454 1.00 69.31 334 ILE A N 1
ATOM 2525 C CA . ILE A 1 334 ? 8.583 -5.408 31.202 1.00 69.31 334 ILE A CA 1
ATOM 2526 C C . ILE A 1 334 ? 9.418 -4.277 30.596 1.00 69.31 334 ILE A C 1
ATOM 2528 O O . ILE A 1 334 ? 9.004 -3.117 30.666 1.00 69.31 334 ILE A O 1
ATOM 2532 N N . ILE A 1 335 ? 10.565 -4.614 30.006 1.00 71.56 335 ILE A N 1
ATOM 2533 C CA . ILE A 1 335 ? 11.415 -3.706 29.229 1.00 71.56 335 ILE A CA 1
ATOM 2534 C C . ILE A 1 335 ? 11.438 -4.153 27.763 1.00 71.56 335 ILE A C 1
ATOM 2536 O O . ILE A 1 335 ? 11.666 -5.326 27.483 1.00 71.56 335 ILE A O 1
ATOM 2540 N N . GLU A 1 336 ? 11.280 -3.212 26.837 1.00 68.12 336 GLU A N 1
ATOM 2541 C CA . GLU A 1 336 ? 11.558 -3.383 25.407 1.00 68.12 336 GLU A CA 1
ATOM 2542 C C . GLU A 1 336 ? 12.706 -2.448 24.996 1.00 68.12 336 GLU A C 1
ATOM 2544 O O . GLU A 1 336 ? 12.626 -1.243 25.269 1.00 68.12 336 GLU A O 1
ATOM 2549 N N . PRO A 1 337 ? 13.767 -2.931 24.329 1.00 67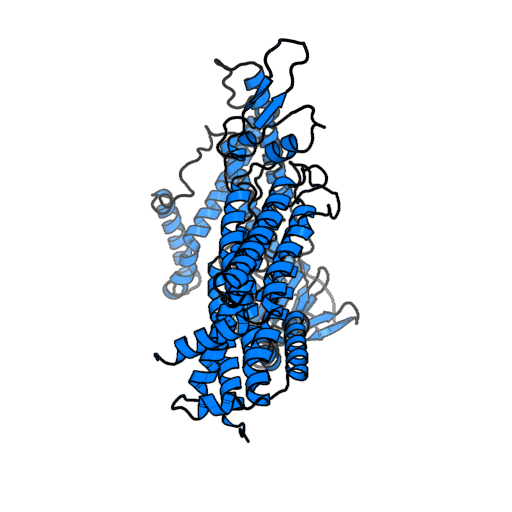.44 337 PRO A N 1
ATOM 2550 C CA . PRO A 1 337 ? 14.725 -2.054 23.675 1.00 67.44 337 PRO A CA 1
ATOM 2551 C C . PRO A 1 337 ? 14.053 -1.393 22.462 1.00 67.44 337 PRO A C 1
ATOM 2553 O O . PRO A 1 337 ? 13.329 -2.041 21.712 1.00 67.44 337 PRO A O 1
ATOM 2556 N N . ARG A 1 338 ? 14.272 -0.089 22.283 1.00 68.31 338 ARG A N 1
ATOM 2557 C CA . ARG A 1 338 ? 13.657 0.736 21.236 1.00 68.31 338 ARG A CA 1
ATOM 2558 C C . ARG A 1 338 ? 14.674 1.647 20.566 1.00 68.31 338 ARG A C 1
ATOM 2560 O O . ARG A 1 338 ? 15.510 2.257 21.242 1.00 68.31 338 ARG A O 1
ATOM 2567 N N . GLY A 1 339 ? 14.532 1.799 19.253 1.00 58.62 339 GLY A N 1
ATOM 2568 C CA . GLY A 1 339 ? 15.369 2.673 18.417 1.00 58.62 339 GLY A CA 1
ATOM 2569 C C . GLY A 1 339 ? 16.286 1.926 17.447 1.00 58.62 339 GLY A C 1
ATOM 2570 O O . GLY A 1 339 ? 17.074 2.570 16.766 1.00 58.62 339 GLY A O 1
ATOM 2571 N N . ILE A 1 340 ? 16.167 0.597 17.388 1.00 58.44 340 ILE A N 1
ATOM 2572 C CA . ILE A 1 340 ? 16.785 -0.289 16.396 1.00 58.44 340 ILE A CA 1
ATOM 2573 C C . ILE A 1 340 ? 15.673 -1.260 15.984 1.00 58.44 340 ILE A C 1
ATOM 2575 O O . ILE A 1 340 ? 15.298 -2.122 16.783 1.00 58.44 340 ILE A O 1
ATOM 2579 N N . LYS A 1 341 ? 15.118 -1.127 14.767 1.00 53.91 341 LYS A N 1
ATOM 2580 C CA . LYS A 1 341 ? 13.865 -1.812 14.345 1.00 53.91 341 LYS A CA 1
ATOM 2581 C C . LYS A 1 341 ? 13.905 -3.337 14.544 1.00 53.91 341 LYS A C 1
ATOM 2583 O O . LYS A 1 341 ? 12.872 -3.969 14.755 1.00 53.91 341 LYS A O 1
ATOM 2588 N N . ARG A 1 342 ? 15.098 -3.935 14.484 1.00 54.50 342 ARG A N 1
ATOM 2589 C CA . ARG A 1 342 ? 15.334 -5.378 14.672 1.00 54.50 342 ARG A CA 1
ATOM 2590 C C . ARG A 1 342 ? 15.236 -5.845 16.129 1.00 54.50 342 ARG A C 1
ATOM 2592 O O . ARG A 1 342 ? 14.938 -7.011 16.366 1.00 54.50 342 ARG A O 1
ATOM 2599 N N . LEU A 1 343 ? 15.466 -4.951 17.090 1.00 55.03 343 LEU A N 1
ATOM 2600 C CA . LEU A 1 343 ? 15.419 -5.234 18.530 1.00 55.03 343 LEU A CA 1
ATOM 2601 C C . LEU A 1 343 ? 14.055 -4.875 19.148 1.00 55.03 343 LEU A C 1
ATOM 2603 O O . LEU A 1 343 ? 13.685 -5.463 20.159 1.00 55.03 343 LEU A O 1
ATOM 2607 N N . ASP A 1 344 ? 13.270 -4.012 18.493 1.00 48.75 344 ASP A N 1
ATOM 2608 C CA . ASP A 1 344 ? 11.940 -3.511 18.902 1.00 48.75 344 ASP A CA 1
ATOM 2609 C C . ASP A 1 344 ? 10.869 -4.587 19.240 1.00 48.75 344 ASP A C 1
ATOM 2611 O O . ASP A 1 344 ? 9.789 -4.242 19.720 1.00 48.75 344 ASP A O 1
ATOM 2615 N N . LYS A 1 345 ? 11.137 -5.880 18.993 1.00 50.06 345 LYS A N 1
ATOM 2616 C CA . LYS A 1 345 ? 10.263 -7.029 19.326 1.00 50.06 345 LYS A CA 1
ATOM 2617 C C . LYS A 1 345 ? 10.724 -7.837 20.554 1.00 50.06 345 LYS A C 1
ATOM 2619 O O . LYS A 1 345 ? 10.087 -8.834 20.885 1.00 50.06 345 LYS A O 1
ATOM 2624 N N . LEU A 1 346 ? 11.836 -7.471 21.195 1.00 56.50 346 LEU A N 1
ATOM 2625 C CA . LEU A 1 346 ? 12.339 -8.154 22.391 1.00 56.50 346 LEU A CA 1
ATOM 2626 C C . LEU A 1 346 ? 11.603 -7.651 23.642 1.00 56.50 346 LEU A C 1
ATOM 2628 O O . LEU A 1 346 ? 11.559 -6.451 23.895 1.00 56.50 346 LEU A O 1
ATOM 2632 N N . GLU A 1 347 ? 11.066 -8.567 24.448 1.00 58.97 347 GLU A N 1
ATOM 2633 C CA . GLU A 1 347 ? 10.440 -8.256 25.739 1.00 58.97 347 GLU A CA 1
ATOM 2634 C C . GLU A 1 347 ? 11.209 -8.938 26.881 1.00 58.97 347 GLU A C 1
ATOM 2636 O O . GLU A 1 347 ? 11.319 -10.163 26.923 1.00 58.97 347 GLU A O 1
ATOM 2641 N N . TYR A 1 348 ? 11.706 -8.145 27.832 1.00 60.94 348 TYR A N 1
ATOM 2642 C CA . TYR A 1 348 ? 12.435 -8.605 29.017 1.00 60.94 348 TYR A CA 1
ATOM 2643 C C . TYR A 1 348 ? 11.569 -8.464 30.269 1.00 60.94 348 TYR A C 1
ATOM 2645 O O . TYR A 1 348 ? 11.132 -7.359 30.597 1.00 60.94 348 TYR A O 1
ATOM 2653 N N . GLN A 1 349 ? 11.334 -9.557 31.002 1.00 59.56 349 GLN A N 1
ATOM 2654 C CA . GLN A 1 349 ? 10.552 -9.531 32.241 1.00 59.56 349 GLN A CA 1
ATOM 2655 C C . GLN A 1 349 ? 11.462 -9.288 33.457 1.00 59.56 349 GLN A C 1
ATOM 2657 O O . GLN A 1 349 ? 12.362 -10.072 33.750 1.00 59.56 349 GLN A O 1
ATOM 2662 N N . VAL A 1 350 ? 11.214 -8.212 34.210 1.00 64.56 350 VAL A N 1
ATOM 2663 C CA . VAL A 1 350 ? 11.986 -7.886 35.421 1.00 64.56 350 VAL A CA 1
ATOM 2664 C C . VAL A 1 350 ? 11.291 -8.438 36.660 1.00 64.56 350 VAL A C 1
ATOM 2666 O O . VAL A 1 350 ? 10.147 -8.075 36.952 1.00 64.56 350 VAL A O 1
ATOM 2669 N N . ARG A 1 351 ? 11.998 -9.283 37.421 1.00 59.69 351 ARG A N 1
ATOM 2670 C CA . ARG A 1 351 ? 11.490 -9.941 38.633 1.00 59.69 351 ARG A CA 1
ATOM 2671 C C . ARG A 1 351 ? 12.291 -9.527 39.865 1.00 59.69 351 ARG A C 1
ATOM 2673 O O . ARG A 1 351 ? 13.516 -9.609 39.909 1.00 59.69 351 ARG A O 1
ATOM 2680 N N . ILE A 1 352 ? 11.591 -9.070 40.901 1.00 63.25 352 ILE A N 1
ATOM 2681 C CA . ILE A 1 352 ? 12.209 -8.496 42.104 1.00 63.25 352 ILE A CA 1
ATOM 2682 C C . ILE A 1 352 ? 11.778 -9.299 43.331 1.00 63.25 352 ILE A C 1
ATOM 2684 O O . ILE A 1 352 ? 10.588 -9.511 43.556 1.00 63.25 352 ILE A O 1
ATOM 2688 N N . SER A 1 353 ? 12.748 -9.752 44.132 1.00 56.44 353 SER A N 1
ATOM 2689 C CA . SER A 1 353 ? 12.496 -10.573 45.323 1.00 56.44 353 SER A CA 1
ATOM 2690 C C . SER A 1 353 ? 12.458 -9.727 46.601 1.00 56.44 353 SER A C 1
ATOM 2692 O O . SER A 1 353 ? 13.437 -9.074 46.963 1.00 56.44 353 SER A O 1
ATOM 2694 N N . THR A 1 354 ? 11.334 -9.759 47.321 1.00 54.78 354 THR A N 1
ATOM 2695 C CA . THR A 1 354 ? 11.065 -8.962 48.535 1.00 54.78 354 THR A CA 1
ATOM 2696 C C . THR A 1 354 ? 11.040 -9.815 49.818 1.00 54.78 354 THR A C 1
ATOM 2698 O O . THR A 1 354 ? 10.167 -9.663 50.675 1.00 54.78 354 THR A O 1
ATOM 2701 N N . GLY A 1 355 ? 11.995 -10.743 49.972 1.00 48.44 355 GLY A N 1
ATOM 2702 C CA . GLY A 1 355 ? 12.034 -11.730 51.068 1.00 48.44 355 GLY A CA 1
ATOM 2703 C C . GLY A 1 355 ? 13.046 -11.466 52.202 1.00 48.44 355 GLY A C 1
ATOM 2704 O O . GLY A 1 355 ? 14.117 -10.891 52.006 1.00 48.44 355 GLY A O 1
ATOM 2705 N N . ARG A 1 356 ? 12.760 -11.968 53.418 1.00 44.19 356 ARG A N 1
ATOM 2706 C CA . ARG A 1 356 ? 13.732 -12.017 54.536 1.00 44.19 356 ARG A CA 1
ATOM 2707 C C . ARG A 1 356 ? 14.594 -13.286 54.470 1.00 44.19 356 ARG A C 1
ATOM 2709 O O . ARG A 1 356 ? 14.168 -14.323 54.956 1.00 44.19 356 ARG A O 1
ATOM 2716 N N . LYS A 1 357 ? 15.825 -13.166 53.955 1.00 40.88 357 LYS A N 1
ATOM 2717 C CA . LYS A 1 357 ? 17.048 -14.000 54.152 1.00 40.88 357 LYS A CA 1
ATOM 2718 C C . LYS A 1 357 ? 17.001 -15.553 54.105 1.00 40.88 357 LYS A C 1
ATOM 2720 O O . LYS A 1 357 ? 18.084 -16.133 54.075 1.00 40.88 357 LYS A O 1
ATOM 2725 N N . HIS A 1 358 ? 15.856 -16.240 54.090 1.00 37.47 358 HIS A N 1
ATOM 2726 C CA . HIS A 1 358 ? 15.766 -17.715 54.077 1.00 37.47 358 HIS A CA 1
ATOM 2727 C C . HIS A 1 358 ? 14.884 -18.316 52.969 1.00 37.47 358 HIS A C 1
ATOM 2729 O O . HIS A 1 358 ? 15.092 -19.472 52.632 1.00 37.47 358 HIS A O 1
ATOM 2735 N N . GLU A 1 359 ? 14.018 -17.547 52.302 1.00 36.00 359 GLU A N 1
ATOM 2736 C CA . GLU A 1 359 ? 13.416 -17.983 51.020 1.00 36.00 359 GLU A CA 1
ATOM 2737 C C . GLU A 1 359 ? 14.354 -17.719 49.825 1.00 36.00 359 GLU A C 1
ATOM 2739 O O . GLU A 1 359 ? 14.331 -18.431 48.827 1.00 36.00 359 GLU A O 1
ATOM 2744 N N . GLY A 1 360 ? 15.280 -16.759 49.954 1.00 36.69 360 GLY A N 1
ATOM 2745 C CA . GLY A 1 360 ? 16.291 -16.439 48.935 1.00 36.69 360 GLY A CA 1
ATOM 2746 C C . GLY A 1 360 ? 17.429 -17.462 48.786 1.00 36.69 360 GLY A C 1
ATOM 2747 O O . GLY A 1 360 ? 18.422 -17.163 48.129 1.00 36.69 360 GLY A O 1
ATOM 2748 N N . ALA A 1 361 ? 17.327 -18.639 49.413 1.00 33.31 361 ALA A N 1
ATOM 2749 C CA . ALA A 1 361 ? 18.284 -19.731 49.230 1.00 33.31 361 ALA A CA 1
ATOM 2750 C C . ALA A 1 361 ? 18.050 -20.500 47.915 1.00 33.31 361 ALA A C 1
ATOM 2752 O O . ALA A 1 361 ? 19.015 -20.972 47.323 1.00 33.31 361 ALA A O 1
ATOM 2753 N N . HIS A 1 362 ? 16.800 -20.560 47.439 1.00 35.94 362 HIS A N 1
ATOM 2754 C CA . HIS A 1 362 ? 16.409 -21.281 46.219 1.00 35.94 362 HIS A CA 1
ATOM 2755 C C . HIS A 1 362 ? 16.577 -20.469 44.922 1.00 35.94 362 HIS A C 1
ATOM 2757 O O . HIS A 1 362 ? 16.496 -21.028 43.841 1.00 35.94 362 HIS A O 1
ATOM 2763 N N . LEU A 1 363 ? 16.863 -19.164 45.010 1.00 36.44 363 LEU A N 1
ATOM 2764 C CA . LEU A 1 363 ? 17.072 -18.268 43.857 1.00 36.44 363 LEU A CA 1
ATOM 2765 C C . LEU A 1 363 ? 18.559 -17.940 43.631 1.00 36.44 363 LEU A C 1
ATOM 2767 O O . LEU A 1 363 ? 18.911 -16.857 43.160 1.00 36.44 363 LEU A O 1
ATOM 2771 N N . ARG A 1 364 ? 19.468 -18.826 44.058 1.00 36.91 364 ARG A N 1
ATOM 2772 C CA . ARG A 1 364 ? 20.907 -18.542 44.083 1.00 36.91 364 ARG A CA 1
ATOM 2773 C C . ARG A 1 364 ? 21.673 -19.453 43.123 1.00 36.91 364 ARG A C 1
ATOM 2775 O O . ARG A 1 364 ? 21.942 -20.597 43.470 1.00 36.91 364 ARG A O 1
ATOM 2782 N N . ARG A 1 365 ? 22.126 -18.850 42.009 1.00 34.06 365 ARG A N 1
ATOM 2783 C CA . ARG A 1 365 ? 22.899 -19.397 40.862 1.00 34.06 365 ARG A CA 1
ATOM 2784 C C . ARG A 1 365 ? 22.109 -19.644 39.562 1.00 34.06 365 ARG A C 1
ATOM 2786 O O . ARG A 1 365 ? 22.375 -20.616 38.869 1.00 34.06 365 ARG A O 1
ATOM 2793 N N . GLU A 1 366 ? 21.272 -18.694 39.158 1.00 29.66 366 GLU A N 1
ATOM 2794 C CA . GLU A 1 366 ? 20.970 -18.487 37.732 1.00 29.66 366 GLU A CA 1
ATOM 2795 C C . GLU A 1 366 ? 21.569 -17.148 37.262 1.00 29.66 366 GLU A C 1
ATOM 2797 O O . GLU A 1 366 ? 21.733 -16.215 38.057 1.00 29.66 366 GLU A O 1
ATOM 2802 N N . LYS A 1 367 ? 21.983 -17.093 35.989 1.00 31.95 367 LYS A N 1
ATOM 2803 C CA . LYS A 1 367 ? 22.625 -15.931 35.346 1.00 31.95 367 LYS A CA 1
ATOM 2804 C C . LYS A 1 367 ? 21.603 -14.785 35.201 1.00 31.95 367 LYS A C 1
ATOM 2806 O O . LYS A 1 367 ? 20.448 -15.049 34.897 1.00 31.95 367 LYS A O 1
ATOM 2811 N N . GLY A 1 368 ? 22.026 -13.528 35.404 1.00 35.94 368 GLY A N 1
ATOM 2812 C CA . GLY A 1 368 ? 21.178 -12.336 35.183 1.00 35.94 368 GLY A CA 1
ATOM 2813 C C . GLY A 1 368 ? 20.788 -11.521 36.430 1.00 35.94 368 GLY A C 1
ATOM 2814 O O . GLY A 1 368 ? 19.611 -11.211 36.615 1.00 35.94 368 GLY A O 1
ATOM 2815 N N . MET A 1 369 ? 21.745 -11.150 37.298 1.00 32.97 369 MET A N 1
ATOM 2816 C CA . MET A 1 369 ? 21.471 -10.269 38.452 1.00 32.97 369 MET A CA 1
ATOM 2817 C C . MET A 1 369 ? 21.887 -8.805 38.231 1.00 32.97 369 MET A C 1
ATOM 2819 O O . MET A 1 369 ? 23.014 -8.529 37.825 1.00 32.97 369 MET A O 1
ATOM 2823 N N . VAL A 1 370 ? 21.006 -7.858 38.583 1.00 34.97 370 VAL A N 1
ATOM 2824 C CA . VAL A 1 370 ? 21.301 -6.408 38.554 1.00 34.97 370 VAL A CA 1
ATOM 2825 C C . VAL A 1 370 ? 22.058 -5.979 39.804 1.00 34.97 370 VAL A C 1
ATOM 2827 O O . VAL A 1 370 ? 21.674 -6.316 40.927 1.00 34.97 370 VAL A O 1
ATOM 2830 N N . LYS A 1 371 ? 23.037 -5.091 39.630 1.00 33.94 371 LYS A N 1
ATOM 2831 C CA . LYS A 1 371 ? 23.630 -4.301 40.714 1.00 33.94 371 LYS A CA 1
ATOM 2832 C C . LYS A 1 371 ? 22.718 -3.128 41.123 1.00 33.94 371 LYS A C 1
ATOM 2834 O O . LYS A 1 371 ? 23.102 -1.975 41.017 1.00 33.94 371 LYS A O 1
ATOM 2839 N N . SER A 1 372 ? 21.505 -3.396 41.607 1.00 35.84 372 SER A N 1
ATOM 2840 C CA . SER A 1 372 ? 20.567 -2.316 41.958 1.00 35.84 372 SER A CA 1
ATOM 2841 C C . SER A 1 372 ? 21.114 -1.392 43.051 1.00 35.84 372 SER A C 1
ATOM 2843 O O . SER A 1 372 ? 21.464 -1.862 44.147 1.00 35.84 372 SER A O 1
ATOM 2845 N N . ARG A 1 373 ? 21.080 -0.076 42.823 1.00 31.11 373 ARG A N 1
ATOM 2846 C CA . ARG A 1 373 ? 21.349 0.900 43.880 1.00 31.11 373 ARG A CA 1
ATOM 2847 C C . ARG A 1 373 ? 20.118 1.041 44.774 1.00 31.11 373 ARG A C 1
ATOM 2849 O O . ARG A 1 373 ? 19.032 1.408 44.337 1.00 31.11 373 ARG A O 1
ATOM 2856 N N . TRP A 1 374 ? 20.304 0.756 46.057 1.00 35.41 374 TRP A N 1
ATOM 2857 C CA . TRP A 1 374 ? 19.289 0.987 47.079 1.00 35.41 374 TRP A CA 1
ATOM 2858 C C . TRP A 1 374 ? 19.553 2.330 47.753 1.00 35.41 374 TRP A C 1
ATOM 2860 O O . TRP A 1 374 ? 20.606 2.500 48.367 1.00 35.41 374 TRP A O 1
ATOM 2870 N N . VAL A 1 375 ? 18.601 3.256 47.670 1.00 29.30 375 VAL A N 1
ATOM 2871 C CA . VAL A 1 375 ? 18.679 4.537 48.380 1.00 29.30 375 VAL A CA 1
ATOM 2872 C C . VAL A 1 375 ? 18.028 4.376 49.751 1.00 29.30 375 VAL A C 1
ATOM 2874 O O . VAL A 1 375 ? 16.853 4.032 49.856 1.00 29.30 375 VAL A O 1
ATOM 2877 N N . ALA A 1 376 ? 18.808 4.595 50.806 1.00 30.38 376 ALA A N 1
ATOM 2878 C CA . ALA A 1 376 ? 18.285 4.827 52.145 1.00 30.38 376 ALA A CA 1
ATOM 2879 C C . ALA A 1 376 ? 18.107 6.335 52.358 1.00 30.38 376 ALA A C 1
ATOM 2881 O O . ALA A 1 376 ? 18.843 7.138 51.778 1.00 30.38 376 ALA A O 1
ATOM 2882 N N . ALA A 1 377 ? 17.163 6.720 53.216 1.00 30.12 377 ALA A N 1
ATOM 2883 C CA . ALA A 1 377 ? 17.159 8.066 53.767 1.00 30.12 377 ALA A CA 1
ATOM 2884 C C . ALA A 1 377 ? 18.392 8.225 54.678 1.00 30.12 377 ALA A C 1
ATOM 2886 O O . ALA A 1 377 ? 18.433 7.648 55.761 1.00 30.12 377 ALA A O 1
ATOM 2887 N N . GLU A 1 378 ? 19.359 9.011 54.196 1.00 32.22 378 GLU A N 1
ATOM 2888 C CA . GLU A 1 378 ? 20.588 9.472 54.866 1.00 32.22 378 GLU A CA 1
ATOM 2889 C C . GLU A 1 378 ? 21.748 8.453 55.053 1.00 32.22 378 GLU A C 1
ATOM 2891 O O . GLU A 1 378 ? 21.578 7.329 55.522 1.00 32.22 378 GLU A O 1
ATOM 2896 N N . SER A 1 379 ? 22.970 8.944 54.772 1.00 26.39 379 SER A N 1
ATOM 2897 C CA . SER A 1 379 ? 24.313 8.390 55.079 1.00 26.39 379 SER A CA 1
ATOM 2898 C C . SER A 1 379 ? 25.087 7.580 54.005 1.00 26.39 379 SER A C 1
ATOM 2900 O O . SER A 1 379 ? 24.573 7.226 52.945 1.00 26.39 379 SER A O 1
ATOM 2902 N N . GLU A 1 380 ? 26.397 7.433 54.244 1.00 28.55 380 GLU A N 1
ATOM 2903 C CA . GLU A 1 380 ? 27.493 7.517 53.257 1.00 28.55 380 GLU A CA 1
ATOM 2904 C C . GLU A 1 380 ? 28.063 6.165 52.728 1.00 28.55 380 GLU A C 1
ATOM 2906 O O . GLU A 1 380 ? 27.906 5.114 53.337 1.00 28.55 380 GLU A O 1
ATOM 2911 N N . ALA A 1 381 ? 28.726 6.251 51.560 1.00 24.80 381 ALA A N 1
ATOM 2912 C CA . ALA A 1 381 ? 29.370 5.266 50.648 1.00 24.80 381 ALA A CA 1
ATOM 2913 C C . ALA A 1 381 ? 30.153 4.036 51.229 1.00 24.80 381 ALA A C 1
ATOM 2915 O O . ALA A 1 381 ? 30.426 4.020 52.426 1.00 24.80 381 ALA A O 1
ATOM 2916 N N . PRO A 1 382 ? 30.629 3.040 50.414 1.00 26.47 382 PRO A N 1
ATOM 2917 C CA . PRO A 1 382 ? 30.660 2.933 48.935 1.00 26.47 382 PRO A CA 1
ATOM 2918 C C . PRO A 1 382 ? 30.133 1.603 48.307 1.00 26.47 382 PRO A C 1
ATOM 2920 O O . PRO A 1 382 ? 29.733 0.668 48.995 1.00 26.47 382 PRO A O 1
ATOM 2923 N N . LEU A 1 383 ? 30.157 1.517 46.963 1.00 35.66 383 LEU A N 1
ATOM 2924 C CA . LEU A 1 383 ? 29.847 0.323 46.138 1.00 35.66 383 LEU A CA 1
ATOM 2925 C C . LEU A 1 383 ? 31.086 -0.612 46.007 1.00 35.66 383 LEU A C 1
ATOM 2927 O O . LEU A 1 383 ? 32.203 -0.110 46.059 1.00 35.66 383 LEU A O 1
ATOM 2931 N N . THR A 1 384 ? 31.004 -1.935 45.762 1.00 24.59 384 THR A N 1
ATOM 2932 C CA . THR A 1 384 ? 30.790 -2.551 44.422 1.00 24.59 384 THR A CA 1
ATOM 2933 C C . THR A 1 384 ? 30.948 -4.088 44.435 1.00 24.59 384 THR A C 1
ATOM 2935 O O . THR A 1 384 ? 31.861 -4.565 45.091 1.00 24.59 384 THR A O 1
ATOM 2938 N N . GLU A 1 385 ? 30.125 -4.804 43.642 1.00 22.62 385 GLU A N 1
ATOM 2939 C CA . GLU A 1 385 ? 30.375 -6.028 42.816 1.00 22.62 385 GLU A CA 1
ATOM 2940 C C . GLU A 1 385 ? 29.059 -6.363 42.042 1.00 22.62 385 GLU A C 1
ATOM 2942 O O . GLU A 1 385 ? 28.046 -5.737 42.354 1.00 22.62 385 GLU A O 1
ATOM 2947 N N . GLY A 1 386 ? 28.945 -7.243 41.025 1.00 24.28 386 GLY A N 1
ATOM 2948 C CA . GLY A 1 386 ? 29.943 -7.951 40.195 1.00 24.28 386 GLY A CA 1
ATOM 2949 C C . GLY A 1 386 ? 29.346 -9.097 39.317 1.00 24.28 386 GLY A C 1
ATOM 2950 O O . GLY A 1 386 ? 28.353 -9.698 39.710 1.00 24.28 386 GLY A O 1
ATOM 2951 N N . ILE A 1 387 ? 30.022 -9.449 38.201 1.00 26.66 387 ILE A N 1
ATOM 2952 C CA . ILE A 1 387 ? 29.933 -10.715 37.397 1.00 26.66 387 ILE A CA 1
ATOM 2953 C C . ILE A 1 387 ? 28.835 -10.832 36.287 1.00 26.66 387 ILE A C 1
ATOM 2955 O O . ILE A 1 387 ? 27.865 -10.087 36.250 1.00 26.66 387 ILE A O 1
ATOM 2959 N N . MET A 1 388 ? 29.114 -11.721 35.311 1.00 24.31 388 MET A N 1
ATOM 2960 C CA . MET A 1 388 ? 28.638 -11.833 33.912 1.00 24.31 388 MET A CA 1
ATOM 2961 C C . MET A 1 388 ? 27.339 -12.644 33.647 1.00 24.31 388 MET A C 1
ATOM 2963 O O . MET A 1 388 ? 26.801 -13.313 34.528 1.00 24.31 388 MET A O 1
ATOM 2967 N N . LEU A 1 389 ? 26.898 -12.608 32.379 1.00 27.83 389 LEU A N 1
ATOM 2968 C CA . LEU A 1 389 ? 25.675 -13.189 31.787 1.00 27.83 389 LEU A CA 1
ATOM 2969 C C . LEU A 1 389 ? 25.940 -14.476 30.979 1.00 27.83 389 LEU A C 1
ATOM 2971 O O . LEU A 1 389 ? 27.105 -14.813 30.755 1.00 27.83 389 LEU A O 1
ATOM 2975 N N . ASP A 1 390 ? 24.870 -15.138 30.503 1.00 25.48 390 ASP A N 1
ATOM 2976 C CA . ASP A 1 390 ? 24.862 -15.937 29.256 1.00 25.48 390 ASP A CA 1
ATOM 2977 C C . ASP A 1 390 ? 23.466 -16.477 28.873 1.00 25.48 390 ASP A C 1
ATOM 2979 O O . ASP A 1 390 ? 22.821 -17.129 29.695 1.00 25.48 390 ASP A O 1
ATOM 2983 N N . ALA A 1 391 ? 23.126 -16.255 27.602 1.00 26.34 391 ALA A N 1
ATOM 2984 C CA . ALA A 1 391 ? 22.085 -16.803 26.724 1.00 26.34 391 ALA A CA 1
ATOM 2985 C C . ALA A 1 391 ? 21.014 -17.799 27.235 1.00 26.34 391 ALA A C 1
ATOM 2987 O O . ALA A 1 391 ? 21.315 -18.923 27.643 1.00 26.34 391 ALA A O 1
ATOM 2988 N N . GLY A 1 392 ? 19.751 -17.478 26.910 1.00 27.98 392 GLY A N 1
ATOM 2989 C CA . GLY A 1 392 ? 18.782 -18.475 26.423 1.00 27.98 392 GLY A CA 1
ATOM 2990 C C . GLY A 1 392 ? 17.371 -18.407 27.017 1.00 27.98 392 GLY A C 1
ATOM 2991 O O . GLY A 1 392 ? 17.112 -19.029 28.036 1.00 27.98 392 GLY A O 1
ATOM 2992 N N . ALA A 1 393 ? 16.444 -17.778 26.279 1.00 28.97 393 ALA A N 1
ATOM 2993 C CA . ALA A 1 393 ? 14.993 -17.705 26.526 1.00 28.97 393 ALA A CA 1
ATOM 2994 C C . ALA A 1 393 ? 14.535 -16.896 27.765 1.00 28.97 393 ALA A C 1
ATOM 2996 O O . ALA A 1 393 ? 14.704 -17.314 28.902 1.00 28.97 393 ALA A O 1
ATOM 2997 N N . ILE A 1 394 ? 13.848 -15.772 27.498 1.00 35.09 394 ILE A N 1
ATOM 2998 C CA . ILE A 1 394 ? 13.117 -14.923 28.464 1.00 35.09 394 ILE A CA 1
ATOM 2999 C C . ILE A 1 394 ? 13.952 -14.623 29.722 1.00 35.09 394 ILE A C 1
ATOM 3001 O O . ILE A 1 394 ? 13.693 -15.143 30.811 1.00 35.09 394 ILE A O 1
ATOM 3005 N N . GLU A 1 395 ? 14.970 -13.768 29.574 1.00 36.72 395 GLU A N 1
ATOM 3006 C CA . GLU A 1 395 ? 15.853 -13.418 30.688 1.00 36.72 395 GLU A CA 1
ATOM 3007 C C . GLU A 1 395 ? 15.085 -12.701 31.811 1.00 36.72 395 GLU A C 1
ATOM 3009 O O . GLU A 1 395 ? 14.656 -11.550 31.685 1.00 36.72 395 GLU A O 1
ATOM 3014 N N . ASN A 1 396 ? 14.937 -13.397 32.942 1.00 38.81 396 ASN A N 1
ATOM 3015 C CA . ASN A 1 396 ? 14.409 -12.829 34.174 1.00 38.81 396 ASN A CA 1
ATOM 3016 C C . ASN A 1 396 ? 15.494 -11.983 34.840 1.00 38.81 396 ASN A C 1
ATOM 3018 O O . ASN A 1 396 ? 16.401 -12.512 35.485 1.00 38.81 396 ASN A O 1
ATOM 3022 N N . ILE A 1 397 ? 15.378 -10.661 34.728 1.00 44.59 397 ILE A N 1
ATOM 3023 C CA . ILE A 1 397 ? 16.297 -9.735 35.391 1.00 44.59 397 ILE A CA 1
ATOM 3024 C C . ILE A 1 397 ? 16.044 -9.796 36.906 1.00 44.59 397 ILE A C 1
ATOM 3026 O O . ILE A 1 397 ? 15.052 -9.251 37.395 1.00 44.59 397 ILE A O 1
ATOM 3030 N N . ASN A 1 398 ? 16.935 -10.471 37.641 1.00 42.59 398 ASN A N 1
ATOM 3031 C CA . ASN A 1 398 ? 16.789 -10.769 39.067 1.00 42.59 398 ASN A CA 1
ATOM 3032 C C . ASN A 1 398 ? 17.465 -9.708 39.949 1.00 42.59 398 ASN A C 1
ATOM 3034 O O . ASN A 1 398 ? 18.677 -9.494 39.891 1.00 42.59 398 ASN A O 1
ATOM 3038 N N . ILE A 1 399 ? 16.703 -9.078 40.845 1.00 48.47 399 ILE A N 1
ATOM 3039 C CA . ILE A 1 399 ? 17.238 -8.092 41.800 1.00 48.47 399 ILE A CA 1
ATOM 3040 C C . ILE A 1 399 ? 17.169 -8.649 43.224 1.00 48.47 399 ILE A C 1
ATOM 3042 O O . ILE A 1 399 ? 16.079 -8.909 43.740 1.00 48.47 399 ILE A O 1
ATOM 3046 N N . SER A 1 400 ? 18.329 -8.813 43.875 1.00 39.44 400 SER A N 1
ATOM 3047 C CA . SER A 1 400 ? 18.431 -9.345 45.242 1.00 39.44 400 SER A CA 1
ATOM 3048 C C . SER A 1 400 ? 18.974 -8.313 46.241 1.00 39.44 400 SER A C 1
ATOM 3050 O O . SER A 1 400 ? 19.930 -7.583 45.981 1.00 39.44 400 SER A O 1
ATOM 3052 N N . GLY A 1 401 ? 18.326 -8.218 47.406 1.00 39.25 401 GLY A N 1
ATOM 3053 C CA . GLY A 1 401 ? 18.640 -7.231 48.441 1.00 39.25 401 GLY A CA 1
ATOM 3054 C C . GLY A 1 401 ? 19.422 -7.808 49.623 1.00 39.25 401 GLY A C 1
ATOM 3055 O O . GLY A 1 401 ? 19.023 -8.805 50.224 1.00 39.25 401 GLY A O 1
ATOM 3056 N N . GLY A 1 402 ? 20.501 -7.129 50.024 1.00 36.09 402 GLY A N 1
ATOM 3057 C CA . GLY A 1 402 ? 21.189 -7.396 51.291 1.00 36.09 402 GLY A CA 1
ATOM 3058 C C . GLY A 1 402 ? 20.260 -7.225 52.503 1.00 36.09 402 GLY A C 1
ATOM 3059 O O . GLY A 1 402 ? 19.456 -6.293 52.562 1.00 36.09 402 GLY A O 1
ATOM 3060 N N . ALA A 1 403 ? 20.363 -8.138 53.469 1.00 31.47 403 ALA A N 1
ATOM 3061 C CA . ALA A 1 403 ? 19.418 -8.242 54.578 1.00 31.47 403 ALA A CA 1
ATOM 3062 C C . ALA A 1 403 ? 19.488 -7.065 55.565 1.00 31.47 403 ALA A C 1
ATOM 3064 O O . ALA A 1 403 ? 20.572 -6.718 56.024 1.00 31.47 403 ALA A O 1
ATOM 3065 N N . GLY A 1 404 ? 18.325 -6.573 56.010 1.00 36.84 404 GLY A N 1
ATOM 3066 C CA . GLY A 1 404 ? 18.228 -5.879 57.303 1.00 36.84 404 GLY A CA 1
ATOM 3067 C C . GLY A 1 404 ? 17.664 -4.459 57.332 1.00 36.84 404 GLY A C 1
ATOM 3068 O O . GLY A 1 404 ? 17.707 -3.861 58.399 1.00 36.84 404 GLY A O 1
ATOM 3069 N N . GLN A 1 405 ? 17.082 -3.926 56.254 1.00 33.28 405 GLN A N 1
ATOM 3070 C CA . GLN A 1 405 ? 16.221 -2.734 56.334 1.00 33.28 405 GLN A CA 1
ATOM 3071 C C . GLN A 1 405 ? 15.013 -2.847 55.400 1.00 33.28 405 GLN A C 1
ATOM 3073 O O . GLN A 1 405 ? 15.040 -3.588 54.416 1.00 33.28 405 GLN A O 1
ATOM 3078 N N . ARG A 1 406 ? 13.939 -2.118 55.725 1.00 39.72 406 ARG A N 1
ATOM 3079 C CA . ARG A 1 406 ? 12.751 -1.972 54.875 1.00 39.72 406 ARG A CA 1
ATOM 3080 C C . ARG A 1 406 ? 13.072 -0.908 53.825 1.00 39.72 406 ARG A C 1
ATOM 3082 O O . ARG A 1 406 ? 12.863 0.271 54.064 1.00 39.72 406 ARG A O 1
ATOM 3089 N N . LYS A 1 407 ? 13.687 -1.328 52.723 1.00 46.56 407 LYS A N 1
ATOM 3090 C CA . LYS A 1 407 ? 14.142 -0.425 51.664 1.00 46.56 407 LYS A CA 1
ATOM 3091 C C . LYS A 1 407 ? 12.968 -0.080 50.748 1.00 46.56 407 LYS A C 1
ATOM 3093 O O . LYS A 1 407 ? 12.282 -0.986 50.281 1.00 46.56 407 LYS A O 1
ATOM 3098 N N . GLU A 1 408 ? 12.710 1.211 50.566 1.00 52.72 408 GLU A N 1
ATOM 3099 C CA . GLU A 1 408 ? 11.414 1.698 50.067 1.00 52.72 408 GLU A CA 1
ATOM 3100 C C . GLU A 1 408 ? 11.338 1.772 48.534 1.00 52.72 408 GLU A C 1
ATOM 3102 O O . GLU A 1 408 ? 10.259 1.574 47.977 1.00 52.72 408 GLU A O 1
ATOM 3107 N N . SER A 1 409 ? 12.476 1.945 47.851 1.00 55.62 409 SER A N 1
ATOM 3108 C CA . SER A 1 409 ? 12.570 1.919 46.388 1.00 55.62 409 SER A CA 1
ATOM 3109 C C . SER A 1 409 ? 13.865 1.273 45.872 1.00 55.62 409 SER A C 1
ATOM 3111 O O . SER A 1 409 ? 14.922 1.329 46.508 1.00 55.62 409 SER A O 1
ATOM 3113 N N . VAL A 1 410 ? 13.770 0.643 44.700 1.00 62.31 410 VAL A N 1
ATOM 3114 C CA . VAL A 1 410 ? 14.881 0.092 43.908 1.00 62.31 410 VAL A CA 1
ATOM 3115 C C . VAL A 1 410 ? 15.182 1.064 42.772 1.00 62.31 410 VAL A C 1
ATOM 3117 O O . VAL A 1 410 ? 14.282 1.339 41.980 1.00 62.31 410 VAL A O 1
ATOM 3120 N N . GLN A 1 411 ? 16.419 1.548 42.647 1.00 65.31 411 GLN A N 1
ATOM 3121 C CA . GLN A 1 411 ? 16.834 2.323 41.474 1.00 65.31 411 GLN A CA 1
ATOM 3122 C C . GLN A 1 411 ? 17.599 1.457 40.465 1.00 65.31 411 GLN A C 1
ATOM 3124 O O . GLN A 1 411 ? 18.402 0.604 40.856 1.00 65.31 411 GLN A O 1
ATOM 3129 N N . LEU A 1 412 ? 17.334 1.691 39.175 1.00 66.25 412 LEU A N 1
ATOM 3130 C CA . LEU A 1 412 ? 18.079 1.130 38.044 1.00 66.25 412 LEU A CA 1
ATOM 3131 C C . LEU A 1 412 ? 18.473 2.248 37.080 1.00 66.25 412 LEU A C 1
ATOM 3133 O O . LEU A 1 412 ? 17.609 2.996 36.613 1.00 66.25 412 LEU A O 1
ATOM 3137 N N . GLU A 1 413 ? 19.757 2.335 36.749 1.00 70.12 413 GLU A N 1
ATOM 3138 C CA . GLU A 1 413 ? 20.264 3.294 35.765 1.00 70.12 413 GLU A CA 1
ATOM 3139 C C . GLU A 1 413 ? 20.201 2.712 34.339 1.00 70.12 413 GLU A C 1
ATOM 3141 O O . GLU A 1 413 ? 20.360 1.506 34.132 1.00 70.12 413 GLU A O 1
ATOM 3146 N N . HIS A 1 414 ? 19.990 3.564 33.325 1.00 75.81 414 HIS A N 1
ATOM 3147 C CA . HIS A 1 414 ? 19.970 3.141 31.912 1.00 75.81 414 HIS A CA 1
ATOM 3148 C C . HIS A 1 414 ? 21.227 2.355 31.506 1.00 75.81 414 HIS A C 1
ATOM 3150 O O . HIS A 1 414 ? 21.114 1.328 30.837 1.00 75.81 414 HIS A O 1
ATOM 3156 N N . GLU A 1 415 ? 22.412 2.795 31.938 1.00 68.75 415 GLU A N 1
ATOM 3157 C CA . GLU A 1 415 ? 23.670 2.161 31.526 1.00 68.75 415 GLU A CA 1
ATOM 3158 C C . GLU A 1 415 ? 23.856 0.779 32.184 1.00 68.75 415 GLU A C 1
ATOM 3160 O O . GLU A 1 415 ? 24.441 -0.112 31.574 1.00 68.75 415 GLU A O 1
ATOM 3165 N N . GLU A 1 416 ? 23.287 0.546 33.375 1.00 66.06 416 GLU A N 1
ATOM 3166 C CA . GLU A 1 416 ? 23.253 -0.782 34.009 1.00 66.06 416 GLU A CA 1
ATOM 3167 C C . GLU A 1 416 ? 22.368 -1.749 33.210 1.00 66.06 416 GLU A C 1
ATOM 3169 O O . GLU A 1 416 ? 22.793 -2.864 32.903 1.00 66.06 416 GLU A O 1
ATOM 3174 N N . LEU A 1 417 ? 21.173 -1.304 32.801 1.00 66.94 417 LEU A N 1
ATOM 3175 C CA . LEU A 1 417 ? 20.285 -2.069 31.916 1.00 66.94 417 LEU A CA 1
ATOM 3176 C C . LEU A 1 417 ? 20.960 -2.375 30.572 1.00 66.94 417 LEU A C 1
ATOM 3178 O O . LEU A 1 417 ? 20.937 -3.515 30.106 1.00 66.94 417 LEU A O 1
ATOM 3182 N N . ARG A 1 418 ? 21.621 -1.377 29.974 1.00 70.00 418 ARG A N 1
ATOM 3183 C CA . ARG A 1 418 ? 22.366 -1.527 28.718 1.00 70.00 418 ARG A CA 1
ATOM 3184 C C . ARG A 1 418 ? 23.521 -2.518 28.840 1.00 70.00 418 ARG A C 1
ATOM 3186 O O . ARG A 1 418 ? 23.742 -3.284 27.910 1.00 70.00 418 ARG A O 1
ATOM 3193 N N . LEU A 1 419 ? 24.263 -2.505 29.948 1.00 67.25 419 LEU A N 1
ATOM 3194 C CA . LEU A 1 419 ? 25.368 -3.438 30.193 1.00 67.25 419 LEU A CA 1
ATOM 3195 C C . LEU A 1 419 ? 24.880 -4.879 30.375 1.00 67.25 419 LEU A C 1
ATOM 3197 O O . LEU A 1 419 ? 25.522 -5.789 29.858 1.00 67.25 419 LEU A O 1
ATOM 3201 N N . LEU A 1 420 ? 23.745 -5.078 31.052 1.00 60.28 420 LEU A N 1
ATOM 3202 C CA . LEU A 1 420 ? 23.133 -6.397 31.237 1.00 60.28 420 LEU A CA 1
ATOM 3203 C C . LEU A 1 420 ? 22.657 -6.994 29.914 1.00 60.28 420 LEU A C 1
ATOM 3205 O O . LEU A 1 420 ? 23.015 -8.113 29.577 1.00 60.28 420 LEU A O 1
ATOM 3209 N N . MET A 1 421 ? 21.925 -6.225 29.113 1.00 64.00 421 MET A N 1
ATOM 3210 C CA . MET A 1 421 ? 21.453 -6.709 27.816 1.00 64.00 421 MET A CA 1
ATOM 3211 C C . MET A 1 421 ? 22.550 -6.668 26.732 1.00 64.00 421 MET A C 1
ATOM 3213 O O . MET A 1 421 ? 22.322 -7.144 25.627 1.00 64.00 421 MET A O 1
ATOM 3217 N N . ARG A 1 422 ? 23.757 -6.134 27.008 1.00 68.06 422 ARG A N 1
ATOM 3218 C CA . ARG A 1 422 ? 24.800 -5.918 25.984 1.00 68.06 422 ARG A CA 1
ATOM 3219 C C . ARG A 1 422 ? 25.149 -7.191 25.220 1.00 68.06 422 ARG A C 1
ATOM 3221 O O . ARG A 1 422 ? 25.277 -7.101 24.005 1.00 68.06 422 ARG A O 1
ATOM 3228 N N . ARG A 1 423 ? 25.335 -8.324 25.913 1.00 62.62 423 ARG A N 1
ATOM 3229 C CA . ARG A 1 423 ? 25.711 -9.588 25.261 1.00 62.62 423 ARG A CA 1
ATOM 3230 C C . ARG A 1 423 ? 24.585 -10.053 24.342 1.00 62.62 423 ARG A C 1
ATOM 3232 O O . ARG A 1 423 ? 24.774 -9.997 23.139 1.00 62.62 423 ARG A O 1
ATOM 3239 N N . GLU A 1 424 ? 23.390 -10.335 24.872 1.00 61.94 424 GLU A N 1
ATOM 3240 C CA . GLU A 1 424 ? 22.293 -10.834 24.029 1.00 61.94 424 GLU A CA 1
ATOM 3241 C C . GLU A 1 424 ? 21.939 -9.856 22.892 1.00 61.94 424 GLU A C 1
ATOM 3243 O O . GLU A 1 424 ? 21.781 -10.281 21.752 1.00 61.94 424 GLU A O 1
ATOM 3248 N N . LEU A 1 425 ? 21.883 -8.540 23.137 1.00 67.56 425 LEU A N 1
ATOM 3249 C CA . LEU A 1 425 ? 21.623 -7.572 22.063 1.00 67.56 425 LEU A CA 1
ATOM 3250 C C . LEU A 1 425 ? 22.732 -7.579 20.998 1.00 67.56 425 LEU A C 1
ATOM 3252 O O . LEU A 1 425 ? 22.425 -7.392 19.824 1.00 67.56 425 LEU A O 1
ATOM 3256 N N . LYS A 1 426 ? 24.000 -7.799 21.377 1.00 71.81 426 LYS A N 1
ATOM 3257 C CA . LYS A 1 426 ? 25.130 -7.912 20.442 1.00 71.81 426 LYS A CA 1
ATOM 3258 C C . LYS A 1 426 ? 25.103 -9.238 19.681 1.00 71.81 426 LYS A C 1
ATOM 3260 O O . LYS A 1 426 ? 25.324 -9.209 18.477 1.00 71.81 426 LYS A O 1
ATOM 3265 N N . ASP A 1 427 ? 24.754 -10.348 20.323 1.00 65.31 427 ASP A N 1
ATOM 3266 C CA . ASP A 1 427 ? 24.618 -11.663 19.682 1.00 65.31 427 ASP A CA 1
ATOM 3267 C C . ASP A 1 427 ? 23.471 -11.637 18.652 1.00 65.31 427 ASP A C 1
ATOM 3269 O O . ASP A 1 427 ? 23.642 -12.003 17.489 1.00 65.31 427 ASP A O 1
ATOM 3273 N N . ARG A 1 428 ? 22.307 -11.088 19.037 1.00 65.50 428 ARG A N 1
ATOM 3274 C CA . ARG A 1 428 ? 21.142 -10.884 18.151 1.00 65.50 428 ARG A CA 1
ATOM 3275 C C . ARG A 1 428 ? 21.436 -9.922 17.003 1.00 65.50 428 ARG A C 1
ATOM 3277 O O . ARG A 1 428 ? 20.955 -10.135 15.893 1.00 65.50 428 ARG A O 1
ATOM 3284 N N . TRP A 1 429 ? 22.212 -8.871 17.263 1.00 70.44 429 TRP A N 1
ATOM 3285 C CA . TRP A 1 429 ? 22.676 -7.929 16.244 1.00 70.44 429 TRP A CA 1
ATOM 3286 C C . TRP A 1 429 ? 23.664 -8.578 15.265 1.00 70.44 429 TRP A C 1
ATOM 3288 O O . TRP A 1 429 ? 23.584 -8.349 14.058 1.00 70.44 429 TRP A O 1
ATOM 3298 N N . ASN A 1 430 ? 24.575 -9.406 15.778 1.00 73.25 430 ASN A N 1
ATOM 3299 C CA . ASN A 1 430 ? 25.596 -10.083 14.994 1.00 73.25 430 ASN A CA 1
ATOM 3300 C C . ASN A 1 430 ? 25.050 -11.282 14.200 1.00 73.25 430 ASN A C 1
ATOM 3302 O O . ASN A 1 430 ? 25.629 -11.596 13.169 1.00 73.25 430 ASN A O 1
ATOM 3306 N N . GLN A 1 431 ? 23.938 -11.918 14.590 1.00 68.94 431 GLN A N 1
ATOM 3307 C CA . GLN A 1 431 ? 23.383 -13.086 13.883 1.00 68.94 431 GLN A CA 1
ATOM 3308 C C . GLN A 1 431 ? 23.259 -12.907 12.343 1.00 68.94 431 GLN A C 1
ATOM 3310 O O . GLN A 1 431 ? 23.787 -13.742 11.606 1.00 68.94 431 GLN A O 1
ATOM 3315 N N . PRO A 1 432 ? 22.646 -11.833 11.799 1.00 68.50 432 PRO A N 1
ATOM 3316 C CA . PRO A 1 432 ? 22.611 -11.623 10.349 1.00 68.50 432 PRO A CA 1
ATOM 3317 C C . PRO A 1 432 ? 23.968 -11.193 9.756 1.00 68.50 432 PRO A C 1
ATOM 3319 O O . PRO A 1 432 ? 24.201 -11.426 8.572 1.00 68.50 432 PRO A O 1
ATOM 3322 N N . LEU A 1 433 ? 24.882 -10.610 10.549 1.00 72.62 433 LEU A N 1
ATOM 3323 C CA . LEU A 1 433 ? 26.268 -10.375 10.113 1.00 72.62 433 LEU A CA 1
ATOM 3324 C C . LEU A 1 433 ? 27.011 -11.707 9.953 1.00 72.62 433 LEU A C 1
ATOM 3326 O O . LEU A 1 433 ? 27.699 -11.885 8.959 1.00 72.62 433 LEU A O 1
ATOM 3330 N N . HIS A 1 434 ? 26.834 -12.657 10.875 1.00 77.31 434 HIS A N 1
ATOM 3331 C CA . HIS A 1 434 ? 27.428 -13.994 10.803 1.00 77.31 434 HIS A CA 1
ATOM 3332 C C . HIS A 1 434 ? 26.971 -14.736 9.541 1.00 77.31 434 HIS A C 1
ATOM 3334 O O . HIS A 1 434 ? 27.802 -15.250 8.800 1.00 77.31 434 HIS A O 1
ATOM 3340 N N . GLN A 1 435 ? 25.675 -14.699 9.220 1.00 76.88 435 GLN A N 1
ATOM 3341 C CA . GLN A 1 435 ? 25.148 -15.289 7.982 1.00 76.88 435 GLN A CA 1
ATOM 3342 C C . GLN A 1 435 ? 25.716 -14.610 6.721 1.00 76.88 435 GLN A C 1
ATOM 3344 O O . GLN A 1 435 ? 26.087 -15.293 5.768 1.00 76.88 435 GLN A O 1
ATOM 3349 N N . ALA A 1 436 ? 25.864 -13.281 6.727 1.00 73.56 436 ALA A N 1
ATOM 3350 C CA . ALA A 1 436 ? 26.494 -12.539 5.632 1.00 73.56 436 ALA A CA 1
ATOM 3351 C C . ALA A 1 436 ? 28.005 -12.826 5.488 1.00 73.56 436 ALA A C 1
ATOM 3353 O O . ALA A 1 436 ? 28.516 -12.860 4.369 1.00 73.56 436 ALA A O 1
ATOM 3354 N N . ILE A 1 437 ? 28.711 -13.050 6.601 1.00 80.69 437 ILE A N 1
ATOM 3355 C CA . ILE A 1 437 ? 30.125 -13.455 6.643 1.00 80.69 437 ILE A CA 1
ATOM 3356 C C . ILE A 1 437 ? 30.277 -14.861 6.062 1.00 80.69 437 ILE A C 1
ATOM 3358 O O . ILE A 1 437 ? 31.109 -15.060 5.184 1.00 80.69 437 ILE A O 1
ATOM 3362 N N . ILE A 1 438 ? 29.438 -15.811 6.488 1.00 81.19 438 ILE A N 1
ATOM 3363 C CA . ILE A 1 438 ? 29.447 -17.188 5.980 1.00 81.19 438 ILE A CA 1
ATOM 3364 C C . ILE A 1 438 ? 29.133 -17.220 4.477 1.00 81.19 438 ILE A C 1
ATOM 3366 O O . ILE A 1 438 ? 29.821 -17.922 3.740 1.00 81.19 438 ILE A O 1
ATOM 3370 N N . SER A 1 439 ? 28.150 -16.446 3.993 1.00 81.88 439 SER A N 1
ATOM 3371 C CA . SER A 1 439 ? 27.819 -16.423 2.558 1.00 81.88 439 SER A CA 1
ATOM 3372 C C . SER A 1 439 ? 29.007 -15.956 1.708 1.00 81.88 439 SER A C 1
ATOM 3374 O O . SER A 1 439 ? 29.366 -16.611 0.738 1.00 81.88 439 SER A O 1
ATOM 3376 N N . VAL A 1 440 ? 29.665 -14.867 2.114 1.00 80.50 440 VAL A N 1
ATOM 3377 C CA . VAL A 1 440 ? 30.802 -14.288 1.381 1.00 80.50 440 VAL A CA 1
ATOM 3378 C C . VAL A 1 440 ? 32.049 -15.161 1.507 1.00 80.50 440 VAL A C 1
ATOM 3380 O O . VAL A 1 440 ? 32.765 -15.341 0.530 1.00 80.50 440 VAL A O 1
ATOM 3383 N N . ALA A 1 441 ? 32.295 -15.767 2.671 1.00 84.06 441 ALA A N 1
ATOM 3384 C CA . ALA A 1 441 ? 33.411 -16.693 2.851 1.00 84.06 441 ALA A CA 1
ATOM 3385 C C . ALA A 1 441 ? 33.315 -17.909 1.913 1.00 84.06 441 ALA A C 1
ATOM 3387 O O . ALA A 1 441 ? 34.323 -18.301 1.335 1.00 84.06 441 ALA A O 1
ATOM 3388 N N . ARG A 1 442 ? 32.108 -18.445 1.692 1.00 84.25 442 ARG A N 1
ATOM 3389 C CA . ARG A 1 442 ? 31.842 -19.531 0.727 1.00 84.25 442 ARG A CA 1
ATOM 3390 C C . ARG A 1 442 ? 32.079 -19.126 -0.731 1.00 84.25 442 ARG A C 1
ATOM 3392 O O . ARG A 1 442 ? 32.473 -19.957 -1.539 1.00 84.25 442 ARG A O 1
ATOM 3399 N N . GLU A 1 443 ? 31.850 -17.859 -1.070 1.00 82.44 443 GLU A N 1
ATOM 3400 C CA . GLU A 1 443 ? 32.107 -17.304 -2.409 1.00 82.44 443 GLU A CA 1
ATOM 3401 C C . GLU A 1 443 ? 33.590 -16.976 -2.669 1.00 82.44 443 GLU A C 1
ATOM 3403 O O . GLU A 1 443 ? 33.978 -16.799 -3.825 1.00 82.44 443 GLU A O 1
ATOM 3408 N N . ILE A 1 444 ? 34.400 -16.850 -1.611 1.00 83.12 444 ILE A N 1
ATOM 3409 C CA . ILE A 1 444 ? 35.845 -16.560 -1.669 1.00 83.12 444 ILE A CA 1
ATOM 3410 C C . ILE A 1 444 ? 36.678 -17.845 -1.552 1.00 83.12 444 ILE A C 1
ATOM 3412 O O . ILE A 1 444 ? 37.691 -17.975 -2.236 1.00 83.12 444 ILE A O 1
ATOM 3416 N N . MET A 1 445 ? 36.260 -18.768 -0.680 1.00 85.19 445 MET A N 1
ATOM 3417 C CA . MET A 1 445 ? 36.985 -19.982 -0.281 1.00 85.19 445 MET A CA 1
ATOM 3418 C C . MET A 1 445 ? 36.101 -21.240 -0.456 1.00 85.19 445 MET A C 1
ATOM 3420 O O . MET A 1 445 ? 35.824 -21.942 0.524 1.00 85.19 445 MET A O 1
ATOM 3424 N N . PRO A 1 446 ? 35.595 -21.532 -1.672 1.00 80.88 446 PRO A N 1
ATOM 3425 C CA . PRO A 1 446 ? 34.648 -22.624 -1.904 1.00 80.88 446 PRO A CA 1
ATOM 3426 C C . PRO A 1 446 ? 35.242 -24.017 -1.650 1.00 80.88 446 PRO A C 1
ATOM 3428 O O . PRO A 1 446 ? 34.478 -24.955 -1.412 1.00 80.88 446 PRO A O 1
ATOM 3431 N N . SER A 1 447 ? 36.574 -24.177 -1.691 1.00 80.38 447 SER A N 1
ATOM 3432 C CA . SER A 1 447 ? 37.222 -25.456 -1.373 1.00 80.38 447 SER A CA 1
ATOM 3433 C C . SER A 1 447 ? 37.239 -25.765 0.130 1.00 80.38 447 SER A C 1
ATOM 3435 O O . SER A 1 447 ? 37.141 -26.932 0.515 1.00 80.38 447 SER A O 1
ATOM 3437 N N . GLU A 1 448 ? 37.318 -24.732 0.976 1.00 80.88 448 GLU A N 1
ATOM 3438 C CA . GLU A 1 448 ? 37.310 -24.863 2.437 1.00 80.88 448 GLU A CA 1
ATOM 3439 C C . GLU A 1 448 ? 35.887 -24.805 3.014 1.00 80.88 448 GLU A C 1
ATOM 3441 O O . GLU A 1 448 ? 35.566 -25.546 3.943 1.00 80.88 448 GLU A O 1
ATOM 3446 N N . PHE A 1 449 ? 35.017 -23.969 2.437 1.00 81.31 449 PHE A N 1
ATOM 3447 C CA . PHE A 1 449 ? 33.641 -23.756 2.886 1.00 81.31 449 PHE A CA 1
ATOM 3448 C C . PHE A 1 449 ? 32.649 -24.075 1.752 1.00 81.31 449 PHE A C 1
ATOM 3450 O O . PHE A 1 449 ? 32.233 -23.173 1.020 1.00 81.31 449 PHE A O 1
ATOM 3457 N N . PRO A 1 450 ? 32.222 -25.343 1.592 1.00 73.88 450 PRO A N 1
ATOM 3458 C CA . PRO A 1 450 ? 31.257 -25.715 0.564 1.00 73.88 450 PRO A CA 1
ATOM 3459 C C . PRO A 1 450 ? 29.885 -25.053 0.779 1.00 73.88 450 PRO A C 1
ATOM 3461 O O . PRO A 1 450 ? 29.459 -24.748 1.901 1.00 73.88 450 PRO A O 1
ATOM 3464 N N . ALA A 1 451 ? 29.166 -24.843 -0.327 1.00 64.88 451 ALA A N 1
ATOM 3465 C CA . ALA A 1 451 ? 27.869 -24.165 -0.342 1.00 64.88 451 ALA A CA 1
ATOM 3466 C C . ALA A 1 451 ? 26.727 -24.978 0.307 1.00 64.88 451 ALA A C 1
ATOM 3468 O O . ALA A 1 451 ? 25.773 -24.390 0.819 1.00 64.88 451 ALA A O 1
ATOM 3469 N N . GLU A 1 452 ? 26.816 -26.310 0.325 1.00 64.12 452 GLU A N 1
ATOM 3470 C CA . GLU A 1 452 ? 25.748 -27.187 0.823 1.00 64.12 452 GLU A CA 1
ATOM 3471 C C . GLU A 1 452 ? 25.899 -27.579 2.310 1.00 64.12 452 GLU A C 1
ATOM 3473 O O . GLU A 1 452 ? 26.961 -27.433 2.908 1.00 64.12 452 GLU A O 1
ATOM 3478 N N . ASP A 1 453 ? 24.768 -28.031 2.873 1.00 53.94 453 ASP A N 1
ATOM 3479 C CA . ASP A 1 453 ? 24.535 -28.845 4.086 1.00 53.94 453 ASP A CA 1
ATOM 3480 C C . ASP A 1 453 ? 23.694 -28.200 5.204 1.00 53.94 453 ASP A C 1
ATOM 3482 O O . ASP A 1 453 ? 22.545 -28.611 5.416 1.00 53.94 453 ASP A O 1
ATOM 3486 N N . TRP A 1 454 ? 24.204 -27.199 5.929 1.00 58.03 454 TRP A N 1
ATOM 3487 C CA . TRP A 1 454 ? 23.621 -26.788 7.225 1.00 58.03 454 TRP A CA 1
ATOM 3488 C C . TRP A 1 454 ? 22.305 -25.984 7.161 1.00 58.03 454 TRP A C 1
ATOM 3490 O O . TRP A 1 454 ? 21.545 -25.981 8.129 1.00 58.03 454 TRP A O 1
ATOM 3500 N N . GLU A 1 455 ? 21.977 -25.346 6.032 1.00 52.25 455 GLU A N 1
ATOM 3501 C CA . GLU A 1 455 ? 20.724 -24.579 5.868 1.00 52.25 455 GLU A CA 1
ATOM 3502 C C . GLU A 1 455 ? 19.498 -25.453 5.533 1.00 52.25 455 GLU A C 1
ATOM 3504 O O . GLU A 1 455 ? 18.367 -24.964 5.472 1.00 52.25 455 GLU A O 1
ATOM 3509 N N . THR A 1 456 ? 19.691 -26.757 5.312 1.00 57.00 456 THR A N 1
ATOM 3510 C CA . THR A 1 456 ? 18.628 -27.661 4.853 1.00 57.00 456 THR A CA 1
ATOM 3511 C C . THR A 1 456 ? 17.983 -28.464 5.985 1.00 57.00 456 THR A C 1
ATOM 3513 O O . THR A 1 456 ? 18.572 -28.737 7.031 1.00 57.00 456 THR A O 1
ATOM 3516 N N . ALA A 1 457 ? 16.769 -28.968 5.739 1.00 56.75 457 ALA A N 1
ATOM 3517 C CA . ALA A 1 457 ? 16.069 -29.878 6.652 1.00 56.75 457 ALA A CA 1
ATOM 3518 C C . ALA A 1 457 ? 16.787 -31.234 6.882 1.00 56.75 457 ALA A C 1
ATOM 3520 O O . ALA A 1 457 ? 16.308 -32.046 7.680 1.00 56.75 457 ALA A O 1
ATOM 3521 N N . ALA A 1 458 ? 17.907 -31.494 6.194 1.00 59.34 458 ALA A N 1
ATOM 3522 C CA . ALA A 1 458 ? 18.768 -32.648 6.431 1.00 59.34 458 ALA A CA 1
ATOM 3523 C C . ALA A 1 458 ? 19.620 -32.486 7.704 1.00 59.34 458 ALA A C 1
ATOM 3525 O O . ALA A 1 458 ? 19.773 -33.461 8.437 1.00 59.34 458 ALA A O 1
ATOM 3526 N N . PHE A 1 459 ? 20.084 -31.271 8.030 1.00 65.00 459 PHE A N 1
ATOM 3527 C CA . PHE A 1 459 ? 20.919 -31.015 9.213 1.00 65.00 459 PHE A CA 1
ATOM 3528 C C . PHE A 1 459 ? 20.225 -31.408 10.527 1.00 65.00 459 PHE A C 1
ATOM 3530 O O . PHE A 1 459 ? 20.818 -32.063 11.375 1.00 65.00 459 PHE A O 1
ATOM 3537 N N . VAL A 1 460 ? 18.919 -31.143 10.655 1.00 61.34 460 VAL A N 1
ATOM 3538 C CA . VAL A 1 460 ? 18.100 -31.531 11.830 1.00 61.34 460 VAL A CA 1
ATOM 3539 C C . VAL A 1 460 ? 17.999 -33.064 12.008 1.00 61.34 460 VAL A C 1
ATOM 3541 O O . VAL A 1 460 ? 17.508 -33.552 13.028 1.00 61.34 460 VAL A O 1
ATOM 3544 N N . ARG A 1 461 ? 18.454 -33.845 11.019 1.00 66.19 461 ARG A N 1
ATOM 3545 C CA . ARG A 1 461 ? 18.510 -35.315 11.028 1.00 66.19 461 ARG A CA 1
ATOM 3546 C C . ARG A 1 461 ? 19.943 -35.866 11.059 1.00 66.19 461 ARG A C 1
ATOM 3548 O O . ARG A 1 461 ? 20.090 -37.084 10.985 1.00 66.19 461 ARG A O 1
ATOM 3555 N N . SER A 1 462 ? 20.972 -35.019 11.134 1.00 71.50 462 SER A N 1
ATOM 3556 C CA . SER A 1 462 ? 22.366 -35.469 11.194 1.00 71.50 462 SER A CA 1
ATOM 3557 C C . SER A 1 462 ? 22.691 -36.102 12.553 1.00 71.50 462 SER A C 1
ATOM 3559 O O . SER A 1 462 ? 22.109 -35.745 13.581 1.00 71.50 462 SER A O 1
ATOM 3561 N N . GLU A 1 463 ? 23.641 -37.040 12.575 1.00 76.50 463 GLU A N 1
ATOM 3562 C CA . GLU A 1 463 ? 24.113 -37.642 13.832 1.00 76.50 463 GLU A CA 1
ATOM 3563 C C . GLU A 1 463 ? 24.791 -36.602 14.743 1.00 76.50 463 GLU A C 1
ATOM 3565 O O . GLU A 1 463 ? 24.647 -36.665 15.965 1.00 76.50 463 GLU A O 1
ATOM 3570 N N . GLU A 1 464 ? 25.454 -35.596 14.161 1.00 75.25 464 GLU A N 1
ATOM 3571 C CA . GLU A 1 464 ? 26.042 -34.463 14.888 1.00 75.25 464 GLU A CA 1
ATOM 3572 C C . GLU A 1 464 ? 24.971 -33.659 15.643 1.00 75.25 464 GLU A C 1
ATOM 3574 O O . GLU A 1 464 ? 25.088 -33.452 16.854 1.00 75.25 464 GLU A O 1
ATOM 3579 N N . PHE A 1 465 ? 23.886 -33.271 14.960 1.00 75.69 465 PHE A N 1
ATOM 3580 C CA . PHE A 1 465 ? 22.800 -32.503 15.568 1.00 75.69 465 PHE A CA 1
ATOM 3581 C C . PHE A 1 465 ? 22.115 -33.284 16.696 1.00 75.69 465 PHE A C 1
ATOM 3583 O O . PHE A 1 465 ? 21.832 -32.726 17.757 1.00 75.69 465 PHE A O 1
ATOM 3590 N N . LEU A 1 466 ? 21.871 -34.584 16.494 1.00 78.25 466 LEU A N 1
ATOM 3591 C CA . LEU A 1 466 ? 21.294 -35.456 17.521 1.00 78.25 466 LEU A CA 1
ATOM 3592 C C . LEU A 1 466 ? 22.212 -35.580 18.749 1.00 78.25 466 LEU A C 1
ATOM 3594 O O . LEU A 1 466 ? 21.726 -35.538 19.878 1.00 78.25 466 LEU A O 1
ATOM 3598 N N . THR A 1 467 ? 23.529 -35.647 18.542 1.00 83.00 467 THR A N 1
ATOM 3599 C CA . THR A 1 467 ? 24.517 -35.749 19.626 1.00 83.00 467 THR A CA 1
ATOM 3600 C C . THR A 1 467 ? 24.577 -34.472 20.472 1.00 83.00 467 THR A C 1
ATOM 3602 O O . THR A 1 467 ? 24.508 -34.547 21.702 1.00 83.00 467 THR A O 1
ATOM 3605 N N . GLU A 1 468 ? 24.642 -33.288 19.851 1.00 77.75 468 GLU A N 1
ATOM 3606 C CA . GLU A 1 468 ? 24.612 -32.016 20.594 1.00 77.75 468 GLU A CA 1
ATOM 3607 C C . GLU A 1 468 ? 23.254 -31.771 21.265 1.00 77.75 468 GLU A C 1
ATOM 3609 O O . GLU A 1 468 ? 23.200 -31.323 22.413 1.00 77.75 468 GLU A O 1
ATOM 3614 N N . LYS A 1 469 ? 22.147 -32.149 20.615 1.00 78.62 469 LYS A N 1
ATOM 3615 C CA . LYS A 1 469 ? 20.806 -32.127 21.213 1.00 78.62 469 LYS A CA 1
ATOM 3616 C C . LYS A 1 469 ? 20.743 -32.942 22.507 1.00 78.62 469 LYS A C 1
ATOM 3618 O O . LYS A 1 469 ? 20.299 -32.419 23.531 1.00 78.62 469 LYS A O 1
ATOM 3623 N N . ASP A 1 470 ? 21.185 -34.196 22.483 1.00 80.31 470 ASP A N 1
ATOM 3624 C CA . ASP A 1 470 ? 21.114 -35.076 23.653 1.00 80.31 470 ASP A CA 1
ATOM 3625 C C . ASP A 1 470 ? 22.048 -34.602 24.779 1.00 80.31 470 ASP A C 1
ATOM 3627 O O . ASP A 1 470 ? 21.674 -34.636 25.953 1.00 80.31 470 ASP A O 1
ATOM 3631 N N . LYS A 1 471 ? 23.216 -34.049 24.430 1.00 80.12 471 LYS A N 1
ATOM 3632 C CA . LYS A 1 471 ? 24.158 -33.395 25.354 1.00 80.12 471 LYS A CA 1
ATOM 3633 C C . LYS A 1 471 ? 23.552 -32.156 26.033 1.00 80.12 471 LYS A C 1
ATOM 3635 O O . LYS A 1 471 ? 23.678 -32.018 27.252 1.00 80.12 471 LYS A O 1
ATOM 3640 N N . LYS A 1 472 ? 22.844 -31.287 25.296 1.00 70.50 472 LYS A N 1
ATOM 3641 C CA . LYS A 1 472 ? 22.116 -30.129 25.862 1.00 70.50 472 LYS A CA 1
ATOM 3642 C C . LYS A 1 472 ? 20.980 -30.577 26.786 1.00 70.50 472 LYS A C 1
ATOM 3644 O O . LYS A 1 472 ? 20.888 -30.088 27.908 1.00 70.50 472 LYS A O 1
ATOM 3649 N N . ILE A 1 473 ? 20.175 -31.556 26.365 1.00 72.69 473 ILE A N 1
ATOM 3650 C CA . ILE A 1 473 ? 19.078 -32.119 27.174 1.00 72.69 473 ILE A CA 1
ATOM 3651 C C . ILE A 1 473 ? 19.609 -32.775 28.458 1.00 72.69 473 ILE A C 1
ATOM 3653 O O . ILE A 1 473 ? 19.017 -32.600 29.524 1.00 72.69 473 ILE A O 1
ATOM 3657 N N . ALA A 1 474 ? 20.730 -33.498 28.394 1.00 75.06 474 ALA A N 1
ATOM 3658 C CA . ALA A 1 474 ? 21.390 -34.052 29.576 1.00 75.06 474 ALA A CA 1
ATOM 3659 C C . ALA A 1 474 ? 21.876 -32.945 30.527 1.00 75.06 474 ALA A C 1
ATOM 3661 O O . ALA A 1 474 ? 21.634 -33.028 31.732 1.00 75.06 474 ALA A O 1
ATOM 3662 N N . GLY A 1 475 ? 22.477 -31.878 29.988 1.00 68.50 475 GLY A N 1
ATOM 3663 C CA . GLY A 1 475 ? 22.868 -30.692 30.752 1.00 68.50 475 GLY A CA 1
ATOM 3664 C C . GLY A 1 475 ? 21.686 -30.012 31.450 1.00 68.50 475 GLY A C 1
ATOM 3665 O O . GLY A 1 475 ? 21.773 -29.710 32.637 1.00 68.50 475 GLY A O 1
ATOM 3666 N N . TRP A 1 476 ? 20.554 -29.838 30.764 1.00 63.84 476 TRP A N 1
ATOM 3667 C CA . TRP A 1 476 ? 19.342 -29.257 31.353 1.00 63.84 476 TRP A CA 1
ATOM 3668 C C . TRP A 1 476 ? 18.700 -30.145 32.420 1.00 63.84 476 TRP A C 1
ATOM 3670 O O . TRP A 1 476 ? 18.253 -29.636 33.445 1.00 63.84 476 TRP A O 1
ATOM 3680 N N . LYS A 1 477 ? 18.689 -31.470 32.234 1.00 67.19 477 LYS A N 1
ATOM 3681 C CA . LYS A 1 477 ? 18.224 -32.410 33.269 1.00 67.19 477 LYS A CA 1
ATOM 3682 C C . LYS A 1 477 ? 19.107 -32.343 34.513 1.00 67.19 477 LYS A C 1
ATOM 3684 O O . LYS A 1 477 ? 18.588 -32.259 35.621 1.00 67.19 477 LYS A O 1
ATOM 3689 N N . GLN A 1 478 ? 20.425 -32.283 34.324 1.00 69.69 478 GLN A N 1
ATOM 3690 C CA . GLN A 1 478 ? 21.387 -32.100 35.409 1.00 69.69 478 GLN A CA 1
ATOM 3691 C C . GLN A 1 478 ? 21.221 -30.735 36.108 1.00 69.69 478 GLN A C 1
ATOM 3693 O O . GLN A 1 478 ? 21.372 -30.650 37.325 1.00 69.69 478 GLN A O 1
ATOM 3698 N N . GLN A 1 479 ? 20.884 -29.672 35.371 1.00 51.50 479 GLN A N 1
ATOM 3699 C CA . GLN A 1 479 ? 20.584 -28.349 35.934 1.00 51.50 479 GLN A CA 1
ATOM 3700 C C . GLN A 1 479 ? 19.271 -28.343 36.731 1.00 51.50 479 GLN A C 1
ATOM 3702 O O . GLN A 1 479 ? 19.258 -27.834 37.847 1.00 51.50 479 GLN A O 1
ATOM 3707 N N . ALA A 1 480 ? 18.200 -28.956 36.219 1.00 54.84 480 ALA A N 1
ATOM 3708 C CA . ALA A 1 480 ? 16.923 -29.080 36.926 1.00 54.84 480 ALA A CA 1
ATOM 3709 C C . ALA A 1 480 ? 17.065 -29.899 38.225 1.00 54.84 480 ALA A C 1
ATOM 3711 O O . ALA A 1 480 ? 16.592 -29.479 39.281 1.00 54.84 480 ALA A O 1
ATOM 3712 N N . GLU A 1 481 ? 17.811 -31.009 38.179 1.00 60.59 481 GLU A N 1
ATOM 3713 C CA . GLU A 1 481 ? 18.140 -31.826 39.353 1.00 60.59 481 GLU A CA 1
ATOM 3714 C C . GLU A 1 481 ? 18.973 -31.044 40.391 1.00 60.59 481 GLU A C 1
ATOM 3716 O O . GLU A 1 481 ? 18.740 -31.167 41.593 1.00 60.59 481 GLU A O 1
ATOM 3721 N N . GLN A 1 482 ? 19.888 -30.172 39.947 1.00 47.81 482 GLN A N 1
ATOM 3722 C CA . GLN A 1 482 ? 20.641 -29.261 40.824 1.00 47.81 482 GLN A CA 1
ATOM 3723 C C . GLN A 1 482 ? 19.799 -28.098 41.379 1.00 47.81 482 GLN A C 1
ATOM 3725 O O . GLN A 1 482 ? 20.095 -27.612 42.472 1.00 47.81 482 GLN A O 1
ATOM 3730 N N . ALA A 1 483 ? 18.769 -27.655 40.655 1.00 43.41 483 ALA A N 1
ATOM 3731 C CA . ALA A 1 483 ? 17.835 -26.612 41.085 1.00 43.41 483 ALA A CA 1
ATOM 3732 C C . ALA A 1 483 ? 16.728 -27.141 42.021 1.00 43.41 483 ALA A C 1
ATOM 3734 O O . ALA A 1 483 ? 16.106 -26.364 42.747 1.00 43.41 483 ALA A O 1
ATOM 3735 N N . GLY A 1 484 ? 16.496 -28.459 42.038 1.00 49.94 484 GLY A N 1
ATOM 3736 C CA . GLY A 1 484 ? 15.356 -29.074 42.722 1.00 49.94 484 GLY A CA 1
ATOM 3737 C C . GLY A 1 484 ? 14.027 -28.857 41.988 1.00 49.94 484 GLY A C 1
ATOM 3738 O O . GLY A 1 484 ? 12.970 -28.917 42.615 1.00 49.94 484 GLY A O 1
ATOM 3739 N N . GLU A 1 485 ? 14.081 -28.583 40.682 1.00 54.56 485 GLU A N 1
ATOM 3740 C CA . GLU A 1 485 ? 12.916 -28.355 39.826 1.00 54.56 485 GLU A CA 1
ATOM 3741 C C . GLU A 1 485 ? 12.527 -29.620 39.048 1.00 54.56 485 GLU A C 1
ATOM 3743 O O . GLU A 1 485 ? 13.368 -30.431 38.658 1.00 54.56 485 GLU A O 1
ATOM 3748 N N . ASP A 1 486 ? 11.232 -29.774 38.774 1.00 63.66 486 ASP A N 1
ATOM 3749 C CA . ASP A 1 486 ? 10.727 -30.843 37.916 1.00 63.66 486 ASP A CA 1
ATOM 3750 C C . ASP A 1 486 ? 10.910 -30.466 36.438 1.00 63.66 486 ASP A C 1
ATOM 3752 O O . ASP A 1 486 ? 10.148 -29.672 35.878 1.00 63.66 486 ASP A O 1
ATOM 3756 N N . TYR A 1 487 ? 11.921 -31.066 35.798 1.00 57.97 487 TYR A N 1
ATOM 3757 C CA . TYR A 1 487 ? 12.240 -30.866 34.380 1.00 57.97 487 TYR A CA 1
ATOM 3758 C C . TYR A 1 487 ? 11.017 -31.025 33.460 1.00 57.97 487 TYR A C 1
ATOM 3760 O O . TYR A 1 487 ? 10.911 -30.303 32.470 1.00 57.97 487 TYR A O 1
ATOM 3768 N N . SER A 1 488 ? 10.060 -31.904 33.792 1.00 65.69 488 SER A N 1
ATOM 3769 C CA . SER A 1 488 ? 8.879 -32.149 32.948 1.00 65.69 488 SER A CA 1
ATOM 3770 C C . SER A 1 488 ? 7.972 -30.921 32.783 1.0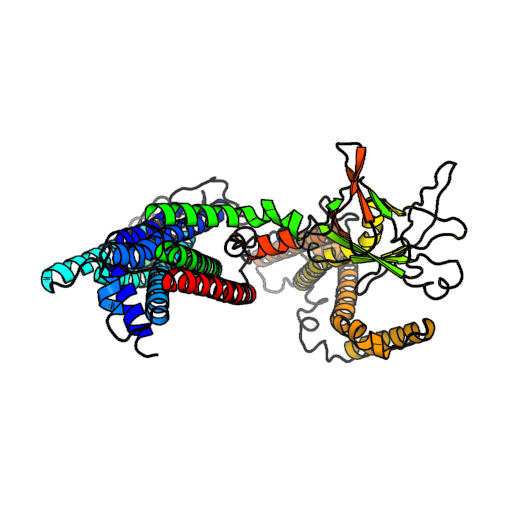0 65.69 488 SER A C 1
ATOM 3772 O O . SER A 1 488 ? 7.253 -30.819 31.791 1.00 65.69 488 SER A O 1
ATOM 3774 N N . GLN A 1 489 ? 8.041 -29.953 33.705 1.00 57.16 489 GLN A N 1
ATOM 3775 C CA . GLN A 1 489 ? 7.269 -28.709 33.628 1.00 57.16 489 GLN A CA 1
ATOM 3776 C C . GLN A 1 489 ? 7.915 -27.666 32.703 1.00 57.16 489 GLN A C 1
ATOM 3778 O O . GLN A 1 489 ? 7.201 -26.851 32.125 1.00 57.16 489 GLN A O 1
ATOM 3783 N N . ARG A 1 490 ? 9.247 -27.708 32.532 1.00 49.91 490 ARG A N 1
ATOM 3784 C CA . ARG A 1 490 ? 10.022 -26.765 31.696 1.00 49.91 490 ARG A CA 1
ATOM 3785 C C . ARG A 1 490 ? 10.507 -27.372 30.373 1.00 49.91 490 ARG A C 1
ATOM 3787 O O . ARG A 1 490 ? 10.964 -26.640 29.501 1.00 49.91 490 ARG A O 1
ATOM 3794 N N . GLU A 1 491 ? 10.363 -28.685 30.173 1.00 58.66 491 GLU A N 1
ATOM 3795 C CA . GLU A 1 491 ? 10.776 -29.401 28.954 1.00 58.66 491 GLU A CA 1
ATOM 3796 C C . GLU A 1 491 ? 10.198 -28.768 27.678 1.00 58.66 491 GLU A C 1
ATOM 3798 O O . GLU A 1 491 ? 10.925 -28.584 26.700 1.00 58.66 491 GLU A O 1
ATOM 3803 N N . GLY A 1 492 ? 8.924 -28.364 27.699 1.00 48.09 492 GLY A N 1
ATOM 3804 C CA . GLY A 1 492 ? 8.277 -27.703 26.562 1.00 48.09 492 GLY A CA 1
ATOM 3805 C C . GLY A 1 492 ? 8.828 -26.307 26.244 1.00 48.09 492 GLY A C 1
ATOM 3806 O O . GLY A 1 492 ? 8.847 -25.924 25.080 1.00 48.09 492 GLY A O 1
ATOM 3807 N N . GLU A 1 493 ? 9.313 -25.564 27.242 1.00 51.44 493 GLU A N 1
ATOM 3808 C CA . GLU A 1 493 ? 9.905 -24.230 27.053 1.00 51.44 493 GLU A CA 1
ATOM 3809 C C . GLU A 1 493 ? 11.351 -24.339 26.553 1.00 51.44 493 GLU A C 1
ATOM 3811 O O . GLU A 1 493 ? 11.741 -23.673 25.594 1.00 51.44 493 GLU A O 1
ATOM 3816 N N . LEU A 1 494 ? 12.133 -25.229 27.173 1.00 50.41 494 LEU A N 1
ATOM 3817 C CA . LEU A 1 494 ? 13.539 -25.463 26.839 1.00 50.41 494 LEU A CA 1
ATOM 3818 C C . LEU A 1 494 ? 13.700 -26.075 25.440 1.00 50.41 494 LEU A C 1
ATOM 3820 O O . LEU A 1 494 ? 14.545 -25.639 24.659 1.00 50.41 494 LEU A O 1
ATOM 3824 N N . THR A 1 495 ? 12.874 -27.062 25.077 1.00 55.38 495 THR A N 1
ATOM 3825 C CA . THR A 1 495 ? 12.997 -27.726 23.767 1.00 55.38 495 THR A CA 1
ATOM 3826 C C . THR A 1 495 ? 12.457 -26.904 22.596 1.00 55.38 495 THR A C 1
ATOM 3828 O O . THR A 1 495 ? 12.889 -27.141 21.467 1.00 55.38 495 THR A O 1
ATOM 3831 N N . ALA A 1 496 ? 11.592 -25.909 22.836 1.00 48.31 496 ALA A N 1
ATOM 3832 C CA . ALA A 1 496 ? 10.985 -25.085 21.786 1.00 48.31 496 ALA A CA 1
ATOM 3833 C C . ALA A 1 496 ? 12.011 -24.373 20.885 1.00 48.31 496 ALA A C 1
ATOM 3835 O O . ALA A 1 496 ? 11.810 -24.297 19.676 1.00 48.31 496 ALA A O 1
ATOM 3836 N N . ASN A 1 497 ? 13.122 -23.895 21.459 1.00 53.03 497 ASN A N 1
ATOM 3837 C CA . ASN A 1 497 ? 14.159 -23.141 20.740 1.00 53.03 497 ASN A CA 1
ATOM 3838 C C . ASN A 1 497 ? 15.471 -23.927 20.542 1.00 53.03 497 ASN A C 1
ATOM 3840 O O . ASN A 1 497 ? 16.461 -23.360 20.088 1.00 53.03 497 ASN A O 1
ATOM 3844 N N . LEU A 1 498 ? 15.514 -25.223 20.877 1.00 60.66 498 LEU A N 1
ATOM 3845 C CA . LEU A 1 498 ? 16.759 -26.007 20.900 1.00 60.66 498 LEU A CA 1
ATOM 3846 C C . LEU A 1 498 ? 17.443 -26.117 19.524 1.00 60.66 498 LEU A C 1
ATOM 3848 O O . LEU A 1 498 ? 18.667 -26.065 19.447 1.00 60.66 498 LEU A O 1
ATOM 3852 N N . ILE A 1 499 ? 16.661 -26.222 18.443 1.00 63.62 499 ILE A N 1
ATOM 3853 C CA . ILE A 1 499 ? 17.187 -26.242 17.066 1.00 63.62 499 ILE A CA 1
ATOM 3854 C C . ILE A 1 499 ? 17.909 -24.920 16.757 1.00 63.62 499 ILE A C 1
ATOM 3856 O O . ILE A 1 499 ? 19.043 -24.932 16.286 1.00 63.62 499 ILE A O 1
ATOM 3860 N N . ASP A 1 500 ? 17.276 -23.793 17.087 1.00 59.09 500 ASP A N 1
ATOM 3861 C CA . ASP A 1 500 ? 17.810 -22.441 16.895 1.00 59.09 500 ASP A CA 1
ATOM 3862 C C . ASP A 1 500 ? 19.067 -22.173 17.737 1.00 59.09 500 ASP A C 1
ATOM 3864 O O . ASP A 1 500 ? 19.973 -21.482 17.280 1.00 59.09 500 ASP A O 1
ATOM 3868 N N . ILE A 1 501 ? 19.134 -22.714 18.958 1.00 61.78 501 ILE A N 1
ATOM 3869 C CA . ILE A 1 501 ? 20.298 -22.577 19.847 1.00 61.78 501 ILE A CA 1
ATOM 3870 C C . ILE A 1 501 ? 21.507 -23.313 19.258 1.00 61.78 501 ILE A C 1
ATOM 3872 O O . ILE A 1 501 ? 22.548 -22.696 19.055 1.00 61.78 501 ILE A O 1
ATOM 3876 N N . ILE A 1 502 ? 21.357 -24.600 18.918 1.00 67.00 502 ILE A N 1
ATOM 3877 C CA . ILE A 1 502 ? 22.442 -25.399 18.316 1.00 67.00 502 ILE A CA 1
ATOM 3878 C C . ILE A 1 502 ? 22.884 -24.784 16.982 1.00 67.00 502 ILE A C 1
ATOM 3880 O O . ILE A 1 502 ? 24.077 -24.707 16.704 1.00 67.00 502 ILE A O 1
ATOM 3884 N N . ARG A 1 503 ? 21.931 -24.295 16.176 1.00 69.62 503 ARG A N 1
ATOM 3885 C CA . ARG A 1 503 ? 22.227 -23.589 14.926 1.00 69.62 503 ARG A CA 1
ATOM 3886 C C . ARG A 1 503 ? 23.098 -22.350 15.156 1.00 69.62 503 ARG A C 1
ATOM 3888 O O . ARG A 1 503 ? 24.071 -22.185 14.434 1.00 69.62 503 ARG A O 1
ATOM 3895 N N . ARG A 1 504 ? 22.771 -21.488 16.127 1.00 68.12 504 ARG A N 1
ATOM 3896 C CA . ARG A 1 504 ? 23.553 -20.263 16.393 1.00 68.12 504 ARG A CA 1
ATOM 3897 C C . ARG A 1 504 ? 24.957 -20.567 16.896 1.00 68.12 504 ARG A C 1
ATOM 3899 O O . ARG A 1 504 ? 25.899 -19.951 16.422 1.00 68.12 504 ARG A O 1
ATOM 3906 N N . GLU A 1 505 ? 25.101 -21.548 17.784 1.00 72.06 505 GLU A N 1
ATOM 3907 C CA . GLU A 1 505 ? 26.419 -21.990 18.257 1.00 72.06 505 GLU A CA 1
ATOM 3908 C C . GLU A 1 505 ? 27.285 -22.497 17.086 1.00 72.06 505 GLU A C 1
ATOM 3910 O O . GLU A 1 505 ? 28.463 -22.162 17.005 1.00 72.06 505 GLU A O 1
ATOM 3915 N N . LYS A 1 506 ? 26.688 -23.201 16.112 1.00 77.75 506 LYS A N 1
ATOM 3916 C CA . LYS A 1 506 ? 27.365 -23.621 14.871 1.00 77.75 506 LYS A CA 1
ATOM 3917 C C . LYS A 1 506 ? 27.672 -22.466 13.907 1.00 77.75 506 LYS A C 1
ATOM 3919 O O . LYS A 1 506 ? 28.755 -22.443 13.329 1.00 77.75 506 LYS A O 1
ATOM 3924 N N . GLU A 1 507 ? 26.761 -21.501 13.746 1.00 76.12 507 GLU A N 1
ATOM 3925 C CA . GLU A 1 507 ? 27.011 -20.266 12.978 1.00 76.12 507 GLU A CA 1
ATOM 3926 C C . GLU A 1 507 ? 28.190 -19.473 13.592 1.00 76.12 507 GLU A C 1
ATOM 3928 O O . GLU A 1 507 ? 29.027 -18.946 12.862 1.00 76.12 507 GLU A O 1
ATOM 3933 N N . GLU A 1 508 ? 28.310 -19.432 14.923 1.00 78.25 508 GLU A N 1
ATOM 3934 C CA . GLU A 1 508 ? 29.433 -18.801 15.632 1.00 78.25 508 GLU A CA 1
ATOM 3935 C C . GLU A 1 508 ? 30.752 -19.575 15.492 1.00 78.25 508 GLU A C 1
ATOM 3937 O O . GLU A 1 508 ? 31.768 -18.956 15.169 1.00 78.25 508 GLU A O 1
ATOM 3942 N N . GLU A 1 509 ? 30.753 -20.903 15.678 1.00 83.88 509 GLU A N 1
ATOM 3943 C CA . GLU A 1 509 ? 31.927 -21.766 15.443 1.00 83.88 509 GLU A CA 1
ATOM 3944 C C . GLU A 1 509 ? 32.502 -21.544 14.032 1.00 83.88 509 GLU A C 1
ATOM 3946 O O . GLU A 1 509 ? 33.698 -21.283 13.879 1.00 83.88 509 GLU A O 1
ATOM 3951 N N . MET A 1 510 ? 31.635 -21.553 13.014 1.00 82.00 510 MET A N 1
ATOM 3952 C CA . MET A 1 510 ? 32.019 -21.364 11.613 1.00 82.00 510 MET A CA 1
ATOM 3953 C C . MET A 1 510 ? 32.586 -19.965 11.341 1.00 82.00 510 MET A C 1
ATOM 3955 O O . MET A 1 510 ? 33.571 -19.831 10.621 1.00 82.00 510 MET A O 1
ATOM 3959 N N . VAL A 1 511 ? 32.024 -18.909 11.940 1.00 85.69 511 VAL A N 1
ATOM 3960 C CA . VAL A 1 511 ? 32.570 -17.545 11.807 1.00 85.69 511 VAL A CA 1
ATOM 3961 C C . VAL A 1 511 ? 33.958 -17.418 12.444 1.00 85.69 511 VAL A C 1
ATOM 3963 O O . VAL A 1 511 ? 34.814 -16.729 11.887 1.00 85.69 511 VAL A O 1
ATOM 3966 N N . GLN A 1 512 ? 34.226 -18.097 13.565 1.00 87.56 512 GLN A N 1
ATOM 3967 C CA . GLN A 1 512 ? 35.576 -18.125 14.147 1.00 87.56 512 GLN A CA 1
ATOM 3968 C C . GLN A 1 512 ? 36.572 -18.877 13.254 1.00 87.56 512 GLN A C 1
ATOM 3970 O O . GLN A 1 512 ? 37.711 -18.431 13.103 1.00 87.56 512 GLN A O 1
ATOM 3975 N N . GLU A 1 513 ? 36.151 -19.977 12.626 1.00 88.00 513 GLU A N 1
ATOM 3976 C CA . GLU A 1 513 ? 36.972 -20.702 11.652 1.00 88.00 513 GLU A CA 1
ATOM 3977 C C . GLU A 1 513 ? 37.272 -19.841 10.414 1.00 88.00 513 GLU A C 1
ATOM 3979 O O . GLU A 1 513 ? 38.434 -19.704 10.033 1.00 88.00 513 GLU A O 1
ATOM 3984 N N . ILE A 1 514 ? 36.264 -19.159 9.859 1.00 87.69 514 ILE A N 1
ATOM 3985 C CA . ILE A 1 514 ? 36.425 -18.196 8.757 1.00 87.69 514 ILE A CA 1
ATOM 3986 C C . ILE A 1 514 ? 37.431 -17.099 9.125 1.00 87.69 514 ILE A C 1
ATOM 3988 O O . ILE A 1 514 ? 38.304 -16.787 8.320 1.00 87.69 514 ILE A O 1
ATOM 3992 N N . TYR A 1 515 ? 37.361 -16.523 10.331 1.00 89.44 515 TYR A N 1
ATOM 3993 C CA . TYR A 1 515 ? 38.338 -15.519 10.769 1.00 89.44 515 TYR A CA 1
ATOM 3994 C C . TYR A 1 515 ? 39.760 -16.083 10.868 1.00 89.44 515 TYR A C 1
ATOM 3996 O O . TYR A 1 515 ? 40.703 -15.414 10.451 1.00 89.44 515 TYR A O 1
ATOM 4004 N N . LEU A 1 516 ? 39.921 -17.311 11.371 1.00 89.81 516 LEU A N 1
ATOM 4005 C CA . LEU A 1 516 ? 41.223 -17.974 11.444 1.00 89.81 516 LEU A CA 1
ATOM 4006 C C . LEU A 1 516 ? 41.818 -18.214 10.046 1.00 89.81 516 LEU A C 1
ATOM 4008 O O . LEU A 1 516 ? 43.015 -18.013 9.852 1.00 89.81 516 LEU A O 1
ATOM 4012 N N . LYS A 1 517 ? 40.992 -18.615 9.074 1.00 86.75 517 LYS A N 1
ATOM 4013 C CA . LYS A 1 517 ? 41.396 -18.831 7.676 1.00 86.75 517 LYS A CA 1
ATOM 4014 C C . LYS A 1 517 ? 41.720 -17.531 6.943 1.00 86.75 517 LYS A C 1
ATOM 4016 O O . LYS A 1 517 ? 42.741 -17.444 6.265 1.00 86.75 517 LYS A O 1
ATOM 4021 N N . LEU A 1 518 ? 40.911 -16.497 7.161 1.00 86.50 518 LEU A N 1
ATOM 4022 C CA . LEU A 1 518 ? 41.129 -15.147 6.643 1.00 86.50 518 LEU A CA 1
ATOM 4023 C C . LEU A 1 518 ? 42.474 -14.564 7.107 1.00 86.50 518 LEU A C 1
ATOM 4025 O O . LEU A 1 518 ? 43.181 -13.952 6.311 1.00 86.50 518 LEU A O 1
ATOM 4029 N N . ASP A 1 519 ? 42.842 -14.793 8.372 1.00 86.38 519 ASP A N 1
ATOM 4030 C CA . ASP A 1 519 ? 44.123 -14.352 8.939 1.00 86.38 519 ASP A CA 1
ATOM 4031 C C . ASP A 1 519 ? 45.317 -15.213 8.471 1.00 86.38 519 ASP A C 1
ATOM 4033 O O . ASP A 1 519 ? 46.445 -14.725 8.433 1.00 86.38 519 ASP A O 1
ATOM 4037 N N . GLN A 1 520 ? 45.097 -16.479 8.092 1.00 86.81 520 GLN A N 1
ATOM 4038 C CA . GLN A 1 520 ? 46.136 -17.346 7.510 1.00 86.81 520 GLN A CA 1
ATOM 4039 C C . GLN A 1 520 ? 46.461 -16.973 6.057 1.00 86.81 520 GLN A C 1
ATOM 4041 O O . GLN A 1 520 ? 47.633 -16.937 5.685 1.00 86.81 520 GLN A O 1
ATOM 4046 N N . ASN A 1 521 ? 45.436 -16.661 5.258 1.00 84.94 521 ASN A N 1
ATOM 4047 C CA . ASN A 1 521 ? 45.541 -16.478 3.805 1.00 84.94 521 ASN A CA 1
ATOM 4048 C C . ASN A 1 521 ? 45.514 -14.993 3.375 1.00 84.94 521 ASN A C 1
ATOM 4050 O O . ASN A 1 521 ? 45.348 -14.680 2.195 1.00 84.94 521 ASN A O 1
ATOM 4054 N N . GLU A 1 522 ? 45.693 -14.063 4.323 1.00 83.31 522 GLU A N 1
ATOM 4055 C CA . GLU A 1 522 ? 45.537 -12.611 4.133 1.00 83.31 522 GLU A CA 1
ATOM 4056 C C . GLU A 1 522 ? 46.302 -12.057 2.915 1.00 83.31 522 GLU A C 1
ATOM 4058 O O . GLU A 1 522 ? 45.796 -11.190 2.201 1.00 83.31 522 GLU A O 1
ATOM 4063 N N . VAL A 1 523 ? 47.526 -12.536 2.669 1.00 81.62 523 VAL A N 1
ATOM 4064 C CA . VAL A 1 523 ? 48.387 -12.025 1.589 1.00 81.62 523 VAL A CA 1
ATOM 4065 C C . VAL A 1 523 ? 47.843 -12.397 0.208 1.00 81.62 523 VAL A C 1
ATOM 4067 O O . VAL A 1 523 ? 47.776 -11.535 -0.665 1.00 81.62 523 VAL A O 1
ATOM 4070 N N . GLU A 1 524 ? 47.424 -13.647 0.015 1.00 79.75 524 GLU A N 1
ATOM 4071 C CA . GLU A 1 524 ? 46.925 -14.154 -1.271 1.00 79.75 524 GLU A CA 1
ATOM 4072 C C . GLU A 1 524 ? 45.546 -13.566 -1.599 1.00 79.75 524 GLU A C 1
ATOM 4074 O O . GLU A 1 524 ? 45.295 -13.154 -2.733 1.00 79.75 524 GLU A O 1
ATOM 4079 N N . LEU A 1 525 ? 44.687 -13.419 -0.584 1.00 80.81 525 LEU A N 1
ATOM 4080 C CA . LEU A 1 525 ? 43.368 -12.793 -0.706 1.00 80.81 525 LEU A CA 1
ATOM 4081 C C . LEU A 1 525 ? 43.455 -11.297 -1.055 1.00 80.81 525 LEU A C 1
ATOM 4083 O O . LEU A 1 525 ? 42.721 -10.820 -1.918 1.00 80.81 525 LEU A O 1
ATOM 4087 N N . ARG A 1 526 ? 44.401 -10.553 -0.462 1.00 78.25 526 ARG A N 1
ATOM 4088 C CA . ARG A 1 526 ? 44.663 -9.141 -0.817 1.00 78.25 526 ARG A CA 1
ATOM 4089 C C . ARG A 1 526 ? 45.166 -8.954 -2.255 1.00 78.25 526 ARG A C 1
ATOM 4091 O O . ARG A 1 526 ? 45.020 -7.859 -2.798 1.00 78.25 526 ARG A O 1
ATOM 4098 N N . LEU A 1 527 ? 45.784 -9.982 -2.843 1.00 80.75 527 LEU A N 1
ATOM 4099 C CA . LEU A 1 527 ? 46.287 -9.990 -4.223 1.00 80.75 527 LEU A CA 1
ATOM 4100 C C . LEU A 1 527 ? 45.266 -10.547 -5.235 1.00 80.75 527 LEU A C 1
ATOM 4102 O O . LEU A 1 527 ? 45.492 -10.434 -6.440 1.00 80.75 527 LEU A O 1
ATOM 4106 N N . GLY A 1 528 ? 44.158 -11.132 -4.763 1.00 80.25 528 GLY A N 1
ATOM 4107 C CA . GLY A 1 528 ? 43.174 -11.833 -5.595 1.00 80.25 528 GLY A CA 1
ATOM 4108 C C . GLY A 1 528 ? 43.667 -13.180 -6.145 1.00 80.25 528 GLY A C 1
ATOM 4109 O O . GLY A 1 528 ? 43.104 -13.694 -7.106 1.00 80.25 528 GLY A O 1
ATOM 4110 N N . GLU A 1 529 ? 44.741 -13.736 -5.578 1.00 80.56 529 GLU A N 1
ATOM 4111 C CA . GLU A 1 529 ? 45.446 -14.920 -6.102 1.00 80.56 529 GLU A CA 1
ATOM 4112 C C . GLU A 1 529 ? 45.052 -16.231 -5.401 1.00 80.56 529 GLU A C 1
ATOM 4114 O O . GLU A 1 529 ? 45.473 -17.309 -5.820 1.00 80.56 529 GLU A O 1
ATOM 4119 N N . TYR A 1 530 ? 44.214 -16.155 -4.365 1.00 82.06 530 TYR A N 1
ATOM 4120 C CA . TYR A 1 530 ? 43.714 -17.321 -3.640 1.00 82.06 530 TYR A CA 1
ATOM 4121 C C . TYR A 1 530 ? 42.817 -18.204 -4.528 1.00 82.06 530 TYR A C 1
ATOM 4123 O O . TYR A 1 530 ? 41.941 -17.702 -5.232 1.00 82.06 530 TYR A O 1
ATOM 4131 N N . GLU A 1 531 ? 43.056 -19.521 -4.511 1.00 79.12 531 GLU A N 1
ATOM 4132 C CA . GLU A 1 531 ? 42.400 -20.530 -5.373 1.00 79.12 531 GLU A CA 1
ATOM 4133 C C . GLU A 1 531 ? 42.435 -20.226 -6.897 1.00 79.12 531 GLU A C 1
ATOM 4135 O O . GLU A 1 531 ? 41.706 -20.837 -7.684 1.00 79.12 531 GLU A O 1
ATOM 4140 N N . LEU A 1 532 ? 43.310 -19.321 -7.357 1.00 81.06 532 LEU A N 1
ATOM 4141 C CA . LEU A 1 532 ? 43.423 -18.966 -8.772 1.00 81.06 532 LEU A CA 1
ATOM 4142 C C . LEU A 1 532 ? 44.080 -20.099 -9.581 1.00 81.06 532 LEU A C 1
ATOM 4144 O O . LEU A 1 532 ? 45.299 -20.257 -9.567 1.00 81.06 532 LEU A O 1
ATOM 4148 N N . ASP A 1 533 ? 43.285 -20.829 -10.370 1.00 80.38 533 ASP A N 1
ATOM 4149 C CA . ASP A 1 533 ? 43.799 -21.622 -11.495 1.00 80.38 533 ASP A CA 1
ATOM 4150 C C . ASP A 1 533 ? 43.849 -20.752 -12.774 1.00 80.38 533 ASP A C 1
ATOM 4152 O O . ASP A 1 533 ? 42.783 -20.370 -13.287 1.00 80.38 533 ASP A O 1
ATOM 4156 N N . PRO A 1 534 ? 45.050 -20.411 -13.291 1.00 74.44 534 PRO A N 1
ATOM 4157 C CA . PRO A 1 534 ? 45.229 -19.663 -14.537 1.00 74.44 534 PRO A CA 1
ATOM 4158 C C . PRO A 1 534 ? 45.157 -20.553 -15.794 1.00 74.44 534 PRO A C 1
ATOM 4160 O O . PRO A 1 534 ? 45.295 -20.057 -16.913 1.00 74.44 534 PRO A O 1
ATOM 4163 N N . SER A 1 535 ? 44.981 -21.871 -15.652 1.00 77.00 535 SER A N 1
ATOM 4164 C CA . SER A 1 535 ? 45.072 -22.827 -16.761 1.00 77.00 535 SER A CA 1
ATOM 4165 C C . SER A 1 535 ? 43.930 -22.666 -17.773 1.00 77.00 535 SER A C 1
ATOM 4167 O O . SER A 1 535 ? 42.835 -23.192 -17.589 1.00 77.00 535 SER A O 1
ATOM 4169 N N . GLY A 1 536 ? 44.205 -21.994 -18.894 1.00 74.38 536 GLY A N 1
ATOM 4170 C CA . GLY A 1 536 ? 43.281 -21.898 -20.034 1.00 74.38 536 GLY A CA 1
ATOM 4171 C C . GLY A 1 536 ? 42.285 -20.734 -19.992 1.00 74.38 536 GLY A C 1
ATOM 4172 O O . GLY A 1 536 ? 41.324 -20.755 -20.758 1.00 74.38 536 GLY A O 1
ATOM 4173 N N . LYS A 1 537 ? 42.517 -19.735 -19.134 1.00 79.75 537 LYS A N 1
ATOM 4174 C CA . LYS A 1 537 ? 41.805 -18.444 -19.117 1.00 79.75 537 LYS A CA 1
ATOM 4175 C C . LYS A 1 537 ? 42.578 -17.384 -19.915 1.00 79.75 537 LYS A C 1
ATOM 4177 O O . LYS A 1 537 ? 43.776 -17.560 -20.146 1.00 79.75 537 LYS A O 1
ATOM 4182 N N . SER A 1 538 ? 41.916 -16.312 -20.350 1.00 84.44 538 SER A N 1
ATOM 4183 C CA . SER A 1 538 ? 42.601 -15.132 -20.897 1.00 84.44 538 SER A CA 1
ATOM 4184 C C . SER A 1 538 ? 43.164 -14.243 -19.780 1.00 84.44 538 SER A C 1
ATOM 4186 O O . SER A 1 538 ? 42.779 -14.386 -18.618 1.00 84.44 538 SER A O 1
ATOM 4188 N N . ASP A 1 539 ? 44.080 -13.334 -20.125 1.00 82.12 539 ASP A N 1
ATOM 4189 C CA . ASP A 1 539 ? 44.634 -12.371 -19.161 1.00 82.12 539 ASP A CA 1
ATOM 4190 C C . ASP A 1 539 ? 43.526 -11.462 -18.584 1.00 82.12 539 ASP A C 1
ATOM 4192 O O . ASP A 1 539 ? 43.510 -11.219 -17.377 1.00 82.12 539 ASP A O 1
ATOM 4196 N N . ASP A 1 540 ? 42.549 -11.068 -19.413 1.00 81.00 540 ASP A N 1
ATOM 4197 C CA . ASP A 1 540 ? 41.381 -10.269 -19.011 1.00 81.00 540 ASP A CA 1
ATOM 4198 C C . ASP A 1 540 ? 40.494 -11.030 -17.995 1.00 81.00 540 ASP A C 1
ATOM 4200 O O . ASP A 1 540 ? 40.127 -10.476 -16.960 1.00 81.00 540 ASP A O 1
ATOM 4204 N N . ASP A 1 541 ? 40.218 -12.327 -18.223 1.00 80.75 541 ASP A N 1
ATOM 4205 C CA . ASP A 1 541 ? 39.449 -13.174 -17.281 1.00 80.75 541 ASP A CA 1
ATOM 4206 C C . ASP A 1 541 ? 40.160 -13.320 -15.918 1.00 80.75 541 ASP A C 1
ATOM 4208 O O . ASP A 1 541 ? 39.525 -13.509 -14.875 1.00 80.75 541 ASP A O 1
ATOM 4212 N N . ILE A 1 542 ? 41.499 -13.303 -15.920 1.00 83.12 542 ILE A N 1
ATOM 4213 C CA . ILE A 1 542 ? 42.321 -13.394 -14.707 1.00 83.12 542 ILE A CA 1
ATOM 4214 C C . ILE A 1 542 ? 42.298 -12.064 -13.947 1.00 83.12 542 ILE A C 1
ATOM 4216 O O . ILE A 1 542 ? 42.227 -12.079 -12.716 1.00 83.12 542 ILE A O 1
ATOM 4220 N N . GLU A 1 543 ? 42.341 -10.927 -14.645 1.00 84.69 543 GLU A N 1
ATOM 4221 C CA . GLU A 1 543 ? 42.230 -9.601 -14.031 1.00 84.69 543 GLU A CA 1
ATOM 4222 C C . GLU A 1 543 ? 40.829 -9.386 -13.429 1.00 84.69 543 GLU A C 1
ATOM 4224 O O . GLU A 1 543 ? 40.731 -9.040 -12.250 1.00 84.69 543 GLU A O 1
ATOM 4229 N N . GLU A 1 544 ? 39.756 -9.734 -14.152 1.00 83.44 544 GLU A N 1
ATOM 4230 C CA . GLU A 1 544 ? 38.380 -9.668 -13.635 1.00 83.44 544 GLU A CA 1
ATOM 4231 C C . GLU A 1 544 ? 38.192 -10.553 -12.387 1.00 83.44 544 GLU A C 1
ATOM 4233 O O . GLU A 1 544 ? 37.654 -10.103 -11.372 1.00 83.44 544 GLU A O 1
ATOM 4238 N N . PHE A 1 545 ? 38.691 -11.797 -12.405 1.00 84.50 545 PHE A N 1
ATOM 4239 C CA . PHE A 1 545 ? 38.625 -12.682 -11.236 1.00 84.50 545 PHE A CA 1
ATOM 4240 C C . PHE A 1 545 ? 39.362 -12.095 -10.023 1.00 84.50 545 PHE A C 1
ATOM 4242 O O . PHE A 1 545 ? 38.852 -12.174 -8.902 1.00 84.50 545 PHE A O 1
ATOM 4249 N N . LYS A 1 546 ? 40.538 -11.483 -10.230 1.00 84.50 546 LYS A N 1
ATOM 4250 C CA . LYS A 1 546 ? 41.311 -10.828 -9.163 1.00 84.50 546 LYS A CA 1
ATOM 4251 C C . LYS A 1 546 ? 40.571 -9.630 -8.572 1.00 84.50 546 LYS A C 1
ATOM 4253 O O . LYS A 1 546 ? 40.557 -9.484 -7.348 1.00 84.50 546 LYS A O 1
ATOM 4258 N N . GLU A 1 547 ? 39.938 -8.799 -9.402 1.00 83.12 547 GLU A N 1
ATOM 4259 C CA . GLU A 1 547 ? 39.119 -7.679 -8.924 1.00 83.12 547 GLU A CA 1
ATOM 4260 C C . GLU A 1 547 ? 37.906 -8.167 -8.119 1.00 83.12 547 GLU A C 1
ATOM 4262 O O . GLU A 1 547 ? 37.685 -7.687 -7.004 1.00 83.12 547 GLU A O 1
ATOM 4267 N N . GLN A 1 548 ? 37.178 -9.179 -8.610 1.00 81.75 548 GLN A N 1
ATOM 4268 C CA . GLN A 1 548 ? 36.035 -9.766 -7.899 1.00 81.75 548 GLN A CA 1
ATOM 4269 C C . GLN A 1 548 ? 36.441 -10.403 -6.555 1.00 81.75 548 GLN A C 1
ATOM 4271 O O . GLN A 1 548 ? 35.799 -10.143 -5.533 1.00 81.75 548 GLN A O 1
ATOM 4276 N N . GLN A 1 549 ? 37.518 -11.201 -6.519 1.00 84.31 549 GLN A N 1
ATOM 4277 C CA . GLN A 1 549 ? 38.085 -11.773 -5.284 1.00 84.31 549 GLN A CA 1
ATOM 4278 C C . GLN A 1 549 ? 38.413 -10.675 -4.263 1.00 84.31 549 GLN A C 1
ATOM 4280 O O . GLN A 1 549 ? 37.986 -10.735 -3.107 1.00 84.31 549 GLN A O 1
ATOM 4285 N N . LYS A 1 550 ? 39.124 -9.633 -4.704 1.00 83.38 550 LYS A N 1
ATOM 4286 C CA . LYS A 1 550 ? 39.543 -8.523 -3.847 1.00 83.38 550 LYS A CA 1
ATOM 4287 C C . LYS A 1 550 ? 38.351 -7.730 -3.301 1.00 83.38 550 LYS A C 1
ATOM 4289 O O . LYS A 1 550 ? 38.323 -7.447 -2.104 1.00 83.38 550 LYS A O 1
ATOM 4294 N N . ALA A 1 551 ? 37.351 -7.425 -4.129 1.00 79.06 551 ALA A N 1
ATOM 4295 C CA . ALA A 1 551 ? 36.131 -6.740 -3.697 1.00 79.06 551 ALA A CA 1
ATOM 4296 C C . ALA A 1 551 ? 35.369 -7.550 -2.630 1.00 79.06 551 ALA A C 1
ATOM 4298 O O . ALA A 1 551 ? 34.958 -7.004 -1.601 1.00 79.06 551 ALA A O 1
ATOM 4299 N N . ARG A 1 552 ? 35.251 -8.875 -2.813 1.00 82.25 552 ARG A N 1
ATOM 4300 C CA . ARG A 1 552 ? 34.651 -9.773 -1.811 1.00 82.25 552 ARG A CA 1
ATOM 4301 C C . ARG A 1 552 ? 35.468 -9.825 -0.515 1.00 82.25 552 ARG A C 1
ATOM 4303 O O . ARG A 1 552 ? 34.878 -9.782 0.564 1.00 82.25 552 ARG A O 1
ATOM 4310 N N . TYR A 1 553 ? 36.800 -9.863 -0.590 1.00 85.31 553 TYR A N 1
ATOM 4311 C CA . TYR A 1 553 ? 37.682 -9.814 0.584 1.00 85.31 553 TYR A CA 1
ATOM 4312 C C . TYR A 1 553 ? 37.542 -8.496 1.369 1.00 85.31 553 TYR A C 1
ATOM 4314 O O . TYR A 1 553 ? 37.397 -8.519 2.594 1.00 85.31 553 TYR A O 1
ATOM 4322 N N . GLU A 1 554 ? 37.531 -7.347 0.685 1.00 83.81 554 GLU A N 1
ATOM 4323 C CA . GLU A 1 554 ? 37.313 -6.035 1.312 1.00 83.81 554 GLU A CA 1
ATOM 4324 C C . GLU A 1 554 ? 35.934 -5.971 1.990 1.00 83.81 554 GLU A C 1
ATOM 4326 O O . GLU A 1 554 ? 35.816 -5.528 3.139 1.00 83.81 554 GLU A O 1
ATOM 4331 N N . HIS A 1 555 ? 34.905 -6.515 1.337 1.00 78.00 555 HIS A N 1
ATOM 4332 C CA . HIS A 1 555 ? 33.571 -6.638 1.908 1.00 78.00 555 HIS A CA 1
ATOM 4333 C C . HIS A 1 555 ? 33.524 -7.556 3.152 1.00 78.00 555 HIS A C 1
ATOM 4335 O O . HIS A 1 555 ? 32.912 -7.198 4.164 1.00 78.00 555 HIS A O 1
ATOM 4341 N N . LEU A 1 556 ? 34.214 -8.703 3.131 1.00 83.31 556 LEU A N 1
ATOM 4342 C CA . LEU A 1 556 ? 34.314 -9.623 4.272 1.00 83.31 556 LEU A CA 1
ATOM 4343 C C . LEU A 1 556 ? 35.007 -8.968 5.479 1.00 83.31 556 LEU A C 1
ATOM 4345 O O . LEU A 1 556 ? 34.526 -9.086 6.610 1.00 83.31 556 LEU A O 1
ATOM 4349 N N . GLN A 1 557 ? 36.098 -8.230 5.250 1.00 83.19 557 GLN A N 1
ATOM 4350 C CA . GLN A 1 557 ? 36.786 -7.473 6.303 1.00 83.19 557 GLN A CA 1
ATOM 4351 C C . GLN A 1 557 ? 35.903 -6.351 6.872 1.00 83.19 557 GLN A C 1
ATOM 4353 O O . GLN A 1 557 ? 35.923 -6.100 8.080 1.00 83.19 557 GLN A O 1
ATOM 4358 N N . TYR A 1 558 ? 35.072 -5.707 6.046 1.00 81.06 558 TYR A N 1
ATOM 4359 C CA . TYR A 1 558 ? 34.126 -4.695 6.519 1.00 81.06 558 TYR A CA 1
ATOM 4360 C C . TYR A 1 558 ? 33.019 -5.307 7.404 1.00 81.06 558 TYR A C 1
ATOM 4362 O O . TYR A 1 558 ? 32.747 -4.784 8.490 1.00 81.06 558 TYR A O 1
ATOM 4370 N N . LEU A 1 559 ? 32.455 -6.462 7.018 1.00 78.62 559 LEU A N 1
ATOM 4371 C CA . LEU A 1 559 ? 31.524 -7.232 7.858 1.00 78.62 559 LEU A CA 1
ATOM 4372 C C . LEU A 1 559 ? 32.157 -7.658 9.194 1.00 78.62 559 LEU A C 1
ATOM 4374 O O . LEU A 1 559 ? 31.550 -7.461 10.251 1.00 78.62 559 LEU A O 1
ATOM 4378 N N . ARG A 1 560 ? 33.392 -8.181 9.165 1.00 83.62 560 ARG A N 1
ATOM 4379 C CA . ARG A 1 560 ? 34.175 -8.532 10.364 1.00 83.62 560 ARG A CA 1
ATOM 4380 C C . ARG A 1 560 ? 34.339 -7.330 11.293 1.00 83.62 560 ARG A C 1
ATOM 4382 O O . ARG A 1 560 ? 34.076 -7.444 12.491 1.00 83.62 560 ARG A O 1
ATOM 4389 N N . GLY A 1 561 ? 34.698 -6.170 10.742 1.00 79.94 561 GLY A N 1
ATOM 4390 C CA . GLY A 1 561 ? 34.841 -4.923 11.492 1.00 79.94 561 GLY A CA 1
ATOM 4391 C C . GLY A 1 561 ? 33.566 -4.523 12.242 1.00 79.94 561 GLY A C 1
ATOM 4392 O O . GLY A 1 561 ? 33.642 -4.149 13.410 1.00 79.94 561 GLY A O 1
ATOM 4393 N N . GLN A 1 562 ? 32.387 -4.667 11.625 1.00 75.75 562 GLN A N 1
ATOM 4394 C CA . GLN A 1 562 ? 31.094 -4.412 12.284 1.00 75.75 562 GLN A CA 1
ATOM 4395 C C . GLN A 1 562 ? 30.765 -5.440 13.371 1.00 75.75 562 GLN A C 1
ATOM 4397 O O . GLN A 1 562 ? 30.339 -5.080 14.475 1.00 75.75 562 GLN A O 1
ATOM 4402 N N . ALA A 1 563 ? 30.988 -6.727 13.087 1.00 76.56 563 ALA A N 1
ATOM 4403 C CA . ALA A 1 563 ? 30.765 -7.796 14.054 1.00 76.56 563 ALA A CA 1
ATOM 4404 C C . ALA A 1 563 ? 31.622 -7.593 15.318 1.00 76.56 563 ALA A C 1
ATOM 4406 O O . ALA A 1 563 ? 31.128 -7.800 16.428 1.00 76.56 563 ALA A O 1
ATOM 4407 N N . GLN A 1 564 ? 32.848 -7.081 15.165 1.00 80.00 564 GLN A N 1
ATOM 4408 C CA . GLN A 1 564 ? 33.791 -6.791 16.251 1.00 80.00 564 GLN A CA 1
ATOM 4409 C C . GLN A 1 564 ? 33.551 -5.465 17.006 1.00 80.00 564 GLN A C 1
ATOM 4411 O O . GLN A 1 564 ? 34.190 -5.245 18.030 1.00 80.00 564 GLN A O 1
ATOM 4416 N N . MET A 1 565 ? 32.638 -4.579 16.576 1.00 73.00 565 MET A N 1
ATOM 4417 C CA . MET A 1 565 ? 32.395 -3.317 17.302 1.00 73.00 565 MET A CA 1
ATOM 4418 C C . MET A 1 565 ? 31.793 -3.540 18.702 1.00 73.00 565 MET A C 1
ATOM 4420 O O . MET A 1 565 ? 30.687 -4.072 18.825 1.00 73.00 565 MET A O 1
ATOM 4424 N N . ASP A 1 566 ? 32.466 -3.029 19.742 1.00 63.78 566 ASP A N 1
ATOM 4425 C CA . ASP A 1 566 ? 32.057 -3.099 21.163 1.00 63.78 566 ASP A CA 1
ATOM 4426 C C . ASP A 1 566 ? 30.697 -2.452 21.488 1.00 63.78 566 ASP A C 1
ATOM 4428 O O . ASP A 1 566 ? 30.111 -2.697 22.552 1.00 63.78 566 ASP A O 1
ATOM 4432 N N . THR A 1 567 ? 30.204 -1.578 20.608 1.00 64.69 567 THR A N 1
ATOM 4433 C CA . THR A 1 567 ? 28.951 -0.841 20.785 1.00 64.69 567 THR A CA 1
ATOM 4434 C C . THR A 1 567 ? 28.011 -1.066 19.614 1.00 64.69 567 THR A C 1
ATOM 4436 O O . THR A 1 567 ? 28.397 -0.869 18.465 1.00 64.69 567 THR A O 1
ATOM 4439 N N . LEU A 1 568 ? 26.751 -1.382 19.923 1.00 65.62 568 LEU A N 1
ATOM 4440 C CA . LEU A 1 568 ? 25.643 -1.292 18.970 1.00 65.62 568 LEU A CA 1
ATOM 4441 C C . LEU A 1 568 ? 25.584 0.133 18.387 1.00 65.62 568 LEU A C 1
ATOM 4443 O O . LEU A 1 568 ? 25.687 1.088 19.171 1.00 65.62 568 LEU A O 1
ATOM 4447 N N . PRO A 1 569 ? 25.408 0.297 17.065 1.00 54.97 569 PRO A N 1
ATOM 4448 C CA . PRO A 1 569 ? 25.192 1.607 16.468 1.00 54.97 569 PRO A CA 1
ATOM 4449 C C . PRO A 1 569 ? 23.844 2.187 16.925 1.00 54.97 569 PRO A C 1
ATOM 4451 O O . PRO A 1 569 ? 22.862 1.468 17.081 1.00 54.97 569 PRO A O 1
ATOM 4454 N N . GLY A 1 570 ? 23.798 3.503 17.142 1.00 57.38 570 GLY A N 1
ATOM 4455 C CA . GLY A 1 570 ? 22.589 4.217 17.569 1.00 57.38 570 GLY A CA 1
ATOM 4456 C C . GLY A 1 570 ? 22.408 4.367 19.089 1.00 57.38 570 GLY A C 1
ATOM 4457 O O . GLY A 1 570 ? 23.087 3.753 19.916 1.00 57.38 570 GLY A O 1
ATOM 4458 N N . HIS A 1 571 ? 21.477 5.243 19.473 1.00 63.72 571 HIS A N 1
ATOM 4459 C CA . HIS A 1 571 ? 21.120 5.487 20.872 1.00 63.72 571 HIS A CA 1
ATOM 4460 C C . HIS A 1 571 ? 19.952 4.596 21.292 1.00 63.72 571 HIS A C 1
ATOM 4462 O O . HIS A 1 571 ? 18.789 4.945 21.101 1.00 63.72 571 HIS A O 1
ATOM 4468 N N . LEU A 1 572 ? 20.271 3.461 21.909 1.00 67.50 572 LEU A N 1
ATOM 4469 C CA . LEU A 1 572 ? 19.263 2.530 22.402 1.00 67.50 572 LEU A CA 1
ATOM 4470 C C . LEU A 1 572 ? 18.481 3.136 23.582 1.00 67.50 572 LEU A C 1
ATOM 4472 O O . LEU A 1 572 ? 19.059 3.529 24.602 1.00 67.50 572 LEU A O 1
ATOM 4476 N N . SER A 1 573 ? 17.162 3.202 23.438 1.00 74.31 573 SER A N 1
ATOM 4477 C CA . SER A 1 573 ? 16.224 3.578 24.498 1.00 74.31 573 SER A CA 1
ATOM 4478 C C . SER A 1 573 ? 15.495 2.340 25.021 1.00 74.31 573 SER A C 1
ATOM 4480 O O . SER A 1 573 ? 15.474 1.309 24.356 1.00 74.31 573 SER A O 1
ATOM 4482 N N . PHE A 1 574 ? 14.912 2.418 26.213 1.00 74.69 574 PHE A N 1
ATOM 4483 C CA . PHE A 1 574 ? 14.182 1.304 26.821 1.00 74.69 574 PHE A CA 1
ATOM 4484 C C . PHE A 1 574 ? 12.750 1.723 27.141 1.00 74.69 574 PHE A C 1
ATOM 4486 O O . PHE A 1 574 ? 12.548 2.589 27.992 1.00 74.69 574 PHE A O 1
ATOM 4493 N N . TRP A 1 575 ? 11.757 1.138 26.472 1.00 78.94 575 TRP A N 1
ATOM 4494 C CA . TRP A 1 575 ? 10.347 1.321 26.815 1.00 78.94 575 TRP A CA 1
ATOM 4495 C C . TRP A 1 575 ? 9.975 0.400 27.972 1.00 78.94 575 TRP A C 1
ATOM 4497 O O . TRP A 1 575 ? 10.267 -0.791 27.931 1.00 78.94 575 TRP A O 1
ATOM 4507 N N . VAL A 1 576 ? 9.351 0.942 29.019 1.00 77.88 576 VAL A N 1
ATOM 4508 C CA . VAL A 1 576 ? 9.070 0.189 30.247 1.00 77.88 576 VAL A CA 1
ATOM 4509 C C . VAL A 1 576 ? 7.587 0.161 30.570 1.00 77.88 576 VAL A C 1
ATOM 4511 O O . VAL A 1 576 ? 6.984 1.210 30.795 1.00 77.88 576 VAL A O 1
ATOM 4514 N N . ARG A 1 577 ? 7.010 -1.046 30.642 1.00 78.62 577 ARG A N 1
ATOM 4515 C CA . ARG A 1 577 ? 5.597 -1.310 30.964 1.00 78.62 577 ARG A CA 1
ATOM 4516 C C . ARG A 1 577 ? 5.445 -1.864 32.397 1.00 78.62 577 ARG A C 1
ATOM 4518 O O . ARG A 1 577 ? 5.891 -2.982 32.655 1.00 78.62 577 ARG A O 1
ATOM 4525 N N . PRO A 1 578 ? 4.810 -1.141 33.342 1.00 80.56 578 PRO A N 1
ATOM 4526 C CA . PRO A 1 578 ? 4.684 -1.571 34.745 1.00 80.56 578 PRO A CA 1
ATOM 4527 C C . PRO A 1 578 ? 3.691 -2.735 34.956 1.00 80.56 578 PRO A C 1
ATOM 4529 O O . PRO A 1 578 ? 2.576 -2.690 34.434 1.00 80.56 578 PRO A O 1
ATOM 4532 N N . GLN A 1 579 ? 4.061 -3.738 35.772 1.00 76.62 579 GLN A N 1
ATOM 4533 C CA . GLN A 1 579 ? 3.324 -5.009 35.951 1.00 76.62 579 GLN A CA 1
ATOM 4534 C C . GLN A 1 579 ? 2.727 -5.223 37.353 1.00 76.62 579 GLN A C 1
ATOM 4536 O O . GLN A 1 579 ? 1.519 -5.429 37.488 1.00 76.62 579 GLN A O 1
ATOM 4541 N N . GLU A 1 580 ? 3.503 -5.074 38.421 1.00 71.62 580 GLU A N 1
ATOM 4542 C CA . GLU A 1 580 ? 3.052 -4.973 39.818 1.00 71.62 580 GLU A CA 1
ATOM 4543 C C . GLU A 1 580 ? 3.856 -3.871 40.518 1.00 71.62 580 GLU A C 1
ATOM 4545 O O . GLU A 1 580 ? 4.941 -3.546 40.067 1.00 71.62 580 GLU A O 1
ATOM 4550 N N . GLY A 1 581 ? 3.324 -3.245 41.575 1.00 72.94 581 GLY A N 1
ATOM 4551 C CA . GLY A 1 581 ? 3.974 -2.086 42.216 1.00 72.94 581 GLY A CA 1
ATOM 4552 C C . GLY A 1 581 ? 3.859 -0.772 41.425 1.00 72.94 581 GLY A C 1
ATOM 4553 O O . GLY A 1 581 ? 3.046 -0.661 40.498 1.00 72.94 581 GLY A O 1
ATOM 4554 N N . THR A 1 582 ? 4.643 0.234 41.826 1.00 75.94 582 THR A N 1
ATOM 4555 C CA . THR A 1 582 ? 4.728 1.553 41.174 1.00 75.94 582 THR A CA 1
ATOM 4556 C C . THR A 1 582 ? 6.122 1.784 40.596 1.00 75.94 582 THR A C 1
ATOM 4558 O O . THR A 1 582 ? 7.124 1.696 41.297 1.00 75.94 582 THR A O 1
ATOM 4561 N N . VAL A 1 583 ? 6.183 2.104 39.301 1.00 78.94 583 VAL A N 1
ATOM 4562 C CA . VAL A 1 583 ? 7.412 2.507 38.603 1.00 78.94 583 VAL A CA 1
ATOM 4563 C C . VAL A 1 583 ? 7.367 4.016 38.389 1.00 78.94 583 VAL A C 1
ATOM 4565 O O . VAL A 1 583 ? 6.341 4.553 37.973 1.00 78.94 583 VAL A O 1
ATOM 4568 N N . ARG A 1 584 ? 8.474 4.706 38.647 1.00 80.94 584 ARG A N 1
ATOM 4569 C CA . ARG A 1 584 ? 8.674 6.130 38.365 1.00 80.94 584 ARG A CA 1
ATOM 4570 C C . ARG A 1 584 ? 9.938 6.326 37.539 1.00 80.94 584 ARG A C 1
ATOM 4572 O O . ARG A 1 584 ? 10.846 5.497 37.583 1.00 80.94 584 ARG A O 1
ATOM 4579 N N . LYS A 1 585 ? 9.996 7.429 36.803 1.00 82.75 585 LYS A N 1
ATOM 4580 C CA . LYS A 1 585 ? 11.129 7.828 35.971 1.00 82.75 585 LYS A CA 1
ATOM 4581 C C . LYS A 1 585 ? 11.492 9.278 36.273 1.00 82.75 585 LYS A C 1
ATOM 4583 O O . LYS A 1 585 ? 10.603 10.126 36.295 1.00 82.75 585 LYS A O 1
ATOM 4588 N N . LEU A 1 586 ? 12.781 9.582 36.403 1.00 73.25 586 LEU A N 1
ATOM 4589 C CA . LEU A 1 586 ? 13.239 10.970 36.448 1.00 73.25 586 LEU A CA 1
ATOM 4590 C C . LEU A 1 586 ? 12.898 11.696 35.131 1.00 73.25 586 LEU A C 1
ATOM 4592 O O . LEU A 1 586 ? 13.403 11.330 34.065 1.00 73.25 586 LEU A O 1
ATOM 4596 N N . ASN A 1 587 ? 12.104 12.767 35.191 1.00 67.69 587 ASN A N 1
ATOM 4597 C CA . ASN A 1 587 ? 11.923 13.676 34.060 1.00 67.69 587 ASN A CA 1
ATOM 4598 C C . ASN A 1 587 ? 13.033 14.742 34.057 1.00 67.69 587 ASN A C 1
ATOM 4600 O O . ASN A 1 587 ? 13.083 15.632 34.907 1.00 67.69 587 ASN A O 1
ATOM 4604 N N . ARG A 1 588 ? 13.896 14.698 33.035 1.00 65.31 588 ARG A N 1
ATOM 4605 C CA . ARG A 1 588 ? 15.018 15.635 32.836 1.00 65.31 588 ARG A CA 1
ATOM 4606 C C . ARG A 1 588 ? 14.641 17.117 32.770 1.00 65.31 588 ARG A C 1
ATOM 4608 O O . ARG A 1 588 ? 15.495 17.955 33.035 1.00 65.31 588 ARG A O 1
ATOM 4615 N N . ARG A 1 589 ? 13.407 17.460 32.385 1.00 60.66 589 ARG A N 1
ATOM 4616 C CA . ARG A 1 589 ? 12.957 18.860 32.252 1.00 60.66 589 ARG A CA 1
ATOM 4617 C C . ARG A 1 589 ? 12.497 19.467 33.575 1.00 60.66 589 ARG A C 1
ATOM 4619 O O . ARG A 1 589 ? 12.605 20.675 33.745 1.00 60.66 589 ARG A O 1
ATOM 4626 N N . THR A 1 590 ? 11.959 18.650 34.477 1.00 63.41 590 THR A N 1
ATOM 4627 C CA . THR A 1 590 ? 11.381 19.091 35.758 1.00 63.41 590 THR A CA 1
ATOM 4628 C C . THR A 1 590 ? 12.238 18.702 36.962 1.00 63.41 590 THR A C 1
ATOM 4630 O O . THR A 1 590 ? 12.056 19.268 38.036 1.00 63.41 590 THR A O 1
ATOM 4633 N N . GLY A 1 591 ? 13.164 17.750 36.800 1.00 65.69 591 GLY A N 1
ATOM 4634 C CA . GLY A 1 591 ? 13.972 17.193 37.887 1.00 65.69 591 GLY A CA 1
ATOM 4635 C C . GLY A 1 591 ? 13.170 16.343 38.878 1.00 65.69 591 GLY A C 1
ATOM 4636 O O . GLY A 1 591 ? 13.663 16.075 39.969 1.00 65.69 591 GLY A O 1
ATOM 4637 N N . GLN A 1 592 ? 11.939 15.954 38.528 1.00 72.00 592 GLN A N 1
ATOM 4638 C CA . GLN A 1 592 ? 11.025 15.202 39.390 1.00 72.00 592 GLN A CA 1
ATOM 4639 C C . GLN A 1 592 ? 10.757 13.797 38.843 1.00 72.00 592 GLN A C 1
ATOM 4641 O O . GLN A 1 592 ? 10.780 13.572 37.632 1.00 72.00 592 GLN A O 1
ATOM 4646 N N . ASP A 1 593 ? 10.465 12.869 39.754 1.00 72.62 593 ASP A N 1
ATOM 4647 C CA . ASP A 1 593 ? 10.086 11.493 39.440 1.00 72.62 593 ASP A CA 1
ATOM 4648 C C . ASP A 1 593 ? 8.617 11.421 39.000 1.00 72.62 593 ASP A C 1
ATOM 4650 O O . ASP A 1 593 ? 7.696 11.507 39.818 1.00 72.62 593 ASP A O 1
ATOM 4654 N N . GLU A 1 594 ? 8.388 11.220 37.705 1.00 76.19 594 GLU A N 1
ATOM 4655 C CA . GLU A 1 594 ? 7.055 11.026 37.137 1.00 76.19 594 GLU A CA 1
ATOM 4656 C C . GLU A 1 594 ? 6.653 9.544 37.199 1.00 76.19 594 GLU A C 1
ATOM 4658 O O . GLU A 1 594 ? 7.432 8.676 36.790 1.00 76.19 594 GLU A O 1
ATOM 4663 N N . PRO A 1 595 ? 5.447 9.205 37.692 1.00 78.00 595 PRO A N 1
ATOM 4664 C CA . PRO A 1 595 ? 4.983 7.825 37.725 1.00 78.00 595 PRO A CA 1
ATOM 4665 C C . PRO A 1 595 ? 4.693 7.320 36.308 1.00 78.00 595 PRO A C 1
ATOM 4667 O O . PRO A 1 595 ? 3.860 7.875 35.587 1.00 78.00 595 PRO A O 1
ATOM 4670 N N . ILE A 1 596 ? 5.326 6.210 35.932 1.00 79.25 596 ILE A N 1
ATOM 4671 C CA . ILE A 1 596 ? 4.977 5.481 34.719 1.00 79.25 596 ILE A CA 1
ATOM 4672 C C . ILE A 1 596 ? 3.628 4.800 34.967 1.00 79.25 596 ILE A C 1
ATOM 4674 O O . ILE A 1 596 ? 3.505 3.887 35.785 1.00 79.25 596 ILE A O 1
ATOM 4678 N N . SER A 1 597 ? 2.594 5.257 34.263 1.00 72.62 597 SER A N 1
ATOM 4679 C CA . SER A 1 597 ? 1.248 4.693 34.375 1.00 72.62 597 SER A CA 1
ATOM 4680 C C . SER A 1 597 ? 1.057 3.475 33.465 1.00 72.62 597 SER A C 1
ATOM 4682 O O . SER A 1 597 ? 1.651 3.367 32.389 1.00 72.62 597 SER A O 1
ATOM 4684 N N . ARG A 1 598 ? 0.196 2.545 33.897 1.00 71.56 598 ARG A N 1
ATOM 4685 C CA . ARG A 1 598 ? -0.328 1.486 33.023 1.00 71.56 598 ARG A CA 1
ATOM 4686 C C . ARG A 1 598 ? -1.286 2.099 32.012 1.00 71.56 598 ARG A C 1
ATOM 4688 O O . ARG A 1 598 ? -2.054 2.993 32.367 1.00 71.56 598 ARG A O 1
ATOM 4695 N N . GLY A 1 599 ? -1.302 1.552 30.801 1.00 69.69 599 GLY A N 1
ATOM 4696 C CA . GLY A 1 599 ? -2.228 1.970 29.758 1.00 69.69 599 GLY A CA 1
ATOM 4697 C C . GLY A 1 599 ? -3.683 1.883 30.217 1.00 69.69 599 GLY A C 1
ATOM 4698 O O . GLY A 1 599 ? -4.118 0.871 30.773 1.00 69.69 599 GLY A O 1
ATOM 4699 N N . SER A 1 600 ? -4.436 2.959 30.003 1.00 77.44 600 SER A N 1
ATOM 4700 C CA . SER A 1 600 ? -5.819 3.072 30.458 1.00 77.44 600 SER A CA 1
ATOM 4701 C C . SER A 1 600 ? -6.720 2.137 29.658 1.00 77.44 600 SER A C 1
ATOM 4703 O O . SER A 1 600 ? -6.787 2.229 28.434 1.00 77.44 600 SER A O 1
ATOM 4705 N N . SER A 1 601 ? -7.497 1.286 30.333 1.00 73.38 601 SER A N 1
ATOM 4706 C CA . SER A 1 601 ? -8.488 0.423 29.672 1.00 73.38 601 SER A CA 1
ATOM 4707 C C . SER A 1 601 ? -9.524 1.221 28.870 1.00 73.38 601 SER A C 1
ATOM 4709 O O . SER A 1 601 ? -10.004 0.740 27.847 1.00 73.38 601 SER A O 1
ATOM 4711 N N . ALA A 1 602 ? -9.833 2.456 29.284 1.00 76.44 602 ALA A N 1
ATOM 4712 C CA . ALA A 1 602 ? -10.694 3.355 28.518 1.00 76.44 602 ALA A CA 1
ATOM 4713 C C . ALA A 1 602 ? -9.991 3.885 27.255 1.00 76.44 602 ALA A C 1
ATOM 4715 O O . ALA A 1 602 ? -10.616 3.950 26.200 1.00 76.44 602 ALA A O 1
ATOM 4716 N N . ALA A 1 603 ? -8.690 4.192 27.330 1.00 72.56 603 ALA A N 1
ATOM 4717 C CA . ALA A 1 603 ? -7.900 4.560 26.154 1.00 72.56 603 ALA A CA 1
ATOM 4718 C C . ALA A 1 603 ? -7.738 3.374 25.190 1.00 72.56 603 ALA A C 1
ATOM 4720 O O . ALA A 1 603 ? -7.926 3.559 23.995 1.00 72.56 603 ALA A O 1
ATOM 4721 N N . LYS A 1 604 ? -7.502 2.148 25.688 1.00 71.06 604 LYS A N 1
ATOM 4722 C CA . LYS A 1 604 ? -7.520 0.910 24.881 1.00 71.06 604 LYS A CA 1
ATOM 4723 C C . LYS A 1 604 ? -8.861 0.708 24.173 1.00 71.06 604 LYS A C 1
ATOM 4725 O O . LYS A 1 604 ? -8.886 0.415 22.985 1.00 71.06 604 LYS A O 1
ATOM 4730 N N . PHE A 1 605 ? -9.977 0.899 24.876 1.00 74.06 605 PHE A N 1
ATOM 4731 C CA . PHE A 1 605 ? -11.309 0.764 24.286 1.00 74.06 605 PHE A CA 1
ATOM 4732 C C . PHE A 1 605 ? -11.590 1.831 23.212 1.00 74.06 605 PHE A C 1
ATOM 4734 O O . PHE A 1 605 ? -12.086 1.499 22.139 1.00 74.06 605 PHE A O 1
ATOM 4741 N N . LEU A 1 606 ? -11.221 3.094 23.456 1.00 71.88 606 LEU A N 1
ATOM 4742 C CA . LEU A 1 606 ? -11.327 4.168 22.459 1.00 71.88 606 LEU A CA 1
ATOM 4743 C C . LEU A 1 606 ? -10.400 3.943 21.254 1.00 71.88 606 LEU A C 1
ATOM 4745 O O . LEU A 1 606 ? -10.806 4.198 20.124 1.00 71.88 606 LEU A O 1
ATOM 4749 N N . TYR A 1 607 ? -9.194 3.424 21.490 1.00 69.00 607 TYR A N 1
ATOM 4750 C CA . TYR A 1 607 ? -8.219 3.077 20.457 1.00 69.00 607 TYR A CA 1
ATOM 4751 C C . TYR A 1 607 ? -8.735 1.964 19.536 1.00 69.00 607 TYR A C 1
ATOM 4753 O O . TYR A 1 607 ? -8.592 2.062 18.327 1.00 69.00 607 TYR A O 1
ATOM 4761 N N . VAL A 1 608 ? -9.412 0.949 20.086 1.00 70.06 608 VAL A N 1
ATOM 4762 C CA . VAL A 1 608 ? -10.043 -0.134 19.305 1.00 70.06 608 VAL A CA 1
ATOM 4763 C C . VAL A 1 608 ? -11.307 0.329 18.559 1.00 70.06 608 VAL A C 1
ATOM 4765 O O . VAL A 1 608 ? -11.639 -0.227 17.512 1.00 70.06 608 VAL A O 1
ATOM 4768 N N . LEU A 1 609 ? -12.033 1.330 19.075 1.00 70.19 609 LEU A N 1
ATOM 4769 C CA . LEU A 1 609 ? -13.214 1.897 18.406 1.00 70.19 609 LEU A CA 1
ATOM 4770 C C . LEU A 1 609 ? -12.864 2.812 17.225 1.00 70.19 609 LEU A C 1
ATOM 4772 O O . LEU A 1 609 ? -13.630 2.885 16.255 1.00 70.19 609 LEU A O 1
ATOM 4776 N N . LEU A 1 610 ? -11.741 3.527 17.308 1.00 74.25 610 LEU A N 1
ATOM 4777 C CA . LEU A 1 610 ? -11.225 4.297 16.185 1.00 74.25 610 LEU A CA 1
ATOM 4778 C C . LEU A 1 610 ? -10.569 3.343 15.172 1.00 74.25 610 LEU A C 1
ATOM 4780 O O . LEU A 1 610 ? -9.782 2.483 15.557 1.00 74.25 610 LEU A O 1
ATOM 4784 N N . PRO A 1 611 ? -10.888 3.466 13.874 1.00 72.62 611 PRO A N 1
ATOM 4785 C CA . PRO A 1 611 ? -10.222 2.677 12.853 1.00 72.62 611 PRO A CA 1
ATOM 4786 C C . PRO A 1 611 ? -8.802 3.227 12.692 1.00 72.62 611 PRO A C 1
ATOM 4788 O O . PRO A 1 611 ? -8.640 4.378 12.284 1.00 72.62 611 PRO A O 1
ATOM 4791 N N . ASN A 1 612 ? -7.782 2.436 13.031 1.00 74.69 612 ASN A N 1
ATOM 4792 C CA . ASN A 1 612 ? -6.397 2.849 12.815 1.00 74.69 612 ASN A CA 1
ATOM 4793 C C . ASN A 1 612 ? -6.098 2.761 11.309 1.00 74.69 612 ASN A C 1
ATOM 4795 O O . ASN A 1 612 ? -5.961 1.672 10.750 1.00 74.69 612 ASN A O 1
ATOM 4799 N N . TRP A 1 613 ? -6.026 3.920 10.649 1.00 76.12 613 TRP A N 1
ATOM 4800 C CA . TRP A 1 613 ? -5.764 3.998 9.210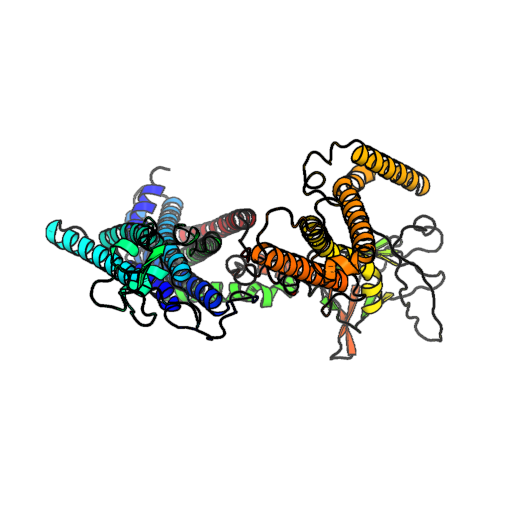 1.00 76.12 613 TRP A CA 1
ATOM 4801 C C . TRP A 1 613 ? -4.299 3.729 8.851 1.00 76.12 613 TRP A C 1
ATOM 4803 O O . TRP A 1 613 ? -4.024 3.345 7.716 1.00 76.12 613 TRP A O 1
ATOM 4813 N N . GLN A 1 614 ? -3.380 3.844 9.815 1.00 68.00 614 GLN A N 1
ATOM 4814 C CA . GLN A 1 614 ? -1.957 3.548 9.635 1.00 68.00 614 GLN A CA 1
ATOM 4815 C C . GLN A 1 614 ? -1.729 2.049 9.345 1.00 68.00 614 GLN A C 1
ATOM 4817 O O . GLN A 1 614 ? -0.831 1.694 8.589 1.00 68.00 614 GLN A O 1
ATOM 4822 N N . LEU A 1 615 ? -2.629 1.161 9.800 1.00 67.62 615 LEU A N 1
ATOM 4823 C CA . LEU A 1 615 ? -2.641 -0.270 9.433 1.00 67.62 615 LEU A CA 1
ATOM 4824 C C . LEU A 1 615 ? -2.842 -0.542 7.928 1.00 67.62 615 LEU A C 1
ATOM 4826 O O . LEU A 1 615 ? -2.608 -1.653 7.456 1.00 67.62 615 LEU A O 1
ATOM 4830 N N . PHE A 1 616 ? -3.316 0.443 7.165 1.00 71.62 616 PHE A N 1
ATOM 4831 C CA . PHE A 1 616 ? -3.497 0.326 5.715 1.00 71.62 616 PHE A CA 1
ATOM 4832 C C . PHE A 1 616 ? -2.489 1.170 4.928 1.00 71.62 616 PHE A C 1
ATOM 4834 O O . PHE A 1 616 ? -2.581 1.253 3.704 1.00 71.62 616 PHE A O 1
ATOM 4841 N N . TRP A 1 617 ? -1.544 1.798 5.630 1.00 63.88 617 TRP A N 1
ATOM 4842 C CA . TRP A 1 617 ? -0.665 2.839 5.120 1.00 63.88 617 TRP A CA 1
ATOM 4843 C C . TRP A 1 617 ? 0.769 2.585 5.580 1.00 63.88 617 TRP A C 1
ATOM 4845 O O . TRP A 1 617 ? 1.220 3.079 6.609 1.00 63.88 617 TRP A O 1
ATOM 4855 N N . LEU A 1 618 ? 1.461 1.742 4.819 1.00 57.22 618 LEU A N 1
ATOM 4856 C CA . LEU A 1 618 ? 2.742 1.152 5.202 1.00 57.22 618 LEU A CA 1
ATOM 4857 C C . LEU A 1 618 ? 3.856 1.498 4.202 1.00 57.22 618 LEU A C 1
ATOM 4859 O O . LEU A 1 618 ? 4.660 0.626 3.893 1.00 57.22 618 LEU A O 1
ATOM 4863 N N . SER A 1 619 ? 3.939 2.750 3.727 1.00 48.72 619 SER A N 1
ATOM 4864 C CA . SER A 1 619 ? 5.170 3.260 3.081 1.00 48.72 619 SER A CA 1
ATOM 4865 C C . SER A 1 619 ? 6.378 2.966 3.984 1.00 48.72 619 SER A C 1
ATOM 4867 O O . SER A 1 619 ? 7.311 2.263 3.611 1.00 48.72 619 SER A O 1
ATOM 4869 N N . ASP A 1 620 ? 6.256 3.325 5.263 1.00 42.50 620 ASP A N 1
ATOM 4870 C CA . ASP A 1 620 ? 7.318 3.211 6.266 1.00 42.50 620 ASP A CA 1
ATOM 4871 C C . ASP A 1 620 ? 7.623 1.767 6.714 1.00 42.50 620 ASP A C 1
ATOM 4873 O O . ASP A 1 620 ? 8.613 1.548 7.412 1.00 42.50 620 ASP A O 1
ATOM 4877 N N . ALA A 1 621 ? 6.802 0.776 6.337 1.00 42.31 621 ALA A N 1
ATOM 4878 C CA . ALA A 1 621 ? 7.090 -0.652 6.554 1.00 42.31 621 ALA A CA 1
ATOM 4879 C C . ALA A 1 621 ? 7.343 -1.428 5.248 1.00 42.31 621 ALA A C 1
ATOM 4881 O O . ALA A 1 621 ? 7.593 -2.631 5.288 1.00 42.31 621 ALA A O 1
ATOM 4882 N N . VAL A 1 622 ? 7.335 -0.732 4.106 1.00 45.50 622 VAL A N 1
ATOM 4883 C CA . VAL A 1 622 ? 8.094 -1.115 2.909 1.00 45.50 622 VAL A CA 1
ATOM 4884 C C . VAL A 1 622 ? 9.570 -0.714 3.040 1.00 45.50 622 VAL A C 1
ATOM 4886 O O . VAL A 1 622 ? 10.393 -1.215 2.271 1.00 45.50 622 VAL A O 1
ATOM 4889 N N . SER A 1 623 ? 9.943 0.061 4.076 1.00 39.88 623 SER A N 1
ATOM 4890 C CA . SER A 1 623 ? 11.348 0.240 4.465 1.00 39.88 623 SER A CA 1
ATOM 4891 C C . SER A 1 623 ? 12.026 -1.136 4.550 1.00 39.88 623 SER A C 1
ATOM 4893 O O . SER A 1 623 ? 11.530 -1.991 5.299 1.00 39.88 623 SER A O 1
ATOM 4895 N N . PRO A 1 624 ? 13.114 -1.388 3.806 1.00 42.03 624 PRO A N 1
ATOM 4896 C CA . PRO A 1 624 ? 13.721 -2.708 3.759 1.00 42.03 624 PRO A CA 1
ATOM 4897 C C . PRO A 1 624 ? 14.159 -3.130 5.166 1.00 42.03 624 PRO A C 1
ATOM 4899 O O . PRO A 1 624 ? 14.831 -2.370 5.862 1.00 42.03 624 PRO A O 1
ATOM 4902 N N . GLU A 1 625 ? 13.865 -4.373 5.570 1.00 39.59 625 GLU A N 1
ATOM 4903 C CA . GLU A 1 625 ? 14.244 -4.958 6.881 1.00 39.59 625 GLU A CA 1
ATOM 4904 C C . GLU A 1 625 ? 15.779 -5.084 7.087 1.00 39.59 625 GLU A C 1
ATOM 4906 O O . GLU A 1 625 ? 16.276 -5.708 8.030 1.00 39.59 625 GLU A O 1
ATOM 4911 N N . GLU A 1 626 ? 16.547 -4.482 6.185 1.00 38.50 626 GLU A N 1
ATOM 4912 C CA . GLU A 1 626 ? 17.981 -4.581 5.980 1.00 38.50 626 GLU A CA 1
ATOM 4913 C C . GLU A 1 626 ? 18.694 -3.221 6.013 1.00 38.50 626 GLU A C 1
ATOM 4915 O O . GLU A 1 626 ? 19.915 -3.206 5.939 1.00 38.50 626 GLU A O 1
ATOM 4920 N N . GLU A 1 627 ? 17.987 -2.097 6.171 1.00 36.75 627 GLU A N 1
ATOM 4921 C CA . GLU A 1 627 ? 18.555 -0.734 6.125 1.00 36.75 627 GLU A CA 1
ATOM 4922 C C . GLU A 1 627 ? 19.752 -0.527 7.085 1.00 36.75 627 GLU A C 1
ATOM 4924 O O . GLU A 1 627 ? 20.745 0.104 6.733 1.00 36.75 627 GLU A O 1
ATOM 4929 N N . GLU A 1 628 ? 19.721 -1.162 8.262 1.00 34.38 628 GLU A N 1
ATOM 4930 C CA . GLU A 1 628 ? 20.791 -1.111 9.275 1.00 34.38 628 GLU A CA 1
ATOM 4931 C C . GLU A 1 628 ? 21.967 -2.084 9.024 1.00 34.38 628 GLU A C 1
ATOM 4933 O O . GLU A 1 628 ? 22.968 -2.027 9.736 1.00 34.38 628 GLU A O 1
ATOM 4938 N N . LEU A 1 629 ? 21.873 -2.975 8.026 1.00 32.69 629 LEU A N 1
ATOM 4939 C CA . LEU A 1 629 ? 22.933 -3.929 7.655 1.00 32.69 629 LEU A CA 1
ATOM 4940 C C . LEU A 1 629 ? 23.371 -3.844 6.178 1.00 32.69 629 LEU A C 1
ATOM 4942 O O . LEU A 1 629 ? 24.393 -4.420 5.816 1.00 32.69 629 LEU A O 1
ATOM 4946 N N . LYS A 1 630 ? 22.631 -3.130 5.320 1.00 38.09 630 LYS A N 1
ATOM 4947 C CA . LYS A 1 630 ? 22.902 -3.003 3.874 1.00 38.09 630 LYS A CA 1
ATOM 4948 C C . LYS A 1 630 ? 23.910 -1.931 3.490 1.00 38.09 630 LYS A C 1
ATOM 4950 O O . LYS A 1 630 ? 24.415 -1.975 2.378 1.00 38.09 630 LYS A O 1
ATOM 4955 N N . VAL A 1 631 ? 24.290 -1.045 4.412 1.00 39.88 631 VAL A N 1
ATOM 4956 C CA . VAL A 1 631 ? 25.419 -0.110 4.215 1.00 39.88 631 VAL A CA 1
ATOM 4957 C C . VAL A 1 631 ? 26.741 -0.864 3.945 1.00 39.88 631 VAL A C 1
ATOM 4959 O O . VAL A 1 631 ? 27.719 -0.268 3.508 1.00 39.88 631 VAL A O 1
ATOM 4962 N N . LEU A 1 632 ? 26.774 -2.184 4.177 1.00 39.03 632 LEU A N 1
ATOM 4963 C CA . LEU A 1 632 ? 27.974 -3.010 4.120 1.00 39.03 632 LEU A CA 1
ATOM 4964 C C . LEU A 1 632 ? 28.336 -3.620 2.764 1.00 39.03 632 LEU A C 1
ATOM 4966 O O . LEU A 1 632 ? 29.527 -3.801 2.520 1.00 39.03 632 LEU A O 1
ATOM 4970 N N . ARG A 1 633 ? 27.371 -3.980 1.908 1.00 31.80 633 ARG A N 1
ATOM 4971 C CA . ARG A 1 633 ? 27.622 -4.776 0.688 1.00 31.80 633 ARG A CA 1
ATOM 4972 C C . ARG A 1 633 ? 27.273 -3.949 -0.551 1.00 31.80 633 ARG A C 1
ATOM 4974 O O . ARG A 1 633 ? 26.098 -3.690 -0.782 1.00 31.80 633 ARG A O 1
ATOM 4981 N N . GLN A 1 634 ? 28.292 -3.530 -1.310 1.00 34.00 634 GLN A N 1
ATOM 4982 C CA . GLN A 1 634 ? 28.114 -2.720 -2.528 1.00 34.00 634 GLN A CA 1
ATOM 4983 C C . GLN A 1 634 ? 27.327 -3.464 -3.618 1.00 34.00 634 GLN A C 1
ATOM 4985 O O . GLN A 1 634 ? 26.527 -2.835 -4.305 1.00 34.00 634 GLN A O 1
ATOM 4990 N N . ASP A 1 635 ? 27.460 -4.793 -3.681 1.00 31.47 635 ASP A N 1
ATOM 4991 C CA . ASP A 1 635 ? 26.745 -5.653 -4.628 1.00 31.47 635 ASP A CA 1
ATOM 4992 C C . ASP A 1 635 ? 25.673 -6.495 -3.915 1.00 31.47 635 ASP A C 1
ATOM 4994 O O . ASP A 1 635 ? 25.878 -7.658 -3.563 1.00 31.47 635 ASP A O 1
ATOM 4998 N N . MET A 1 636 ? 24.507 -5.892 -3.664 1.00 29.73 636 MET A N 1
ATOM 4999 C CA . MET A 1 636 ? 23.281 -6.604 -3.274 1.00 29.73 636 MET A CA 1
ATOM 5000 C C . MET A 1 636 ? 22.090 -6.069 -4.046 1.00 29.73 636 MET A C 1
ATOM 5002 O O . MET A 1 636 ? 21.695 -4.916 -3.866 1.00 29.73 636 MET A O 1
ATOM 5006 N N . GLU A 1 637 ? 21.435 -6.944 -4.806 1.00 30.36 637 GLU A N 1
ATOM 5007 C CA . GLU A 1 637 ? 20.120 -6.648 -5.360 1.00 30.36 637 GLU A CA 1
ATOM 5008 C C . GLU A 1 637 ? 19.154 -6.196 -4.254 1.00 30.36 637 GLU A C 1
ATOM 5010 O O . GLU A 1 637 ? 18.967 -6.850 -3.216 1.00 30.36 637 GLU A O 1
ATOM 5015 N N . PHE A 1 638 ? 18.485 -5.070 -4.493 1.00 32.53 638 PHE A N 1
ATOM 5016 C CA . PHE A 1 638 ? 17.471 -4.555 -3.588 1.00 32.53 638 PHE A CA 1
ATOM 5017 C C . PHE A 1 638 ? 16.234 -5.457 -3.583 1.00 32.53 638 PHE A C 1
ATOM 5019 O O . PHE A 1 638 ? 15.264 -5.227 -4.306 1.00 32.53 638 PHE A O 1
ATOM 5026 N N . LYS A 1 639 ? 16.217 -6.447 -2.681 1.00 34.16 639 LYS A N 1
ATOM 5027 C CA . LYS A 1 639 ? 14.972 -7.074 -2.223 1.00 34.16 639 LYS A CA 1
ATOM 5028 C C . LYS A 1 639 ? 14.081 -6.008 -1.584 1.00 34.16 639 LYS A C 1
ATOM 5030 O O . LYS A 1 639 ? 14.236 -5.645 -0.421 1.00 34.16 639 LYS A O 1
ATOM 5035 N N . LYS A 1 640 ? 13.172 -5.483 -2.407 1.00 45.75 640 LYS A N 1
ATOM 5036 C CA . LYS A 1 640 ? 12.111 -4.535 -2.054 1.00 45.75 640 LYS A CA 1
ATOM 5037 C C . LYS A 1 640 ? 11.312 -5.076 -0.864 1.00 45.75 640 LYS A C 1
ATOM 5039 O O . LYS A 1 640 ? 10.956 -6.256 -0.860 1.00 45.75 640 LYS A O 1
ATOM 5044 N N . GLY A 1 641 ? 11.002 -4.224 0.114 1.00 49.94 641 GLY A N 1
ATOM 5045 C CA . GLY A 1 641 ? 10.192 -4.599 1.275 1.00 49.94 641 GLY A CA 1
ATOM 5046 C C . GLY A 1 641 ? 8.770 -4.976 0.857 1.00 49.94 641 GLY A C 1
ATOM 5047 O O . GLY A 1 641 ? 7.924 -4.112 0.653 1.00 49.94 641 GLY A O 1
ATOM 5048 N N . THR A 1 642 ? 8.488 -6.269 0.690 1.00 57.44 642 THR A N 1
ATOM 5049 C CA . THR A 1 642 ? 7.149 -6.732 0.296 1.00 57.44 642 THR A CA 1
ATOM 5050 C C . THR A 1 642 ? 6.277 -6.984 1.522 1.00 57.44 642 THR A C 1
ATOM 5052 O O . THR A 1 642 ? 6.628 -7.760 2.409 1.00 57.44 642 THR A O 1
ATOM 5055 N N . VAL A 1 643 ? 5.096 -6.361 1.565 1.00 66.56 643 VAL A N 1
ATOM 5056 C CA . VAL A 1 643 ? 4.118 -6.619 2.631 1.00 66.56 643 VAL A CA 1
ATOM 5057 C C . VAL A 1 643 ? 3.677 -8.084 2.581 1.00 66.56 643 VAL A C 1
ATOM 5059 O O . VAL A 1 643 ? 3.087 -8.538 1.599 1.00 66.56 643 VAL A O 1
ATOM 5062 N N . SER A 1 644 ? 3.930 -8.822 3.664 1.00 72.00 644 SER A N 1
ATOM 5063 C CA . SER A 1 644 ? 3.565 -10.236 3.771 1.00 72.00 644 SER A CA 1
ATOM 5064 C C . SER A 1 644 ? 2.056 -10.455 3.627 1.00 72.00 644 SER A C 1
ATOM 5066 O O . SER A 1 644 ? 1.245 -9.820 4.305 1.00 72.00 644 SER A O 1
ATOM 5068 N N . TRP A 1 645 ? 1.660 -11.444 2.821 1.00 78.50 645 TRP A N 1
ATOM 5069 C CA . TRP A 1 645 ? 0.256 -11.844 2.671 1.00 78.50 645 TRP A CA 1
ATOM 5070 C C . TRP A 1 645 ? -0.404 -12.277 3.990 1.00 78.50 645 TRP A C 1
ATOM 5072 O O . TRP A 1 645 ? -1.617 -12.135 4.133 1.00 78.50 645 TRP A O 1
ATOM 5082 N N . SER A 1 646 ? 0.374 -12.730 4.981 1.00 71.81 646 SER A N 1
ATOM 5083 C CA . SER A 1 646 ? -0.132 -13.017 6.333 1.00 71.81 646 SER A CA 1
ATOM 5084 C C . SER A 1 646 ? -0.678 -11.757 7.022 1.00 71.81 646 SER A C 1
ATOM 5086 O O . SER A 1 646 ? -1.747 -11.785 7.640 1.00 71.81 646 SER A O 1
ATOM 5088 N N . TYR A 1 647 ? -0.002 -10.616 6.837 1.00 75.19 647 TYR A N 1
ATOM 5089 C CA . TYR A 1 647 ? -0.478 -9.321 7.317 1.00 75.19 647 TYR A CA 1
ATOM 5090 C C . TYR A 1 647 ? -1.769 -8.913 6.601 1.00 75.19 647 TYR A C 1
ATOM 5092 O O . TYR A 1 647 ? -2.762 -8.611 7.257 1.00 75.19 647 TYR A O 1
ATOM 5100 N N . VAL A 1 648 ? -1.803 -9.003 5.266 1.00 82.88 648 VAL A N 1
ATOM 5101 C CA . VAL A 1 648 ? -2.996 -8.673 4.460 1.00 82.88 648 VAL A CA 1
ATOM 5102 C C . VAL A 1 648 ? -4.215 -9.500 4.895 1.00 82.88 648 VAL A C 1
ATOM 5104 O O . VAL A 1 648 ? -5.303 -8.953 5.069 1.00 82.88 648 VAL A O 1
ATOM 5107 N N . LEU A 1 649 ? -4.044 -10.803 5.141 1.00 82.88 649 LEU A N 1
ATOM 5108 C CA . LEU A 1 649 ? -5.112 -11.674 5.649 1.00 82.88 649 LEU A CA 1
ATOM 5109 C C . LEU A 1 649 ? -5.554 -11.299 7.073 1.00 82.88 649 LEU A C 1
ATOM 5111 O O . LEU A 1 649 ? -6.750 -11.298 7.360 1.00 82.88 649 LEU A O 1
ATOM 5115 N N . THR A 1 650 ? -4.621 -10.933 7.952 1.00 75.50 650 THR A N 1
ATOM 5116 C CA . THR A 1 650 ? -4.933 -10.481 9.319 1.00 75.50 650 THR A CA 1
ATOM 5117 C C . THR A 1 650 ? -5.728 -9.169 9.298 1.00 75.50 650 THR A C 1
ATOM 5119 O O . THR A 1 650 ? -6.773 -9.059 9.947 1.00 75.50 650 THR A O 1
ATOM 5122 N N . SER A 1 651 ? -5.308 -8.208 8.472 1.00 81.75 651 SER A N 1
ATOM 5123 C CA . SER A 1 651 ? -6.009 -6.939 8.259 1.00 81.75 651 SER A CA 1
ATOM 5124 C C . SER A 1 651 ? -7.399 -7.137 7.642 1.00 81.75 651 SER A C 1
ATOM 5126 O O . SER A 1 651 ? -8.334 -6.437 8.028 1.00 81.75 651 SER A O 1
ATOM 5128 N N . LEU A 1 652 ? -7.594 -8.138 6.772 1.00 88.88 652 LEU A N 1
ATOM 5129 C CA . LEU A 1 652 ? -8.922 -8.508 6.264 1.00 88.88 652 LEU A CA 1
ATOM 5130 C C . LEU A 1 652 ? -9.877 -8.941 7.393 1.00 88.88 652 LEU A C 1
ATOM 5132 O O . LEU A 1 652 ? -11.037 -8.529 7.393 1.00 88.88 652 LEU A O 1
ATOM 5136 N N . PHE A 1 653 ? -9.422 -9.729 8.375 1.00 87.44 653 PHE A N 1
ATOM 5137 C CA . PHE A 1 653 ? -10.265 -10.110 9.519 1.00 87.44 653 PHE A CA 1
ATOM 5138 C C . PHE A 1 653 ? -10.659 -8.901 10.379 1.00 87.44 653 PHE A C 1
ATOM 5140 O O . PHE A 1 653 ? -11.834 -8.762 10.730 1.00 87.44 653 PHE A O 1
ATOM 5147 N N . TYR A 1 654 ? -9.713 -7.999 10.662 1.00 84.88 654 TYR A N 1
ATOM 5148 C CA . TYR A 1 654 ? -9.977 -6.734 11.362 1.00 84.88 654 TYR A CA 1
ATOM 5149 C C . TYR A 1 654 ? -11.026 -5.882 10.620 1.00 84.88 654 TYR A C 1
ATOM 5151 O O . TYR A 1 654 ? -12.009 -5.428 11.211 1.00 84.88 654 TYR A O 1
ATOM 5159 N N . VAL A 1 655 ? -10.878 -5.751 9.300 1.00 89.25 655 VAL A N 1
ATOM 5160 C CA . VAL A 1 655 ? -11.787 -5.009 8.410 1.00 89.25 655 VAL A CA 1
ATOM 5161 C C . VAL A 1 655 ? -13.186 -5.611 8.388 1.00 89.25 655 VAL A C 1
ATOM 5163 O O . VAL A 1 655 ? -14.163 -4.883 8.552 1.00 89.25 655 VAL A O 1
ATOM 5166 N N . LEU A 1 656 ? -13.311 -6.932 8.233 1.00 91.06 656 LEU A N 1
ATOM 5167 C CA . LEU A 1 656 ? -14.608 -7.615 8.229 1.00 91.06 656 LEU A CA 1
ATOM 5168 C C . LEU A 1 656 ? -15.336 -7.461 9.571 1.00 91.06 656 LEU A C 1
ATOM 5170 O O . LEU A 1 656 ? -16.550 -7.242 9.583 1.00 91.06 656 LEU A O 1
ATOM 5174 N N . PHE A 1 657 ? -14.607 -7.515 10.690 1.00 89.56 657 PHE A N 1
ATOM 5175 C CA . PHE A 1 657 ? -15.163 -7.256 12.018 1.00 89.56 657 PHE A CA 1
ATOM 5176 C C . PHE A 1 657 ? -15.664 -5.808 12.155 1.00 89.56 657 PHE A C 1
ATOM 5178 O O . PHE A 1 657 ? -16.814 -5.589 12.546 1.00 89.56 657 PHE A O 1
ATOM 5185 N N . TYR A 1 658 ? -14.847 -4.821 11.769 1.00 88.00 658 TYR A N 1
ATOM 5186 C CA . TYR A 1 658 ? -15.199 -3.400 11.859 1.00 88.00 658 TYR A CA 1
ATOM 5187 C C . TYR A 1 658 ? -16.385 -3.027 10.955 1.00 88.00 658 TYR A C 1
ATOM 5189 O O . TYR A 1 658 ? -17.329 -2.362 11.388 1.00 88.00 658 TYR A O 1
ATOM 5197 N N . VAL A 1 659 ? -16.385 -3.518 9.711 1.00 91.75 659 VAL A N 1
ATOM 5198 C CA . VAL A 1 659 ? -17.503 -3.387 8.765 1.00 91.75 659 VAL A CA 1
ATOM 5199 C C . VAL A 1 659 ? -18.770 -4.022 9.340 1.00 91.75 659 VAL A C 1
ATOM 5201 O O . VAL A 1 659 ? -19.832 -3.404 9.292 1.00 91.75 659 VAL A O 1
ATOM 5204 N N . GLY A 1 660 ? -18.675 -5.219 9.928 1.00 91.25 660 GLY A N 1
ATOM 5205 C CA . GLY A 1 660 ? -19.800 -5.882 10.590 1.00 91.25 660 GLY A CA 1
ATOM 5206 C C . GLY A 1 660 ? -20.396 -5.041 11.723 1.00 91.25 660 GLY A C 1
ATOM 5207 O O . GLY A 1 660 ? -21.609 -4.831 11.761 1.00 91.25 660 GLY A O 1
ATOM 5208 N N . LEU A 1 661 ? -19.548 -4.492 12.598 1.00 90.12 661 LEU A N 1
ATOM 5209 C CA . LEU A 1 661 ? -19.951 -3.603 13.692 1.00 90.12 661 LEU A CA 1
ATOM 5210 C C . LEU A 1 661 ? -20.655 -2.343 13.159 1.00 90.12 661 LEU A C 1
ATOM 5212 O O . LEU A 1 661 ? -21.763 -2.020 13.601 1.00 90.12 661 LEU A O 1
ATOM 5216 N N . MET A 1 662 ? -20.068 -1.672 12.164 1.00 90.25 662 MET A N 1
ATOM 5217 C CA . MET A 1 662 ? -20.645 -0.466 11.558 1.00 90.25 662 MET A CA 1
ATOM 5218 C C . MET A 1 662 ? -21.975 -0.736 10.847 1.00 90.25 662 MET A C 1
ATOM 5220 O O . MET A 1 662 ? -22.905 0.061 10.973 1.00 90.25 662 MET A O 1
ATOM 5224 N N . LEU A 1 663 ? -22.123 -1.873 10.162 1.00 90.75 663 LEU A N 1
ATOM 5225 C CA . LEU A 1 663 ? -23.382 -2.264 9.520 1.00 90.75 663 LEU A CA 1
ATOM 5226 C C . LEU A 1 663 ? -24.472 -2.643 10.535 1.00 90.75 663 LEU A C 1
ATOM 5228 O O . LEU A 1 663 ? -25.640 -2.324 10.310 1.00 90.75 663 LEU A O 1
ATOM 5232 N N . CYS A 1 664 ? -24.116 -3.248 11.671 1.00 91.00 664 CYS A N 1
ATOM 5233 C CA . CYS A 1 664 ? -25.043 -3.458 12.788 1.00 91.00 664 CYS A CA 1
ATOM 5234 C C . CYS A 1 664 ? -25.530 -2.122 13.378 1.00 91.00 664 CYS A C 1
ATOM 5236 O O . CYS A 1 664 ? -26.732 -1.945 13.598 1.00 91.00 664 CYS A O 1
ATOM 5238 N N . GLY A 1 665 ? -24.628 -1.149 13.559 1.00 86.88 665 GLY A N 1
ATOM 5239 C CA . GLY A 1 665 ? -24.984 0.217 13.957 1.00 86.88 665 GLY A CA 1
ATOM 5240 C C . GLY A 1 665 ? -25.885 0.916 12.931 1.00 86.88 665 GLY A C 1
ATOM 5241 O O . GLY A 1 665 ? -26.918 1.483 13.291 1.00 86.88 665 GLY A O 1
ATOM 5242 N N . ALA A 1 666 ? -25.551 0.807 11.642 1.00 87.38 666 ALA A N 1
ATOM 5243 C CA . ALA A 1 666 ? -26.347 1.330 10.534 1.00 87.38 666 ALA A CA 1
ATOM 5244 C C . ALA A 1 666 ? -27.764 0.733 10.508 1.00 87.38 666 ALA A C 1
ATOM 5246 O O . ALA A 1 666 ? -28.743 1.462 10.345 1.00 87.38 666 ALA A O 1
ATOM 5247 N N . PHE A 1 667 ? -27.892 -0.581 10.720 1.00 87.12 667 PHE A N 1
ATOM 5248 C CA . PHE A 1 667 ? -29.185 -1.253 10.819 1.00 87.12 667 PHE A CA 1
ATOM 5249 C C . PHE A 1 667 ? -30.022 -0.709 11.986 1.00 87.12 667 PHE A C 1
ATOM 5251 O O . PHE A 1 667 ? -31.163 -0.307 11.766 1.00 87.12 667 PHE A O 1
ATOM 5258 N N . TRP A 1 668 ? -29.454 -0.618 13.193 1.00 86.69 668 TRP A N 1
ATOM 5259 C CA . TRP A 1 668 ? -30.149 -0.090 14.376 1.00 86.69 668 TRP A CA 1
ATOM 5260 C C . TRP A 1 668 ? -30.611 1.365 14.188 1.00 86.69 668 TRP A C 1
ATOM 5262 O O . TRP A 1 668 ? -31.732 1.731 14.557 1.00 86.69 668 TRP A O 1
ATOM 5272 N N . LEU A 1 669 ? -29.778 2.196 13.552 1.00 85.50 669 LEU A N 1
ATOM 5273 C CA . LEU A 1 669 ? -30.133 3.568 13.184 1.00 85.50 669 LEU A CA 1
ATOM 5274 C C . LEU A 1 669 ? -31.268 3.621 12.152 1.00 85.50 669 LEU A C 1
ATOM 5276 O O . LEU A 1 669 ? -32.140 4.488 12.268 1.00 85.50 669 LEU A O 1
ATOM 5280 N N . PHE A 1 670 ? -31.276 2.717 11.171 1.00 83.44 670 PHE A N 1
ATOM 5281 C CA . PHE A 1 670 ? -32.246 2.678 10.074 1.00 83.44 670 PHE A CA 1
ATOM 5282 C C . PHE A 1 670 ? -33.587 2.027 10.450 1.00 83.44 670 PHE A C 1
ATOM 5284 O O . PHE A 1 670 ? -34.636 2.429 9.948 1.00 83.44 670 PHE A O 1
ATOM 5291 N N . GLU A 1 671 ? -33.594 1.047 11.353 1.00 82.25 671 GLU A N 1
ATOM 5292 C CA . GLU A 1 671 ? -34.818 0.441 11.887 1.00 82.25 671 GLU A CA 1
ATOM 5293 C C . GLU A 1 671 ? -35.633 1.468 12.680 1.00 82.25 671 GLU A C 1
ATOM 5295 O O . GLU A 1 671 ? -36.815 1.667 12.412 1.00 82.25 671 GLU A O 1
ATOM 5300 N N . LYS A 1 672 ? -34.967 2.225 13.558 1.00 76.69 672 LYS A N 1
ATOM 5301 C CA . LYS A 1 672 ? -35.572 3.311 14.343 1.00 76.69 672 LYS A CA 1
ATOM 5302 C C . LYS A 1 672 ? -35.922 4.567 13.530 1.00 76.69 672 LYS A C 1
ATOM 5304 O O . LYS A 1 672 ? -36.211 5.604 14.131 1.00 76.69 672 LYS A O 1
ATOM 5309 N N . ARG A 1 673 ? -35.757 4.570 12.202 1.00 73.31 673 ARG A N 1
ATOM 5310 C CA . ARG A 1 673 ? -36.098 5.724 11.358 1.00 73.31 673 ARG A CA 1
ATOM 5311 C C . ARG A 1 673 ? -37.523 5.560 10.842 1.00 73.31 673 ARG A C 1
ATOM 5313 O O . ARG A 1 673 ? -37.841 4.576 10.167 1.00 73.31 673 ARG A O 1
ATOM 5320 N N . GLU A 1 674 ? -38.355 6.544 11.157 1.00 65.75 674 GLU A N 1
ATOM 5321 C CA . GLU A 1 674 ? -39.636 6.746 10.492 1.00 65.75 674 GLU A CA 1
ATOM 5322 C C . GLU A 1 674 ? -39.362 7.209 9.056 1.00 65.75 674 GLU A C 1
ATOM 5324 O O . GLU A 1 674 ? -38.549 8.104 8.815 1.00 65.75 674 GLU A O 1
ATOM 5329 N N . LEU A 1 675 ? -39.976 6.509 8.105 1.00 60.91 675 LEU A N 1
ATOM 5330 C CA . LEU A 1 675 ? -39.929 6.809 6.678 1.00 60.91 675 LEU A CA 1
ATOM 5331 C C . LEU A 1 675 ? -41.279 7.440 6.318 1.00 60.91 675 LEU A C 1
ATOM 5333 O O . LEU A 1 675 ? -42.143 6.761 5.761 1.00 60.91 675 LEU A O 1
ATOM 5337 N N . SER A 1 676 ? -41.466 8.687 6.753 1.00 47.16 676 SER A N 1
ATOM 5338 C CA . SER A 1 676 ? -42.627 9.540 6.469 1.00 47.16 676 SER A CA 1
ATOM 5339 C C . SER A 1 676 ? -42.335 10.560 5.371 1.00 47.16 676 SER A C 1
ATOM 5341 O O . SER A 1 676 ? -41.154 10.957 5.228 1.00 47.16 676 SER A O 1
#

Radius of gyration: 32.85 Å; chains: 1; bounding box: 92×57×105 Å